Protein AF-0000000075744020 (afdb_homodimer)

Secondary structure (DSSP, 8-state):
----EEEETTEEEEHHHHHHHHHHHHHS-HHHHHHHTT--HHHHHHHHHHHHHHHTS-SEEEE--STT-PEEEE-HHHHHHHHHHTTTTSS--EEEEE---HHHHHHS-TTEEEEE--HHHHHHHHHTTS-SEEEE--HHHHS-HHHHHHHHT-TTTEEEEEEEEEEEEEEE-TTS-S--HHHHHHHHHTT-SPBPPBPTT-HHHHHHHHHHHHTT-----B-SS-BSSHHHHHHHHHTTS-SEEEEEHHHHHHTT-EEEEEEEEEEEEEEEGGGTTTTHHHHHHHHTTTT---TTEE--TTTT-EE----/----EEEETTEEEEHHHHHHHHHHHHHS-HHHHHHHTT--HHHHHHHHHHHHHHHTS-SEEEE--STT-PEEEE-HHHHHHHIIIIITTSS--EEEEE---HHHHHHS-TTEEEEE--HHHHHHHHHTTS-SEEEE--HHHHS-HHHHHHHHT-TTTEEEEEEEEEEEEEEE-GGG-S--HHHHHHHHHTT-SPBPPBPTT-HHHHHHHHHHHHTT-----B-SS-BSSHHHHHHHHHTTS-SEEEEEHHHHHHTT-EEEEEEEEEEEEEEEGGGTTTTHHHHHHHHTTTT---TTEE--TTTT-EE----

Foldseek 3Di:
DPFDWDDDPNFTATLLLLQQLLVCAVPQDSCVSCVVVVHDSVVSVVSQVVVCVRVVHHQWDWDQDPPPGIGIHGDPVVCVVNVLQVPLNNVQAQEEEEAADDLLVVLRDPRHNYDQDAAQVRVVCQVVVNGFKYKHWQCVPQVAPVSVCVVVVCVVFKWWFFFWKFWKFKWFADPVPPQDPVNVLVCQQVQNFEEAAADPRHSQNVVVVVVCVVSVHDDGHYDPDHHSYLLSRLVCRHVPVGGMYMHTPQNSVVSVTDTDTDDMTTIIMMGTPVCCVSCVSSLVSRQVCPPDDDPRIGGDNRGSPTDDPPD/DPFDWDDDPNFTATLLLLQQLLVCAVPQDSCVSCVVVVHDSVVSVVSQVVVCVRVVHHQWDWDCDPPPGIGIHGDPVVCVVNVLQVPQNNVPAQEEEEAADDLLVVLRDPRHNYDQDAAQVRVVCQVVVNHFKYKHWQCVPQVAPVSVCVVVVCVVFKWWFFFWKFWKFKWFACVVPPQDPVNVLVCQQVQNFEEAAADPRHSQNVVVVVVCVVSVHDDGHYDPDHHSYLLSRLVCRVVPVGGMYMHTPQNSVVSVTDTDTDDMTTIIMMGTPVCCVSCVSSLVSRQVCPPDDDPRIGGDNRGSPTDDPPD

Radius of gyration: 28.82 Å; Cα contacts (8 Å, |Δi|>4): 1260; chains: 2; bounding box: 74×73×73 Å

InterPro domains:
  IPR000847 LysR, HTH, N-terminal domain [PF00126] (18-79)
  IPR024370 PBP domain [PF12727] (111-286)
  IPR036388 Winged helix-like DNA-binding domain superfamily [G3DSA:1.10.10.10] (3-103)
  IPR036390 Winged helix DNA-binding domain superfamily [SSF46785] (11-102)

Organism: Caldivirga maquilingensis (strain ATCC 700844 / DSM 13496 / JCM 10307 / IC-167) (NCBI:txid397948)

pLDDT: mean 86.55, std 13.53, range [25.94, 98.12]

Nearest PDB structures (foldseek):
  2dvz-assembly1_A  TM=6.877E-01  e=2.638E-07  Bordetella pertussis
  5t0w-assembly4_D  TM=5.496E-01  e=5.458E-08  synthetic construct
  5ae4-assembly1_B  TM=5.649E-01  e=1.690E-05  Burkholderia cepacia
  2uyf-assembly1_B-2  TM=5.656E-01  e=2.174E-05  Burkholderia cepacia
  2uye-assembly1_B  TM=5.468E-01  e=1.534E-04  Burkholderia cepacia

Solvent-accessible surface area (backbone atoms only — not comparable to full-atom values): 32221 Å² total; per-residue (Å²): 127,84,78,51,68,41,78,54,92,92,29,80,30,49,46,64,44,43,56,38,46,45,34,16,63,72,66,29,24,59,62,58,25,15,57,74,69,72,42,56,56,68,54,47,51,46,47,48,49,52,44,18,60,68,65,74,44,65,38,64,40,75,43,82,42,70,98,82,49,65,37,32,41,60,29,75,56,24,44,50,48,22,59,63,23,47,73,57,31,75,38,60,57,50,30,30,26,13,33,63,49,69,69,60,54,66,53,49,51,96,58,45,46,75,44,60,49,11,23,54,32,11,50,34,32,38,64,68,68,70,26,41,34,21,33,36,46,46,14,79,78,55,71,30,57,64,53,42,40,54,66,51,53,38,63,89,54,39,37,45,25,40,41,33,32,35,32,34,21,41,26,28,48,71,70,71,56,92,63,45,73,65,53,49,52,52,32,37,74,70,56,75,35,34,28,39,43,47,34,61,42,19,38,65,29,33,50,52,47,52,52,32,51,76,68,72,48,89,75,65,42,55,47,89,62,62,22,62,36,54,66,46,41,49,50,36,26,76,74,63,72,20,41,31,28,71,30,39,44,44,52,23,57,75,69,60,36,36,75,45,84,71,49,72,34,47,38,28,35,37,30,30,56,93,36,49,77,70,41,43,66,54,44,50,44,47,38,63,49,56,85,56,86,49,80,44,50,46,66,44,93,58,33,46,38,70,60,70,75,78,124,128,84,80,50,68,41,78,55,93,90,29,81,31,48,47,64,42,42,55,38,47,45,33,16,62,72,66,28,24,61,62,57,23,15,56,76,69,71,41,58,54,69,55,48,49,47,49,48,49,51,44,20,60,70,64,72,43,65,38,63,40,75,42,81,42,69,96,82,49,64,39,34,39,59,30,74,57,23,44,48,48,22,57,62,22,46,74,54,31,74,39,60,58,50,30,30,25,13,33,62,49,69,68,58,54,68,52,51,50,97,60,44,44,74,43,59,49,11,24,54,31,11,51,34,32,38,64,68,68,71,25,39,32,22,33,35,46,46,14,78,79,57,71,30,57,64,53,44,40,56,68,49,54,36,62,88,52,38,38,46,26,39,39,33,32,35,32,33,22,41,27,27,50,53,83,68,52,94,63,45,73,65,51,49,51,52,31,37,73,70,54,75,35,33,29,39,44,47,35,60,42,19,38,64,28,35,50,52,46,52,52,32,51,74,67,72,47,89,76,65,42,56,48,91,63,61,23,61,36,53,65,47,40,49,50,36,28,76,72,63,73,20,43,31,29,71,30,38,46,43,52,22,57,76,69,62,37,32,73,44,84,71,48,72,34,47,37,30,35,37,31,30,54,94,35,49,78,73,40,43,67,54,43,51,44,49,38,64,50,56,87,56,85,49,78,43,50,46,65,44,92,58,32,46,38,70,60,70,75,78,126

Sequence (622 aa):
MSSRIVRFRGVDIRIEVIELLKLIKKYGSLSKAAKLLNIPYSTAFRLIKEAEVALSEALVEGIRGGSGGGYSRLTKLGEELLLTFSEGDLRGRLIVASSHDELLSYILDNHASVTWVGSMNGLSMLLMNKAQVAGVHLSSIYGSNLSLLKALGVLDELTLVRGYGRVIGIGYREGLGSMSLKDLIDGVRKGRLIMVKRNPGSGTRLLSELWLRRMSISNPQSLSRVAWTHDDVAKAIIRGEADYGFITQYHAEKWGLGFIKITQEDYDIVVRRDSIDEAQQLLEALRGLRGLNIKGYLIGSDIGQIIELNHMSSRIVRFRGVDIRIEVIELLKLIKKYGSLSKAAKLLNIPYSTAFRLIKEAEVALSEALVEGIRGGSGGGYSRLTKLGEELLLTFSEGDLRGRLIVASSHDELLSYILDNHASVTWVGSMNGLSMLLMNKAQVAGVHLSSIYGSNLSLLKALGVLDELTLVRGYGRVIGIGYREGLGSMSLKDLIDGVRKGRLIMVKRNPGSGTRLLSELWLRRMSISNPQSLSRVAWTHDDVAKAIIRGEADYGFITQYHAEKWGLGFIKITQEDYDIVVRRDSIDEAQQLLEALRGLRGLNIKGYLIGSDIGQIIELNH

Structure (mmCIF, N/CA/C/O backbone):
data_AF-0000000075744020-model_v1
#
loop_
_entity.id
_entity.type
_entity.pdbx_description
1 polymer 'Transcriptional regulator of molybdate metabolism, LysR family'
#
loop_
_atom_site.group_PDB
_atom_site.id
_atom_site.type_symbol
_atom_site.label_atom_id
_atom_site.label_alt_id
_atom_site.label_comp_id
_atom_site.label_asym_id
_atom_site.label_entity_id
_atom_site.label_seq_id
_atom_site.pdbx_PDB_ins_code
_atom_site.Cartn_x
_atom_site.Cartn_y
_atom_site.Cartn_z
_atom_site.occupancy
_atom_site.B_iso_or_equiv
_atom_site.auth_seq_id
_atom_site.auth_comp_id
_atom_site.auth_asym_id
_atom_site.auth_atom_id
_atom_site.pdbx_PDB_model_num
ATOM 1 N N . MET A 1 1 ? 3.383 12.086 -27.594 1 25.98 1 MET A N 1
ATOM 2 C CA . MET A 1 1 ? 4.281 12.555 -26.547 1 25.98 1 MET A CA 1
ATOM 3 C C . MET A 1 1 ? 3.52 13.359 -25.5 1 25.98 1 MET A C 1
ATOM 5 O O . MET A 1 1 ? 2.957 14.414 -25.797 1 25.98 1 MET A O 1
ATOM 9 N N . SER A 1 2 ? 2.838 12.859 -24.656 1 35.88 2 SER A N 1
ATOM 10 C CA . SER A 1 2 ? 1.938 13.586 -23.766 1 35.88 2 SER A CA 1
ATOM 11 C C . SER A 1 2 ? 2.672 14.703 -23.031 1 35.88 2 SER A C 1
ATOM 13 O O . SER A 1 2 ? 3.709 14.461 -22.406 1 35.88 2 SER A O 1
ATOM 15 N N . SER A 1 3 ? 2.523 15.898 -23.422 1 49.41 3 SER A N 1
ATOM 16 C CA . SER A 1 3 ? 3.24 17.094 -23 1 49.41 3 SER A CA 1
ATOM 17 C C . SER A 1 3 ? 3.055 17.344 -21.5 1 49.41 3 SER A C 1
ATOM 19 O O . SER A 1 3 ? 1.926 17.438 -21.016 1 49.41 3 SER A O 1
ATOM 21 N N . ARG A 1 4 ? 3.879 16.953 -20.766 1 55.28 4 ARG A N 1
ATOM 22 C CA . ARG A 1 4 ? 3.936 17.266 -19.344 1 55.28 4 ARG A CA 1
ATOM 23 C C . ARG A 1 4 ? 4.012 18.766 -19.094 1 55.28 4 ARG A C 1
ATOM 25 O O . ARG A 1 4 ? 4.641 19.484 -19.875 1 55.28 4 ARG A O 1
ATOM 32 N N . ILE A 1 5 ? 3.045 19.375 -18.203 1 64.56 5 ILE A N 1
ATOM 33 C CA . ILE A 1 5 ? 2.947 20.797 -17.891 1 64.56 5 ILE A CA 1
ATOM 34 C C . ILE A 1 5 ? 3.256 21.031 -16.406 1 64.56 5 ILE A C 1
ATOM 36 O O . ILE A 1 5 ? 2.969 20.172 -15.57 1 64.56 5 ILE A O 1
ATOM 40 N N . VAL A 1 6 ? 3.994 22.062 -16.156 1 63.41 6 VAL A N 1
ATOM 41 C CA . VAL A 1 6 ? 4.219 22.547 -14.797 1 63.41 6 VAL A CA 1
ATOM 42 C C . VAL A 1 6 ? 3.561 23.922 -14.625 1 63.41 6 VAL A C 1
ATOM 44 O O . VAL A 1 6 ? 3.395 24.656 -15.594 1 63.41 6 VAL A O 1
ATOM 47 N N . ARG A 1 7 ? 3.062 24.141 -13.414 1 65.38 7 ARG A N 1
ATOM 48 C CA . ARG A 1 7 ? 2.457 25.438 -13.156 1 65.38 7 ARG A CA 1
ATOM 49 C C . ARG A 1 7 ? 3.463 26.406 -12.523 1 65.38 7 ARG A C 1
ATOM 51 O O . ARG A 1 7 ? 4.094 26.078 -11.523 1 65.38 7 ARG A O 1
ATOM 58 N N . PHE A 1 8 ? 3.588 27.438 -13.164 1 71.38 8 PHE A N 1
ATOM 59 C CA . PHE A 1 8 ? 4.496 28.5 -12.734 1 71.38 8 PHE A CA 1
ATOM 60 C C . PHE A 1 8 ? 3.814 29.859 -12.805 1 71.38 8 PHE A C 1
ATOM 62 O O . PHE A 1 8 ? 3.326 30.25 -13.859 1 71.38 8 PHE A O 1
ATOM 69 N N . ARG A 1 9 ? 3.627 30.312 -11.586 1 67.12 9 ARG A N 1
ATOM 70 C CA . ARG A 1 9 ? 2.99 31.625 -11.477 1 67.12 9 ARG A CA 1
ATOM 71 C C . ARG A 1 9 ? 1.616 31.625 -12.133 1 67.12 9 ARG A C 1
ATOM 73 O O . ARG A 1 9 ? 1.289 32.531 -12.898 1 67.12 9 ARG A O 1
ATOM 80 N N . GLY A 1 10 ? 0.907 30.578 -11.852 1 64.06 10 GLY A N 1
ATOM 81 C CA . GLY A 1 10 ? -0.485 30.5 -12.273 1 64.06 10 GLY A CA 1
ATOM 82 C C . GLY A 1 10 ? -0.652 30.109 -13.727 1 64.06 10 GLY A C 1
ATOM 83 O O . GLY A 1 10 ? -1.771 30.078 -14.242 1 64.06 10 GLY A O 1
ATOM 84 N N . VAL A 1 11 ? 0.498 29.922 -14.383 1 77.12 11 VAL A N 1
ATOM 85 C CA . VAL A 1 11 ? 0.396 29.594 -15.797 1 77.12 11 VAL A CA 1
ATOM 86 C C . VAL A 1 11 ? 0.968 28.188 -16.047 1 77.12 11 VAL A C 1
ATOM 88 O O . VAL A 1 11 ? 1.875 27.75 -15.336 1 77.12 11 VAL A O 1
ATOM 91 N N . ASP A 1 12 ? 0.35 27.484 -17.016 1 71.94 12 ASP A N 1
ATOM 92 C CA . ASP A 1 12 ? 0.823 26.156 -17.422 1 71.94 12 ASP A CA 1
ATOM 93 C C . ASP A 1 12 ? 2.043 26.266 -18.328 1 71.94 12 ASP A C 1
ATOM 95 O O . ASP A 1 12 ? 2.006 26.969 -19.344 1 71.94 12 ASP A O 1
ATOM 99 N N . ILE A 1 13 ? 3.145 25.609 -17.844 1 79.69 13 ILE A N 1
ATOM 100 C CA . ILE A 1 13 ? 4.379 25.594 -18.625 1 79.69 13 ILE A CA 1
ATOM 101 C C . ILE A 1 13 ? 4.723 24.156 -19.016 1 79.69 13 ILE A C 1
ATOM 103 O O . ILE A 1 13 ? 4.746 23.266 -18.172 1 79.69 13 ILE A O 1
ATOM 107 N N . ARG A 1 14 ? 4.922 23.969 -20.203 1 78.94 14 ARG A N 1
ATOM 108 C CA . ARG A 1 14 ? 5.324 22.641 -20.688 1 78.94 14 ARG A CA 1
ATOM 109 C C . ARG A 1 14 ? 6.711 22.281 -20.156 1 78.94 14 ARG A C 1
ATOM 111 O O . ARG A 1 14 ? 7.602 23.125 -20.094 1 78.94 14 ARG A O 1
ATOM 118 N N . ILE A 1 15 ? 6.852 20.969 -19.828 1 75.5 15 ILE A N 1
ATOM 119 C CA . ILE A 1 15 ? 8.102 20.5 -19.234 1 75.5 15 ILE A CA 1
ATOM 120 C C . ILE A 1 15 ? 9.242 20.688 -20.234 1 75.5 15 ILE A C 1
ATOM 122 O O . ILE A 1 15 ? 10.391 20.906 -19.844 1 75.5 15 ILE A O 1
ATOM 126 N N . GLU A 1 16 ? 8.891 20.688 -21.406 1 80.88 16 GLU A N 1
ATOM 127 C CA . GLU A 1 16 ? 9.906 20.875 -22.438 1 80.88 16 GLU A CA 1
ATOM 128 C C . GLU A 1 16 ? 10.555 22.25 -22.328 1 80.88 16 GLU A C 1
ATOM 130 O O . GLU A 1 16 ? 11.734 22.422 -22.656 1 80.88 16 GLU A O 1
ATOM 135 N N . VAL A 1 17 ? 9.812 23.203 -21.797 1 87.25 17 VAL A N 1
ATOM 136 C CA . VAL A 1 17 ? 10.328 24.562 -21.625 1 87.25 17 VAL A CA 1
ATOM 137 C C . VAL A 1 17 ? 11.43 24.562 -20.562 1 87.25 17 VAL A C 1
ATOM 139 O O . VAL A 1 17 ? 12.477 25.203 -20.75 1 87.25 17 VAL A O 1
ATOM 142 N N . ILE A 1 18 ? 11.164 23.75 -19.578 1 82.19 18 ILE A N 1
ATOM 143 C CA . ILE A 1 18 ? 12.148 23.703 -18.5 1 82.19 18 ILE A CA 1
ATOM 144 C C . ILE A 1 18 ? 13.438 23.047 -19.016 1 82.19 18 ILE A C 1
ATOM 146 O O . ILE A 1 18 ? 14.539 23.516 -18.719 1 82.19 18 ILE A O 1
ATOM 150 N N . GLU A 1 19 ? 13.18 21.938 -19.75 1 81.88 19 GLU A N 1
ATOM 151 C CA . GLU A 1 19 ? 14.336 21.25 -20.328 1 81.88 19 GLU A CA 1
ATOM 152 C C . GLU A 1 19 ? 15.117 22.188 -21.25 1 81.88 19 GLU A C 1
ATOM 154 O O . GLU A 1 19 ? 16.359 22.188 -21.234 1 81.88 19 GLU A O 1
ATOM 159 N N . LEU A 1 20 ? 14.445 22.969 -21.922 1 88.94 20 LEU A N 1
ATOM 160 C CA . LEU A 1 20 ? 15.086 23.922 -22.828 1 88.94 20 LEU A CA 1
ATOM 161 C C . LEU A 1 20 ? 15.859 24.969 -22.031 1 88.94 20 LEU A C 1
ATOM 163 O O . LEU A 1 20 ? 17 25.281 -22.375 1 88.94 20 LEU A O 1
ATOM 167 N N . LEU A 1 21 ? 15.25 25.453 -20.953 1 88.25 21 LEU A N 1
ATOM 168 C CA . LEU A 1 21 ? 15.906 26.484 -20.141 1 88.25 21 LEU A CA 1
ATOM 169 C C . LEU A 1 21 ? 17.188 25.953 -19.516 1 88.25 21 LEU A C 1
ATOM 171 O O . LEU A 1 21 ? 18.188 26.656 -19.438 1 88.25 21 LEU A O 1
ATOM 175 N N . LYS A 1 22 ? 17.062 24.688 -19.141 1 84.25 22 LYS A N 1
ATOM 176 C CA . LYS A 1 22 ? 18.234 24.047 -18.547 1 84.25 22 LYS A CA 1
ATOM 177 C C . LYS A 1 22 ? 19.391 24 -19.547 1 84.25 22 LYS A C 1
ATOM 179 O O . LYS A 1 22 ? 20.531 24.328 -19.203 1 84.25 22 LYS A O 1
ATOM 184 N N . LEU A 1 23 ? 19.109 23.578 -20.656 1 87.06 23 LEU A N 1
ATOM 185 C CA . LEU A 1 23 ? 20.141 23.438 -21.688 1 87.06 23 LEU A CA 1
ATOM 186 C C . LEU A 1 23 ? 20.625 24.797 -22.156 1 87.06 23 LEU A C 1
ATOM 188 O O . LEU A 1 23 ? 21.812 24.984 -22.438 1 87.06 23 LEU A O 1
ATOM 192 N N . ILE A 1 24 ? 19.812 25.781 -22.125 1 90.38 24 ILE A N 1
ATOM 193 C CA . ILE A 1 24 ? 20.203 27.141 -22.484 1 90.38 24 ILE A CA 1
ATOM 194 C C . ILE A 1 24 ? 21.156 27.688 -21.422 1 90.38 24 ILE A C 1
ATOM 196 O O . ILE A 1 24 ? 22.156 28.344 -21.75 1 90.38 24 ILE A O 1
ATOM 200 N N . LYS A 1 25 ? 20.766 27.328 -20.203 1 85.69 25 LYS A N 1
ATOM 201 C CA . LYS A 1 25 ? 21.641 27.781 -19.125 1 85.69 25 LYS A CA 1
ATOM 202 C C . LYS A 1 25 ? 23.016 27.156 -19.234 1 85.69 25 LYS A C 1
ATOM 204 O O . LYS A 1 25 ? 24.031 27.828 -19.016 1 85.69 25 LYS A O 1
ATOM 209 N N . LYS A 1 26 ? 22.984 25.938 -19.625 1 85.19 26 LYS A N 1
ATOM 210 C CA . LYS A 1 26 ? 24.234 25.188 -19.688 1 85.19 26 LYS A CA 1
ATOM 211 C C . LYS A 1 26 ? 25.047 25.547 -20.922 1 85.19 26 LYS A C 1
ATOM 213 O O . LYS A 1 26 ? 26.266 25.688 -20.859 1 85.19 26 LYS A O 1
ATOM 218 N N . TYR A 1 27 ? 24.438 25.734 -21.984 1 85.69 27 TYR A N 1
ATOM 219 C CA . TYR A 1 27 ? 25.172 25.828 -23.234 1 85.69 27 TYR A CA 1
ATOM 220 C C . TYR A 1 27 ? 25.062 27.219 -23.828 1 85.69 27 TYR A C 1
ATOM 222 O O . TYR A 1 27 ? 25.766 27.547 -24.797 1 85.69 27 TYR A O 1
ATOM 230 N N . GLY A 1 28 ? 24.203 27.906 -23.281 1 87.44 28 GLY A N 1
ATOM 231 C CA . GLY A 1 28 ? 24.094 29.297 -23.703 1 87.44 28 GLY A CA 1
ATOM 232 C C . GLY A 1 28 ? 23.484 29.438 -25.094 1 87.44 28 GLY A C 1
ATOM 233 O O . GLY A 1 28 ? 23.719 30.438 -25.766 1 87.44 28 GLY A O 1
ATOM 234 N N . SER A 1 29 ? 22.875 28.453 -25.578 1 89.38 29 SER A N 1
ATOM 235 C CA . SER A 1 29 ? 22.391 28.438 -26.953 1 89.38 29 SER A CA 1
ATOM 236 C C . SER A 1 29 ? 21.062 27.703 -27.062 1 89.38 29 SER A C 1
ATOM 238 O O . SER A 1 29 ? 20.953 26.547 -26.672 1 89.38 29 SER A O 1
ATOM 240 N N . LEU A 1 30 ? 20.047 28.531 -27.547 1 90.25 30 LEU A N 1
ATOM 241 C CA . LEU A 1 30 ? 18.75 27.891 -27.797 1 90.25 30 LEU A CA 1
ATOM 242 C C . LEU A 1 30 ? 18.875 26.859 -28.922 1 90.25 30 LEU A C 1
ATOM 244 O O . LEU A 1 30 ? 18.234 25.797 -28.875 1 90.25 30 LEU A O 1
ATOM 248 N N . SER A 1 31 ? 19.688 27.141 -29.953 1 88.75 31 SER A N 1
ATOM 249 C CA . SER A 1 31 ? 19.875 26.219 -31.062 1 88.75 31 SER A CA 1
ATOM 250 C C . SER A 1 31 ? 20.531 24.922 -30.578 1 88.75 31 SER A C 1
ATOM 252 O O . SER A 1 31 ? 20.125 23.828 -30.984 1 88.75 31 SER A O 1
ATOM 254 N N . LYS A 1 32 ? 21.484 25.016 -29.766 1 88.62 32 LYS A N 1
ATOM 255 C CA . LYS A 1 32 ? 22.125 23.828 -29.188 1 88.62 32 LYS A CA 1
ATOM 256 C C . LYS A 1 32 ? 21.156 23.062 -28.281 1 88.62 32 LYS A C 1
ATOM 258 O O . LYS A 1 32 ? 21.141 21.828 -28.297 1 88.62 32 LYS A O 1
ATOM 263 N N . ALA A 1 33 ? 20.391 23.766 -27.5 1 90 33 ALA A N 1
ATOM 264 C CA . ALA A 1 33 ? 19.375 23.141 -26.641 1 90 33 ALA A CA 1
ATOM 265 C C . ALA A 1 33 ? 18.375 22.328 -27.484 1 90 33 ALA A C 1
ATOM 267 O O . ALA A 1 33 ? 18.062 21.188 -27.141 1 90 33 ALA A O 1
ATOM 268 N N . ALA A 1 34 ? 17.922 22.891 -28.531 1 91.62 34 ALA A N 1
ATOM 269 C CA . ALA A 1 34 ? 16.984 22.219 -29.438 1 91.62 34 ALA A CA 1
ATOM 270 C C . ALA A 1 34 ? 17.594 20.938 -30.016 1 91.62 34 ALA A C 1
ATOM 272 O O . ALA A 1 34 ? 16.953 19.891 -30.031 1 91.62 34 ALA A O 1
ATOM 273 N N . LYS A 1 35 ? 18.75 21.031 -30.391 1 88.5 35 LYS A N 1
ATOM 274 C CA . LYS A 1 35 ? 19.484 19.891 -30.969 1 88.5 35 LYS A CA 1
ATOM 275 C C . LYS A 1 35 ? 19.609 18.766 -29.938 1 88.5 35 LYS A C 1
ATOM 277 O O . LYS A 1 35 ? 19.391 17.594 -30.266 1 88.5 35 LYS A O 1
ATOM 282 N N . LEU A 1 36 ? 19.875 19.125 -28.75 1 84.75 36 LEU A N 1
ATOM 283 C CA . LEU A 1 36 ? 20.109 18.141 -27.703 1 84.75 36 LEU A CA 1
ATOM 284 C C . LEU A 1 36 ? 18.797 17.469 -27.297 1 84.75 36 LEU A C 1
ATOM 286 O O . LEU A 1 36 ? 18.797 16.297 -26.891 1 84.75 36 LEU A O 1
ATOM 290 N N . LEU A 1 37 ? 17.734 18.156 -27.438 1 84.25 37 LEU A N 1
ATOM 291 C CA . LEU A 1 37 ? 16.422 17.594 -27.125 1 84.25 37 LEU A CA 1
ATOM 292 C C . LEU A 1 37 ? 15.805 16.953 -28.359 1 84.25 37 LEU A C 1
ATOM 294 O O . LEU A 1 37 ? 14.672 16.469 -28.312 1 84.25 37 LEU A O 1
ATOM 298 N N . ASN A 1 38 ? 16.5 16.984 -29.484 1 85.81 38 ASN A N 1
ATOM 299 C CA . ASN A 1 38 ? 16.078 16.406 -30.766 1 85.81 38 ASN A CA 1
ATOM 300 C C . ASN A 1 38 ? 14.742 16.984 -31.203 1 85.81 38 ASN A C 1
ATOM 302 O O . ASN A 1 38 ? 13.844 16.234 -31.594 1 85.81 38 ASN A O 1
ATOM 306 N N . ILE A 1 39 ? 14.641 18.344 -31.062 1 88.38 39 ILE A N 1
ATOM 307 C CA . ILE A 1 39 ? 13.477 19.047 -31.578 1 88.38 39 ILE A CA 1
ATOM 308 C C . ILE A 1 39 ? 13.922 20.188 -32.5 1 88.38 39 ILE A C 1
ATOM 310 O O . ILE A 1 39 ? 15.031 20.719 -32.344 1 88.38 39 ILE A O 1
ATOM 314 N N . PRO A 1 40 ? 13.086 20.406 -33.531 1 88.19 40 PRO A N 1
ATOM 315 C CA . PRO A 1 40 ? 13.406 21.531 -34.406 1 88.19 40 PRO A CA 1
ATOM 316 C C . PRO A 1 40 ? 13.508 22.859 -33.656 1 88.19 40 PRO A C 1
ATOM 318 O O . PRO A 1 40 ? 12.789 23.062 -32.688 1 88.19 40 PRO A O 1
ATOM 321 N N . TYR A 1 41 ? 14.477 23.734 -34.188 1 88.94 41 TYR A N 1
ATOM 322 C CA . TYR A 1 41 ? 14.648 25.062 -33.594 1 88.94 41 TYR A CA 1
ATOM 323 C C . TYR A 1 41 ? 13.32 25.797 -33.5 1 88.94 41 TYR A C 1
ATOM 325 O O . TYR A 1 41 ? 13.023 26.453 -32.5 1 88.94 41 TYR A O 1
ATOM 333 N N . SER A 1 42 ? 12.484 25.719 -34.531 1 91.69 42 SER A N 1
ATOM 334 C CA . SER A 1 42 ? 11.203 26.406 -34.594 1 91.69 42 SER A CA 1
ATOM 335 C C . SER A 1 42 ? 10.297 25.953 -33.438 1 91.69 42 SER A C 1
ATOM 337 O O . SER A 1 42 ? 9.602 26.781 -32.844 1 91.69 42 SER A O 1
ATOM 339 N N . THR A 1 43 ? 10.336 24.703 -33.156 1 89.5 43 THR A N 1
ATOM 340 C CA . THR A 1 43 ? 9.555 24.156 -32.062 1 89.5 43 THR A CA 1
ATOM 341 C C . THR A 1 43 ? 10.07 24.672 -30.719 1 89.5 43 THR A C 1
ATOM 343 O O . THR A 1 43 ? 9.289 25.078 -29.859 1 89.5 43 THR A O 1
ATOM 346 N N . ALA A 1 44 ? 11.359 24.594 -30.562 1 92.62 44 ALA A N 1
ATOM 347 C CA . ALA A 1 44 ? 11.969 25.094 -29.328 1 92.62 44 ALA A CA 1
ATOM 348 C C . ALA A 1 44 ? 11.641 26.562 -29.109 1 92.62 44 ALA A C 1
ATOM 350 O O . ALA A 1 44 ? 11.25 26.953 -28 1 92.62 44 ALA A O 1
ATOM 351 N N . PHE A 1 45 ? 11.789 27.281 -30.156 1 91 45 PHE A N 1
ATOM 352 C CA . PHE A 1 45 ? 11.508 28.703 -30.109 1 91 45 PHE A CA 1
ATOM 353 C C . PHE A 1 45 ? 10.047 28.969 -29.766 1 91 45 PHE A C 1
ATOM 355 O O . PHE A 1 45 ? 9.75 29.797 -28.906 1 91 45 PHE A O 1
ATOM 362 N N . ARG A 1 46 ? 9.219 28.281 -30.406 1 89.25 46 ARG A N 1
ATOM 363 C CA . ARG A 1 46 ? 7.785 28.422 -30.156 1 89.25 46 ARG A CA 1
ATOM 364 C C . ARG A 1 46 ? 7.445 28.094 -28.719 1 89.25 46 ARG A C 1
ATOM 366 O O . ARG A 1 46 ? 6.66 28.812 -28.078 1 89.25 46 ARG A O 1
ATOM 373 N N . LEU A 1 47 ? 7.973 27 -28.188 1 90.81 47 LEU A N 1
ATOM 374 C CA . LEU A 1 47 ? 7.738 26.562 -26.812 1 90.81 47 LEU A CA 1
ATOM 375 C C . LEU A 1 47 ? 8.133 27.672 -25.828 1 90.81 47 LEU A C 1
ATOM 377 O O . LEU A 1 47 ? 7.383 27.969 -24.891 1 90.81 47 LEU A O 1
ATOM 381 N N . ILE A 1 48 ? 9.281 28.219 -26 1 92.56 48 ILE A N 1
ATOM 382 C CA . ILE A 1 48 ? 9.773 29.281 -25.125 1 92.56 48 ILE A CA 1
ATOM 383 C C . ILE A 1 48 ? 8.875 30.516 -25.266 1 92.56 48 ILE A C 1
ATOM 385 O O . ILE A 1 48 ? 8.469 31.094 -24.25 1 92.56 48 ILE A O 1
ATOM 389 N N . LYS A 1 49 ? 8.508 30.859 -26.5 1 92.5 49 LYS A N 1
ATOM 390 C CA . LYS A 1 49 ? 7.703 32.062 -26.734 1 92.5 49 LYS A CA 1
ATOM 391 C C . LYS A 1 49 ? 6.301 31.906 -26.156 1 92.5 49 LYS A C 1
ATOM 393 O O . LYS A 1 49 ? 5.75 32.844 -25.594 1 92.5 49 LYS A O 1
ATOM 398 N N . GLU A 1 50 ? 5.727 30.797 -26.344 1 89 50 GLU A N 1
ATOM 399 C CA . GLU A 1 50 ? 4.418 30.531 -25.75 1 89 50 GLU A CA 1
ATOM 400 C C . GLU A 1 50 ? 4.457 30.719 -24.234 1 89 50 GLU A C 1
ATOM 402 O O . GLU A 1 50 ? 3.543 31.297 -23.656 1 89 50 GLU A O 1
ATOM 407 N N . ALA A 1 51 ? 5.422 30.141 -23.625 1 90.94 51 ALA A N 1
ATOM 408 C CA . ALA A 1 51 ? 5.586 30.281 -22.172 1 90.94 51 ALA A CA 1
ATOM 409 C C . ALA A 1 51 ? 5.781 31.75 -21.781 1 90.94 51 ALA A C 1
ATOM 411 O O . ALA A 1 51 ? 5.219 32.219 -20.797 1 90.94 51 ALA A O 1
ATOM 412 N N . GLU A 1 52 ? 6.516 32.469 -22.562 1 92.38 52 GLU A N 1
ATOM 413 C CA . GLU A 1 52 ? 6.773 33.875 -22.297 1 92.38 52 GLU A CA 1
ATOM 414 C C . GLU A 1 52 ? 5.5 34.719 -22.438 1 92.38 52 GLU A C 1
ATOM 416 O O . GLU A 1 52 ? 5.258 35.625 -21.656 1 92.38 52 GLU A O 1
ATOM 421 N N . VAL A 1 53 ? 4.727 34.438 -23.406 1 89 53 VAL A N 1
ATOM 422 C CA . VAL A 1 53 ? 3.453 35.094 -23.594 1 89 53 VAL A CA 1
ATOM 423 C C . VAL A 1 53 ? 2.535 34.844 -22.406 1 89 53 VAL A C 1
ATOM 425 O O . VAL A 1 53 ? 1.918 35.75 -21.859 1 89 53 VAL A O 1
ATOM 428 N N . ALA A 1 54 ? 2.48 33.562 -22.016 1 85.81 54 ALA A N 1
ATOM 429 C CA . ALA A 1 54 ? 1.65 33.188 -20.891 1 85.81 54 ALA A CA 1
ATOM 430 C C . ALA A 1 54 ? 2.096 33.906 -19.609 1 85.81 54 ALA A C 1
ATOM 432 O O . ALA A 1 54 ? 1.264 34.281 -18.797 1 85.81 54 ALA A O 1
ATOM 433 N N . LEU A 1 55 ? 3.324 34.094 -19.453 1 87.31 55 LEU A N 1
ATOM 434 C CA . LEU A 1 55 ? 3.893 34.688 -18.25 1 87.31 55 LEU A CA 1
ATOM 435 C C . LEU A 1 55 ? 4.004 36.188 -18.406 1 87.31 55 LEU A C 1
ATOM 437 O O . LEU A 1 55 ? 4.332 36.875 -17.438 1 87.31 55 LEU A O 1
ATOM 441 N N . SER A 1 56 ? 3.801 36.688 -19.609 1 87.88 56 SER A N 1
ATOM 442 C CA . SER A 1 56 ? 3.889 38.094 -19.938 1 87.88 56 SER A CA 1
ATOM 443 C C . SER A 1 56 ? 5.273 38.656 -19.641 1 87.88 56 SER A C 1
ATOM 445 O O . SER A 1 56 ? 5.414 39.844 -19.297 1 87.88 56 SER A O 1
ATOM 447 N N . GLU A 1 57 ? 6.258 37.844 -19.516 1 89.62 57 GLU A N 1
ATOM 448 C CA . GLU A 1 57 ? 7.652 38.188 -19.281 1 89.62 57 GLU A CA 1
ATOM 449 C C . GLU A 1 57 ? 8.602 37.25 -20.016 1 89.62 57 GLU A C 1
ATOM 451 O O . GLU A 1 57 ? 8.312 36.062 -20.172 1 89.62 57 GLU A O 1
ATOM 456 N N . ALA A 1 58 ? 9.766 37.781 -20.406 1 92.44 58 ALA A N 1
ATOM 457 C CA . ALA A 1 58 ? 10.734 36.969 -21.141 1 92.44 58 ALA A CA 1
ATOM 458 C C . ALA A 1 58 ? 11.445 36 -20.219 1 92.44 58 ALA A C 1
ATOM 460 O O . ALA A 1 58 ? 11.781 36.344 -19.078 1 92.44 58 ALA A O 1
ATOM 461 N N . LEU A 1 59 ? 11.633 34.719 -20.719 1 93.69 59 LEU A N 1
ATOM 462 C CA . LEU A 1 59 ? 12.383 33.719 -20 1 93.69 59 LEU A CA 1
ATOM 463 C C . LEU A 1 59 ? 13.828 33.656 -20.5 1 93.69 59 LEU A C 1
ATOM 465 O O . LEU A 1 59 ? 14.727 33.25 -19.75 1 93.69 59 LEU A O 1
ATOM 469 N N . VAL A 1 60 ? 13.961 33.969 -21.734 1 92.75 60 VAL A N 1
ATOM 470 C CA . VAL A 1 60 ? 15.258 33.906 -22.391 1 92.75 60 VAL A CA 1
ATOM 471 C C . VAL A 1 60 ? 15.547 35.219 -23.109 1 92.75 60 VAL A C 1
ATOM 473 O O . VAL A 1 60 ? 14.648 35.812 -23.688 1 92.75 60 VAL A O 1
ATOM 476 N N . GLU A 1 61 ? 16.781 35.656 -22.906 1 89.12 61 GLU A N 1
ATOM 477 C CA . GLU A 1 61 ? 17.172 36.875 -23.609 1 89.12 61 GLU A CA 1
ATOM 478 C C . GLU A 1 61 ? 18.375 36.625 -24.5 1 89.12 61 GLU A C 1
ATOM 480 O O . GLU A 1 61 ? 19.25 35.844 -24.172 1 89.12 61 GLU A O 1
ATOM 485 N N . GLY A 1 62 ? 18.312 37.125 -25.609 1 81.94 62 GLY A N 1
ATOM 486 C CA . GLY A 1 62 ? 19.406 37.062 -26.547 1 81.94 62 GLY A CA 1
ATOM 487 C C . GLY A 1 62 ? 20.391 38.188 -26.406 1 81.94 62 GLY A C 1
ATOM 488 O O . GLY A 1 62 ? 20 39.344 -26.172 1 81.94 62 GLY A O 1
ATOM 489 N N . ILE A 1 63 ? 21.656 37.875 -26.125 1 70.81 63 ILE A N 1
ATOM 490 C CA . ILE A 1 63 ? 22.672 38.906 -26.172 1 70.81 63 ILE A CA 1
ATOM 491 C C . ILE A 1 63 ? 23.328 38.938 -27.547 1 70.81 63 ILE A C 1
ATOM 493 O O . ILE A 1 63 ? 23.75 37.875 -28.047 1 70.81 63 ILE A O 1
ATOM 497 N N . ARG A 1 64 ? 23.141 40 -28.203 1 68.62 64 ARG A N 1
ATOM 498 C CA . ARG A 1 64 ? 23.766 40.156 -29.5 1 68.62 64 ARG A CA 1
ATOM 499 C C . ARG A 1 64 ? 25.297 40.156 -29.391 1 68.62 64 ARG A C 1
ATOM 501 O O . ARG A 1 64 ? 25.844 40.906 -28.562 1 68.62 64 ARG A O 1
ATOM 508 N N . GLY A 1 65 ? 25.922 39.094 -29.312 1 57.59 65 GLY A N 1
ATOM 509 C CA . GLY A 1 65 ? 27.359 39.188 -29.312 1 57.59 65 GLY A CA 1
ATOM 510 C C . GLY A 1 65 ? 27.953 39.469 -30.672 1 57.59 65 GLY A C 1
ATOM 511 O O . GLY A 1 65 ? 27.281 39.25 -31.703 1 57.59 65 GLY A O 1
ATOM 512 N N . GLY A 1 66 ? 28.859 40.406 -30.875 1 56.62 66 GLY A N 1
ATOM 513 C CA . GLY A 1 66 ? 29.641 40.75 -32.062 1 56.62 66 GLY A CA 1
ATOM 514 C C . GLY A 1 66 ? 29.984 39.531 -32.906 1 56.62 66 GLY A C 1
ATOM 515 O O . GLY A 1 66 ? 29.266 38.531 -32.875 1 56.62 66 GLY A O 1
ATOM 516 N N . SER A 1 67 ? 31.156 39.5 -33.469 1 57.66 67 SER A N 1
ATOM 517 C CA . SER A 1 67 ? 31.703 38.531 -34.406 1 57.66 67 SER A CA 1
ATOM 518 C C . SER A 1 67 ? 31.469 37.094 -33.938 1 57.66 67 SER A C 1
ATOM 520 O O . SER A 1 67 ? 31.609 36.156 -34.719 1 57.66 67 SER A O 1
ATOM 522 N N . GLY A 1 68 ? 31.297 36.781 -32.625 1 56.34 68 GLY A N 1
ATOM 523 C CA . GLY A 1 68 ? 31.344 35.438 -32.125 1 56.34 68 GLY A CA 1
ATOM 524 C C . GLY A 1 68 ? 29.969 34.812 -31.938 1 56.34 68 GLY A C 1
ATOM 525 O O . GLY A 1 68 ? 29.859 33.719 -31.406 1 56.34 68 GLY A O 1
ATOM 526 N N . GLY A 1 69 ? 28.953 35.281 -32.594 1 60.19 69 GLY A N 1
ATOM 527 C CA . GLY A 1 69 ? 27.594 34.781 -32.656 1 60.19 69 GLY A CA 1
ATOM 528 C C . GLY A 1 69 ? 26.75 35.125 -31.438 1 60.19 69 GLY A C 1
ATOM 529 O O . GLY A 1 69 ? 27.297 35.562 -30.422 1 60.19 69 GLY A O 1
ATOM 530 N N . GLY A 1 70 ? 25.484 35.406 -31.5 1 67.31 70 GLY A N 1
ATOM 531 C CA . GLY A 1 70 ? 24.547 35.75 -30.438 1 67.31 70 GLY A CA 1
ATOM 532 C C . GLY A 1 70 ? 24.375 34.656 -29.406 1 67.31 70 GLY A C 1
ATOM 533 O O . GLY A 1 70 ? 24.656 33.5 -29.672 1 67.31 70 GLY A O 1
ATOM 534 N N . TYR A 1 71 ? 24.547 34.938 -28.047 1 78.81 71 TYR A N 1
ATOM 535 C CA . TYR A 1 71 ? 24.312 33.969 -26.969 1 78.81 71 TYR A CA 1
ATOM 536 C C . TYR A 1 71 ? 22.953 34.188 -26.328 1 78.81 71 TYR A C 1
ATOM 538 O O . TYR A 1 71 ? 22.375 35.281 -26.422 1 78.81 71 TYR A O 1
ATOM 546 N N . SER A 1 72 ? 22.266 33 -26.031 1 86.12 72 SER A N 1
ATOM 547 C CA . SER A 1 72 ? 21.031 33.062 -25.25 1 86.12 72 SER A CA 1
ATOM 548 C C . SER A 1 72 ? 21.312 32.875 -23.766 1 86.12 72 SER A C 1
ATOM 550 O O . SER A 1 72 ? 22.156 32.062 -23.391 1 86.12 72 SER A O 1
ATOM 552 N N . ARG A 1 73 ? 20.797 33.75 -22.938 1 87.62 73 ARG A N 1
ATOM 553 C CA . ARG A 1 73 ? 20.891 33.562 -21.5 1 87.62 73 ARG A CA 1
ATOM 554 C C . ARG A 1 73 ? 19.516 33.656 -20.844 1 87.62 73 ARG A C 1
ATOM 556 O O . ARG A 1 73 ? 18.594 34.25 -21.406 1 87.62 73 ARG A O 1
ATOM 563 N N . LEU A 1 74 ? 19.375 32.969 -19.75 1 89.81 74 LEU A N 1
ATOM 564 C CA . LEU A 1 74 ? 18.141 33.031 -18.984 1 89.81 74 LEU A CA 1
ATOM 565 C C . LEU A 1 74 ? 17.969 34.438 -18.375 1 89.81 74 LEU A C 1
ATOM 567 O O . LEU A 1 74 ? 18.938 35.031 -17.922 1 89.81 74 LEU A O 1
ATOM 571 N N . THR A 1 75 ? 16.734 35.031 -18.438 1 91.44 75 THR A N 1
ATOM 572 C CA . THR A 1 75 ? 16.375 36.188 -17.641 1 91.44 75 THR A CA 1
ATOM 573 C C . THR A 1 75 ? 16.25 35.844 -16.172 1 91.44 75 THR A C 1
ATOM 575 O O . THR A 1 75 ? 16.391 34.656 -15.797 1 91.44 75 THR A O 1
ATOM 578 N N . LYS A 1 76 ? 16.047 36.844 -15.367 1 82.56 76 LYS A N 1
ATOM 579 C CA . LYS A 1 76 ? 15.781 36.594 -13.961 1 82.56 76 LYS A CA 1
ATOM 580 C C . LYS A 1 76 ? 14.602 35.625 -13.797 1 82.56 76 LYS A C 1
ATOM 582 O O . LYS A 1 76 ? 14.656 34.688 -12.984 1 82.56 76 LYS A O 1
ATOM 587 N N . LEU A 1 77 ? 13.602 35.844 -14.656 1 86.56 77 LEU A N 1
ATOM 588 C CA . LEU A 1 77 ? 12.445 34.969 -14.586 1 86.56 77 LEU A CA 1
ATOM 589 C C . LEU A 1 77 ? 12.789 33.562 -15.094 1 86.56 77 LEU A C 1
ATOM 591 O O . LEU A 1 77 ? 12.336 32.562 -14.531 1 86.56 77 LEU A O 1
ATOM 595 N N . GLY A 1 78 ? 13.578 33.531 -16.141 1 88.62 78 GLY A N 1
ATOM 596 C CA . GLY A 1 78 ? 14.039 32.25 -16.609 1 88.62 78 GLY A CA 1
ATOM 597 C C . GLY A 1 78 ? 14.836 31.469 -15.578 1 88.62 78 GLY A C 1
ATOM 598 O O . GLY A 1 78 ? 14.648 30.266 -15.414 1 88.62 78 GLY A O 1
ATOM 599 N N . GLU A 1 79 ? 15.656 32.156 -14.875 1 81 79 GLU A N 1
ATOM 600 C CA . GLU A 1 79 ? 16.438 31.516 -13.805 1 81 79 GLU A CA 1
ATOM 601 C C . GLU A 1 79 ? 15.523 31.062 -12.664 1 81 79 GLU A C 1
ATOM 603 O O . GLU A 1 79 ? 15.719 29.984 -12.102 1 81 79 GLU A O 1
ATOM 608 N N . GLU A 1 80 ? 14.609 31.953 -12.391 1 76.31 80 GLU A N 1
ATOM 609 C CA . GLU A 1 80 ? 13.641 31.594 -11.352 1 76.31 80 GLU A CA 1
ATOM 610 C C . GLU A 1 80 ? 12.836 30.359 -11.75 1 76.31 80 GLU A C 1
ATOM 612 O O . GLU A 1 80 ? 12.641 29.453 -10.938 1 76.31 80 GLU A O 1
ATOM 617 N N . LEU A 1 81 ? 12.43 30.375 -12.961 1 75.81 81 LEU A N 1
ATOM 618 C CA . LEU A 1 81 ? 11.68 29.219 -13.453 1 75.81 81 LEU A CA 1
ATOM 619 C C . LEU A 1 81 ? 12.547 27.969 -13.438 1 75.81 81 LEU A C 1
ATOM 621 O O . LEU A 1 81 ? 12.102 26.906 -12.984 1 75.81 81 LEU A O 1
ATOM 625 N N . LEU A 1 82 ? 13.719 28.125 -14.031 1 73.06 82 LEU A N 1
ATOM 626 C CA . LEU A 1 82 ? 14.648 27 -14.039 1 73.06 82 LEU A CA 1
ATOM 627 C C . LEU A 1 82 ? 14.977 26.562 -12.617 1 73.06 82 LEU A C 1
ATOM 629 O O . LEU A 1 82 ? 15.008 25.359 -12.328 1 73.06 82 LEU A O 1
ATOM 633 N N . LEU A 1 83 ? 15.32 27.594 -11.82 1 64.38 83 LEU A N 1
ATOM 634 C CA . LEU A 1 83 ? 15.625 27.281 -10.422 1 64.38 83 LEU A CA 1
ATOM 635 C C . LEU A 1 83 ? 14.438 26.609 -9.742 1 64.38 83 LEU A C 1
ATOM 637 O O . LEU A 1 83 ? 14.609 25.734 -8.898 1 64.38 83 LEU A O 1
ATOM 641 N N . THR A 1 84 ? 13.266 27.203 -10.156 1 58.34 84 THR A N 1
ATOM 642 C CA . THR A 1 84 ? 12.047 26.625 -9.602 1 58.34 84 THR A CA 1
ATOM 643 C C . THR A 1 84 ? 11.883 25.172 -10.031 1 58.34 84 THR A C 1
ATOM 645 O O . THR A 1 84 ? 11.406 24.344 -9.25 1 58.34 84 THR A O 1
ATOM 648 N N . PHE A 1 85 ? 12.242 25.047 -11.359 1 51.78 85 PHE A N 1
ATOM 649 C CA . PHE A 1 85 ? 12 23.719 -11.898 1 51.78 85 PHE A CA 1
ATOM 650 C C . PHE A 1 85 ? 13.312 23.016 -12.219 1 51.78 85 PHE A C 1
ATOM 652 O O . PHE A 1 85 ? 13.32 21.844 -12.594 1 51.78 85 PHE A O 1
ATOM 659 N N . SER A 1 86 ? 14.414 23.75 -12.555 1 47.38 86 SER A N 1
ATOM 660 C CA . SER A 1 86 ? 15.703 23.188 -12.945 1 47.38 86 SER A CA 1
ATOM 661 C C . SER A 1 86 ? 16.141 22.078 -11.992 1 47.38 86 SER A C 1
ATOM 663 O O . SER A 1 86 ? 16.688 21.062 -12.422 1 47.38 86 SER A O 1
ATOM 665 N N . GLU A 1 87 ? 16.781 22.703 -10.844 1 40.09 87 GLU A N 1
ATOM 666 C CA . GLU A 1 87 ? 17.219 21.547 -10.055 1 40.09 87 GLU A CA 1
ATOM 667 C C . GLU A 1 87 ? 16.109 20.5 -9.969 1 40.09 87 GLU A C 1
ATOM 669 O O . GLU A 1 87 ? 16.359 19.312 -10.219 1 40.09 87 GLU A O 1
ATOM 674 N N . GLY A 1 88 ? 15.445 20.734 -8.898 1 37.5 88 GLY A N 1
ATOM 675 C CA . GLY A 1 88 ? 14.391 19.875 -8.367 1 37.5 88 GLY A CA 1
ATOM 676 C C . GLY A 1 88 ? 13.234 19.688 -9.328 1 37.5 88 GLY A C 1
ATOM 677 O O . GLY A 1 88 ? 12.352 18.859 -9.094 1 37.5 88 GLY A O 1
ATOM 678 N N . ASP A 1 89 ? 13 20.672 -10.242 1 38.62 89 ASP A N 1
ATOM 679 C CA . ASP A 1 89 ? 11.68 20.922 -10.82 1 38.62 89 ASP A CA 1
ATOM 680 C C . ASP A 1 89 ? 11.43 20 -12.008 1 38.62 89 ASP A C 1
ATOM 682 O O . ASP A 1 89 ? 10.312 19.938 -12.539 1 38.62 89 ASP A O 1
ATOM 686 N N . LEU A 1 90 ? 12.297 20.172 -12.992 1 37.97 90 LEU A N 1
ATOM 687 C CA . LEU A 1 90 ? 12.07 19.172 -14.023 1 37.97 90 LEU A CA 1
ATOM 688 C C . LEU A 1 90 ? 11.789 17.812 -13.398 1 37.97 90 LEU A C 1
ATOM 690 O O . LEU A 1 90 ? 11.555 16.828 -14.117 1 37.97 90 LEU A O 1
ATOM 694 N N . ARG A 1 91 ? 12.336 17.828 -12.258 1 41.16 91 ARG A N 1
ATOM 695 C CA . ARG A 1 91 ? 12.086 16.797 -11.258 1 41.16 91 ARG A CA 1
ATOM 696 C C . ARG A 1 91 ? 10.641 16.828 -10.773 1 41.16 91 ARG A C 1
ATOM 698 O O . ARG A 1 91 ? 10.148 17.891 -10.367 1 41.16 91 ARG A O 1
ATOM 705 N N . GLY A 1 92 ? 9.844 16.344 -11.531 1 52.66 92 GLY A N 1
ATOM 706 C CA . GLY A 1 92 ? 8.422 16.125 -11.289 1 52.66 92 GLY A CA 1
ATOM 707 C C . GLY A 1 92 ? 8.008 16.438 -9.867 1 52.66 92 GLY A C 1
ATOM 708 O O . GLY A 1 92 ? 8.852 16.5 -8.969 1 52.66 92 GLY A O 1
ATOM 709 N N . ARG A 1 93 ? 6.988 17.391 -9.578 1 63.78 93 ARG A N 1
ATOM 710 C CA . ARG A 1 93 ? 6.387 17.609 -8.266 1 63.78 93 ARG A CA 1
ATOM 711 C C . ARG A 1 93 ? 6.66 16.438 -7.332 1 63.78 93 ARG A C 1
ATOM 713 O O . ARG A 1 93 ? 6.629 15.281 -7.758 1 63.78 93 ARG A O 1
ATOM 720 N N . LEU A 1 94 ? 7.469 17 -6.137 1 86.38 94 LEU A N 1
ATOM 721 C CA . LEU A 1 94 ? 7.555 15.992 -5.09 1 86.38 94 LEU A CA 1
ATOM 722 C C . LEU A 1 94 ? 6.203 15.312 -4.883 1 86.38 94 LEU A C 1
ATOM 724 O O . LEU A 1 94 ? 5.195 15.984 -4.648 1 86.38 94 LEU A O 1
ATOM 728 N N . ILE A 1 95 ? 6.211 14.109 -5.254 1 89.25 95 ILE A N 1
ATOM 729 C CA . ILE A 1 95 ? 4.98 13.359 -5.039 1 89.25 95 ILE A CA 1
ATOM 730 C C . ILE A 1 95 ? 4.918 12.875 -3.592 1 89.25 95 ILE A C 1
ATOM 732 O O . ILE A 1 95 ? 5.773 12.102 -3.156 1 89.25 95 ILE A O 1
ATOM 736 N N . VAL A 1 96 ? 3.947 13.406 -2.877 1 93.69 96 VAL A N 1
ATOM 737 C CA . VAL A 1 96 ? 3.75 13.078 -1.468 1 93.69 96 VAL A CA 1
ATOM 738 C C . VAL A 1 96 ? 2.467 12.273 -1.298 1 93.69 96 VAL A C 1
ATOM 740 O O . VAL A 1 96 ? 1.386 12.719 -1.686 1 93.69 96 VAL A O 1
ATOM 743 N N . ALA A 1 97 ? 2.541 11.039 -0.863 1 94.25 97 ALA A N 1
ATOM 744 C CA . ALA A 1 97 ? 1.417 10.195 -0.468 1 94.25 97 ALA A CA 1
ATOM 745 C C . ALA A 1 97 ? 1.416 9.945 1.038 1 94.25 97 ALA A C 1
ATOM 747 O O . ALA A 1 97 ? 2.24 9.188 1.551 1 94.25 97 ALA A O 1
ATOM 748 N N . SER A 1 98 ? 0.436 10.602 1.756 1 95.12 98 SER A N 1
ATOM 749 C CA . SER A 1 98 ? 0.613 10.711 3.199 1 95.12 98 SER A CA 1
ATOM 750 C C . SER A 1 98 ? -0.715 10.562 3.934 1 95.12 98 SER A C 1
ATOM 752 O O . SER A 1 98 ? -1.782 10.672 3.326 1 95.12 98 SER A O 1
ATOM 754 N N . SER A 1 99 ? -0.498 10.117 5.195 1 95.88 99 SER A N 1
ATOM 755 C CA . SER A 1 99 ? -1.61 10.391 6.102 1 95.88 99 SER A CA 1
ATOM 756 C C . SER A 1 99 ? -1.849 11.883 6.258 1 95.88 99 SER A C 1
ATOM 758 O O . SER A 1 99 ? -0.898 12.672 6.305 1 95.88 99 SER A O 1
ATOM 760 N N . HIS A 1 100 ? -3.049 12.289 6.418 1 95 100 HIS A N 1
ATOM 761 C CA . HIS A 1 100 ? -3.404 13.703 6.473 1 95 100 HIS A CA 1
ATOM 762 C C . HIS A 1 100 ? -2.9 14.344 7.762 1 95 100 HIS A C 1
ATOM 764 O O . HIS A 1 100 ? -3.061 13.781 8.844 1 95 100 HIS A O 1
ATOM 770 N N . ASP A 1 101 ? -2.371 15.445 7.621 1 96.06 101 ASP A N 1
ATOM 771 C CA . ASP A 1 101 ? -1.93 16.266 8.742 1 96.06 101 ASP A CA 1
ATOM 772 C C . ASP A 1 101 ? -1.86 17.734 8.352 1 96.06 101 ASP A C 1
ATOM 774 O O . ASP A 1 101 ? -1.37 18.078 7.27 1 96.06 101 ASP A O 1
ATOM 778 N N . GLU A 1 102 ? -2.33 18.547 9.25 1 93.25 102 GLU A N 1
ATOM 779 C CA . GLU A 1 102 ? -2.424 19.969 8.953 1 93.25 102 GLU A CA 1
ATOM 780 C C . GLU A 1 102 ? -1.041 20.609 8.875 1 93.25 102 GLU A C 1
ATOM 782 O O . GLU A 1 102 ? -0.79 21.453 8.008 1 93.25 102 GLU A O 1
ATOM 787 N N . LEU A 1 103 ? -0.197 20.297 9.773 1 93.5 103 LEU A N 1
ATOM 788 C CA . LEU A 1 103 ? 1.126 20.906 9.781 1 93.5 103 LEU A CA 1
ATOM 789 C C . LEU A 1 103 ? 1.919 20.516 8.539 1 93.5 103 LEU A C 1
ATOM 791 O O . LEU A 1 103 ? 2.633 21.344 7.969 1 93.5 103 LEU A O 1
ATOM 795 N N . LEU A 1 104 ? 1.875 19.219 8.164 1 94.81 104 LEU A N 1
ATOM 796 C CA . LEU A 1 104 ? 2.508 18.812 6.91 1 94.81 104 LEU A CA 1
ATOM 797 C C . LEU A 1 104 ? 1.926 19.578 5.73 1 94.81 104 LEU A C 1
ATOM 799 O O . LEU A 1 104 ? 2.666 20.031 4.852 1 94.81 104 LEU A O 1
ATOM 803 N N . SER A 1 105 ? 0.618 19.703 5.727 1 90.38 105 SER A N 1
ATOM 804 C CA . SER A 1 105 ? -0.034 20.453 4.656 1 90.38 105 SER A CA 1
ATOM 805 C C . SER A 1 105 ? 0.499 21.875 4.578 1 90.38 105 SER A C 1
ATOM 807 O O . SER A 1 105 ? 0.717 22.406 3.484 1 90.38 105 SER A O 1
ATOM 809 N N . TYR A 1 106 ? 0.687 22.406 5.699 1 87.25 106 TYR A N 1
ATOM 810 C CA . TYR A 1 106 ? 1.154 23.781 5.793 1 87.25 106 TYR A CA 1
ATOM 811 C C . TYR A 1 106 ? 2.547 23.922 5.191 1 87.25 106 TYR A C 1
ATOM 813 O O . TYR A 1 106 ? 2.836 24.906 4.512 1 87.25 106 TYR A O 1
ATOM 821 N N . ILE A 1 107 ? 3.354 22.953 5.469 1 88.31 107 ILE A N 1
ATOM 822 C CA . ILE A 1 107 ? 4.738 23.141 5.051 1 88.31 107 ILE A CA 1
ATOM 823 C C . ILE A 1 107 ? 4.91 22.656 3.611 1 88.31 107 ILE A C 1
ATOM 825 O O . ILE A 1 107 ? 5.914 22.953 2.965 1 88.31 107 ILE A O 1
ATOM 829 N N . LEU A 1 108 ? 3.959 21.75 3.252 1 84.81 108 LEU A N 1
ATOM 830 C CA . LEU A 1 108 ? 4.02 21.328 1.857 1 84.81 108 LEU A CA 1
ATOM 831 C C . LEU A 1 108 ? 3.578 22.438 0.926 1 84.81 108 LEU A C 1
ATOM 833 O O . LEU A 1 108 ? 2.592 23.125 1.201 1 84.81 108 LEU A O 1
ATOM 837 N N . ASP A 1 109 ? 4.52 23.031 0.264 1 65.75 109 ASP A N 1
ATOM 838 C CA . ASP A 1 109 ? 4.309 24.172 -0.612 1 65.75 109 ASP A CA 1
ATOM 839 C C . ASP A 1 109 ? 3.639 23.75 -1.918 1 65.75 109 ASP A C 1
ATOM 841 O O . ASP A 1 109 ? 3.307 22.578 -2.1 1 65.75 109 ASP A O 1
ATOM 845 N N . ASN A 1 110 ? 3.377 24.703 -2.707 1 60.44 110 ASN A N 1
ATOM 846 C CA . ASN A 1 110 ? 2.758 24.562 -4.02 1 60.44 110 ASN A CA 1
ATOM 847 C C . ASN A 1 110 ? 3.613 23.703 -4.949 1 60.44 110 ASN A C 1
ATOM 849 O O . ASN A 1 110 ? 3.205 23.406 -6.074 1 60.44 110 ASN A O 1
ATOM 853 N N . HIS A 1 111 ? 4.648 23.188 -4.32 1 64.12 111 HIS A N 1
ATOM 854 C CA . HIS A 1 111 ? 5.52 22.469 -5.242 1 64.12 111 HIS A CA 1
ATOM 855 C C . HIS A 1 111 ? 5.426 20.969 -5.027 1 64.12 111 HIS A C 1
ATOM 857 O O . HIS A 1 111 ? 6.164 20.203 -5.645 1 64.12 111 HIS A O 1
ATOM 863 N N . ALA A 1 112 ? 4.559 20.547 -4.121 1 82.06 112 ALA A N 1
ATOM 864 C CA . ALA A 1 112 ? 4.375 19.109 -3.912 1 82.06 112 ALA A CA 1
ATOM 865 C C . ALA A 1 112 ? 2.992 18.672 -4.371 1 82.06 112 ALA A C 1
ATOM 867 O O . ALA A 1 112 ? 2.021 19.422 -4.277 1 82.06 112 ALA A O 1
ATOM 868 N N . SER A 1 113 ? 2.967 17.625 -5.082 1 84.31 113 SER A N 1
ATOM 869 C CA . SER A 1 113 ? 1.701 16.938 -5.332 1 84.31 113 SER A CA 1
ATOM 870 C C . SER A 1 113 ? 1.352 15.984 -4.199 1 84.31 113 SER A C 1
ATOM 872 O O . SER A 1 113 ? 2.025 14.969 -4.008 1 84.31 113 SER A O 1
ATOM 874 N N . VAL A 1 114 ? 0.317 16.422 -3.416 1 88.06 114 VAL A N 1
ATOM 875 C CA . VAL A 1 114 ? 0.018 15.656 -2.205 1 88.06 114 VAL A CA 1
ATOM 876 C C . VAL A 1 114 ? -1.285 14.883 -2.387 1 88.06 114 VAL A C 1
ATOM 878 O O . VAL A 1 114 ? -2.262 15.414 -2.92 1 88.06 114 VAL A O 1
ATOM 881 N N . THR A 1 115 ? -1.252 13.664 -2.082 1 89.44 115 THR A N 1
ATOM 882 C CA . THR A 1 115 ? -2.451 12.852 -1.942 1 89.44 115 THR A CA 1
ATOM 883 C C . THR A 1 115 ? -2.551 12.266 -0.535 1 89.44 115 THR A C 1
ATOM 885 O O . THR A 1 115 ? -1.569 11.734 -0.007 1 89.44 115 THR A O 1
ATOM 888 N N . TRP A 1 116 ? -3.711 12.445 0.107 1 92.69 116 TRP A N 1
ATOM 889 C CA . TRP A 1 116 ? -3.953 11.906 1.438 1 92.69 116 TRP A CA 1
ATOM 890 C C . TRP A 1 116 ? -4.52 10.492 1.354 1 92.69 116 TRP A C 1
ATOM 892 O O . TRP A 1 116 ? -5.711 10.305 1.093 1 92.69 116 TRP A O 1
ATOM 902 N N . VAL A 1 117 ? -3.621 9.523 1.666 1 91.62 117 VAL A N 1
ATOM 903 C CA . VAL A 1 117 ? -4.016 8.148 1.4 1 91.62 117 VAL A CA 1
ATOM 904 C C . VAL A 1 117 ? -3.898 7.32 2.678 1 91.62 117 VAL A C 1
ATOM 906 O O . VAL A 1 117 ? -4.309 6.156 2.713 1 91.62 117 VAL A O 1
ATOM 909 N N . GLY A 1 118 ? -3.348 7.793 3.727 1 94.25 118 GLY A N 1
ATOM 910 C CA . GLY A 1 118 ? -3.094 7.035 4.941 1 94.25 118 GLY A CA 1
ATOM 911 C C . GLY A 1 118 ? -1.679 6.496 5.027 1 94.25 118 GLY A C 1
ATOM 912 O O . GLY A 1 118 ? -0.989 6.387 4.008 1 94.25 118 GLY A O 1
ATOM 913 N N . SER A 1 119 ? -1.261 6.102 6.223 1 95.44 119 SER A N 1
ATOM 914 C CA . SER A 1 119 ? 0.117 5.719 6.512 1 95.44 119 SER A CA 1
ATOM 915 C C . SER A 1 119 ? 0.521 4.473 5.73 1 95.44 119 SER A C 1
ATOM 917 O O . SER A 1 119 ? 1.565 4.453 5.074 1 95.44 119 SER A O 1
ATOM 919 N N . MET A 1 120 ? -0.27 3.461 5.797 1 93.75 120 MET A N 1
ATOM 920 C CA . MET A 1 120 ? 0.078 2.188 5.172 1 93.75 120 MET A CA 1
ATOM 921 C C . MET A 1 120 ? 0.113 2.32 3.652 1 93.75 120 MET A C 1
ATOM 923 O O . MET A 1 120 ? 1.055 1.858 3.006 1 93.75 120 MET A O 1
ATOM 927 N N . ASN A 1 121 ? -0.912 2.971 3.123 1 93.56 121 ASN A N 1
ATOM 928 C CA . ASN A 1 121 ? -0.945 3.174 1.679 1 93.56 121 ASN A CA 1
ATOM 929 C C . ASN A 1 121 ? 0.185 4.09 1.216 1 93.56 121 ASN A C 1
ATOM 931 O O . ASN A 1 121 ? 0.769 3.873 0.152 1 93.56 121 ASN A O 1
ATOM 935 N N . GLY A 1 122 ? 0.43 5.09 1.991 1 95.5 122 GLY A N 1
ATOM 936 C CA . GLY A 1 122 ? 1.561 5.945 1.676 1 95.5 122 GLY A CA 1
ATOM 937 C C . GLY A 1 122 ? 2.879 5.199 1.618 1 95.5 122 GLY A C 1
ATOM 938 O O . GLY A 1 122 ? 3.654 5.367 0.674 1 95.5 122 GLY A O 1
ATOM 939 N N . LEU A 1 123 ? 3.143 4.344 2.602 1 95.88 123 LEU A N 1
ATOM 940 C CA . LEU A 1 123 ? 4.352 3.531 2.617 1 95.88 123 LEU A CA 1
ATOM 941 C C . LEU A 1 123 ? 4.426 2.641 1.381 1 95.88 123 LEU A C 1
ATOM 943 O O . LEU A 1 123 ? 5.477 2.541 0.744 1 95.88 123 LEU A O 1
ATOM 947 N N . SER A 1 124 ? 3.342 2.049 1.06 1 94.12 124 SER A N 1
ATOM 948 C CA . SER A 1 124 ? 3.295 1.189 -0.119 1 94.12 124 SER A CA 1
ATOM 949 C C . SER A 1 124 ? 3.627 1.972 -1.386 1 94.12 124 SER A C 1
ATOM 951 O O . SER A 1 124 ? 4.34 1.475 -2.26 1 94.12 124 SER A O 1
ATOM 953 N N . MET A 1 125 ? 3.111 3.164 -1.513 1 92.12 125 MET A N 1
ATOM 954 C CA . MET A 1 125 ? 3.389 3.986 -2.688 1 92.12 125 MET A CA 1
ATOM 955 C C . MET A 1 125 ? 4.871 4.336 -2.77 1 92.12 125 MET A C 1
ATOM 957 O O . MET A 1 125 ? 5.434 4.422 -3.863 1 92.12 125 MET A O 1
ATOM 961 N N . LEU A 1 126 ? 5.5 4.539 -1.632 1 94.5 126 LEU A N 1
ATOM 962 C CA . LEU A 1 126 ? 6.945 4.734 -1.636 1 94.5 126 LEU A CA 1
ATOM 963 C C . LEU A 1 126 ? 7.664 3.494 -2.16 1 94.5 126 LEU A C 1
ATOM 965 O O . LEU A 1 126 ? 8.531 3.596 -3.027 1 94.5 126 LEU A O 1
ATOM 969 N N . LEU A 1 127 ? 7.246 2.373 -1.649 1 92.94 127 LEU A N 1
ATOM 970 C CA . LEU A 1 127 ? 7.922 1.118 -1.967 1 92.94 127 LEU A CA 1
ATOM 971 C C . LEU A 1 127 ? 7.73 0.755 -3.436 1 92.94 127 LEU A C 1
ATOM 973 O O . LEU A 1 127 ? 8.602 0.129 -4.043 1 92.94 127 LEU A O 1
ATOM 977 N N . MET A 1 128 ? 6.66 1.212 -3.986 1 87.81 128 MET A N 1
ATOM 978 C CA . MET A 1 128 ? 6.367 0.93 -5.387 1 87.81 128 MET A CA 1
ATOM 979 C C . MET A 1 128 ? 6.879 2.047 -6.289 1 87.81 128 MET A C 1
ATOM 981 O O . MET A 1 128 ? 6.555 2.094 -7.477 1 87.81 128 MET A O 1
ATOM 985 N N . ASN A 1 129 ? 7.57 2.965 -5.766 1 88.31 129 ASN A N 1
ATOM 986 C CA . ASN A 1 129 ? 8.172 4.09 -6.477 1 88.31 129 ASN A CA 1
ATOM 987 C C . ASN A 1 129 ? 7.113 4.984 -7.109 1 88.31 129 ASN A C 1
ATOM 989 O O . ASN A 1 129 ? 7.301 5.48 -8.219 1 88.31 129 ASN A O 1
ATOM 993 N N . LYS A 1 130 ? 6.012 5.094 -6.441 1 87.75 130 LYS A N 1
ATOM 994 C CA . LYS A 1 130 ? 4.922 5.934 -6.941 1 87.75 130 LYS A CA 1
ATOM 995 C C . LYS A 1 130 ? 4.867 7.262 -6.191 1 87.75 130 LYS A C 1
ATOM 997 O O . LYS A 1 130 ? 4.113 8.164 -6.57 1 87.75 130 LYS A O 1
ATOM 1002 N N . ALA A 1 131 ? 5.602 7.406 -5.176 1 92.44 131 ALA A N 1
ATOM 1003 C CA . ALA A 1 131 ? 5.773 8.633 -4.398 1 92.44 131 ALA A CA 1
ATOM 1004 C C . ALA A 1 131 ? 7.18 8.719 -3.814 1 92.44 131 ALA A C 1
ATOM 1006 O O . ALA A 1 131 ? 7.906 7.723 -3.775 1 92.44 131 ALA A O 1
ATOM 1007 N N . GLN A 1 132 ? 7.539 9.867 -3.398 1 93.5 132 GLN A N 1
ATOM 1008 C CA . GLN A 1 132 ? 8.875 10.047 -2.84 1 93.5 132 GLN A CA 1
ATOM 1009 C C . GLN A 1 132 ? 8.82 10.234 -1.327 1 93.5 132 GLN A C 1
ATOM 1011 O O . GLN A 1 132 ? 9.773 9.914 -0.621 1 93.5 132 GLN A O 1
ATOM 1016 N N . VAL A 1 133 ? 7.66 10.766 -0.838 1 95.94 133 VAL A N 1
ATOM 1017 C CA . VAL A 1 133 ? 7.551 11.117 0.575 1 95.94 133 VAL A CA 1
ATOM 1018 C C . VAL A 1 133 ? 6.195 10.664 1.115 1 95.94 133 VAL A C 1
ATOM 1020 O O . VAL A 1 133 ? 5.188 10.719 0.407 1 95.94 133 VAL A O 1
ATOM 1023 N N . ALA A 1 134 ? 6.211 10.195 2.396 1 97.44 134 ALA A N 1
ATOM 1024 C CA . ALA A 1 134 ? 4.977 9.875 3.105 1 97.44 134 ALA A CA 1
ATOM 1025 C C . ALA A 1 134 ? 5.047 10.328 4.562 1 97.44 134 ALA A C 1
ATOM 1027 O O . ALA A 1 134 ? 6.098 10.234 5.195 1 97.44 134 ALA A O 1
ATOM 1028 N N . GLY A 1 135 ? 3.941 10.898 5.047 1 97.12 135 GLY A N 1
ATOM 1029 C CA . GLY A 1 135 ? 3.752 11.047 6.48 1 97.12 135 GLY A CA 1
ATOM 1030 C C . GLY A 1 135 ? 3.098 9.844 7.125 1 97.12 135 GLY A C 1
ATOM 1031 O O . GLY A 1 135 ? 2.084 9.344 6.633 1 97.12 135 GLY A O 1
ATOM 1032 N N . VAL A 1 136 ? 3.736 9.367 8.25 1 96.88 136 VAL A N 1
ATOM 1033 C CA . VAL A 1 136 ? 3.223 8.148 8.875 1 96.88 136 VAL A CA 1
ATOM 1034 C C . VAL A 1 136 ? 3.072 8.359 10.375 1 96.88 136 VAL A C 1
ATOM 1036 O O . VAL A 1 136 ? 3.828 9.117 10.984 1 96.88 136 VAL A O 1
ATOM 1039 N N . HIS A 1 137 ? 2.07 7.766 10.945 1 95 137 HIS A N 1
ATOM 1040 C CA . HIS A 1 137 ? 1.811 7.809 12.375 1 95 137 HIS A CA 1
ATOM 1041 C C . HIS A 1 137 ? 1.286 6.469 12.883 1 95 137 HIS A C 1
ATOM 1043 O O . HIS A 1 137 ? 0.165 6.391 13.391 1 95 137 HIS A O 1
ATOM 1049 N N . LEU A 1 138 ? 2.033 5.477 12.844 1 88.69 138 LEU A N 1
ATOM 1050 C CA . LEU A 1 138 ? 1.653 4.125 13.242 1 88.69 138 LEU A CA 1
ATOM 1051 C C . LEU A 1 138 ? 2.287 3.754 14.578 1 88.69 138 LEU A C 1
ATOM 1053 O O . LEU A 1 138 ? 2.291 2.582 14.969 1 88.69 138 LEU A O 1
ATOM 1057 N N . SER A 1 139 ? 2.812 4.66 15.266 1 78.44 139 SER A N 1
ATOM 1058 C CA . SER A 1 139 ? 3.551 4.438 16.5 1 78.44 139 SER A CA 1
ATOM 1059 C C . SER A 1 139 ? 2.633 3.928 17.609 1 78.44 139 SER A C 1
ATOM 1061 O O . SER A 1 139 ? 3.057 3.143 18.469 1 78.44 139 SER A O 1
ATOM 1063 N N . SER A 1 140 ? 1.502 4.355 17.594 1 72.81 140 SER A N 1
ATOM 1064 C CA . SER A 1 140 ? 0.574 3.971 18.656 1 72.81 140 SER A CA 1
ATOM 1065 C C . SER A 1 140 ? 0.216 2.492 18.562 1 72.81 140 SER A C 1
ATOM 1067 O O . SER A 1 140 ? -0.253 1.9 19.547 1 72.81 140 SER A O 1
ATOM 1069 N N . ILE A 1 141 ? 0.46 1.92 17.484 1 74.19 141 ILE A N 1
ATOM 1070 C CA . ILE A 1 141 ? 0.079 0.533 17.25 1 74.19 141 ILE A CA 1
ATOM 1071 C C . ILE A 1 141 ? 1.318 -0.358 17.297 1 74.19 141 ILE A C 1
ATOM 1073 O O . ILE A 1 141 ? 1.296 -1.434 17.891 1 74.19 141 ILE A O 1
ATOM 1077 N N . TYR A 1 142 ? 2.393 0.15 16.812 1 77.44 142 TYR A N 1
ATOM 1078 C CA . TYR A 1 142 ? 3.564 -0.697 16.625 1 77.44 142 TYR A CA 1
ATOM 1079 C C . TYR A 1 142 ? 4.691 -0.281 17.562 1 77.44 142 TYR A C 1
ATOM 1081 O O . TYR A 1 142 ? 5.793 -0.833 17.5 1 77.44 142 TYR A O 1
ATOM 1089 N N . GLY A 1 143 ? 4.473 0.665 18.391 1 83.25 143 GLY A N 1
ATOM 1090 C CA . GLY A 1 143 ? 5.48 1.178 19.312 1 83.25 143 GLY A CA 1
ATOM 1091 C C . GLY A 1 143 ? 6.203 2.4 18.781 1 83.25 143 GLY A C 1
ATOM 1092 O O . GLY A 1 143 ? 6.246 3.438 19.438 1 83.25 143 GLY A O 1
ATOM 1093 N N . SER A 1 144 ? 6.785 2.252 17.672 1 90.88 144 SER A N 1
ATOM 1094 C CA . SER A 1 144 ? 7.375 3.391 16.969 1 90.88 144 SER A CA 1
ATOM 1095 C C . SER A 1 144 ? 7.293 3.217 15.461 1 90.88 144 SER A C 1
ATOM 1097 O O . SER A 1 144 ? 7.148 2.098 14.969 1 90.88 144 SER A O 1
ATOM 1099 N N . ASN A 1 145 ? 7.332 4.387 14.797 1 93.94 145 ASN A N 1
ATOM 1100 C CA . ASN A 1 145 ? 7.355 4.312 13.336 1 93.94 145 ASN A CA 1
ATOM 1101 C C . ASN A 1 145 ? 8.609 3.604 12.828 1 93.94 145 ASN A C 1
ATOM 1103 O O . ASN A 1 145 ? 8.555 2.869 11.844 1 93.94 145 ASN A O 1
ATOM 1107 N N . LEU A 1 146 ? 9.68 3.781 13.531 1 92.19 146 LEU A N 1
ATOM 1108 C CA . LEU A 1 146 ? 10.922 3.121 13.148 1 92.19 146 LEU A CA 1
ATOM 1109 C C . LEU A 1 146 ? 10.805 1.608 13.297 1 92.19 146 LEU A C 1
ATOM 1111 O O . LEU A 1 146 ? 11.266 0.858 12.438 1 92.19 146 LEU A O 1
ATOM 1115 N N . SER A 1 147 ? 10.242 1.181 14.438 1 89.56 147 SER A N 1
ATOM 1116 C CA . SER A 1 147 ? 10.07 -0.249 14.672 1 89.56 147 SER A CA 1
ATOM 1117 C C . SER A 1 147 ? 9.227 -0.892 13.578 1 89.56 147 SER A C 1
ATOM 1119 O O . SER A 1 147 ? 9.484 -2.025 13.172 1 89.56 147 SER A O 1
ATOM 1121 N N . LEU A 1 148 ? 8.266 -0.177 13.141 1 90.12 148 LEU A N 1
ATOM 1122 C CA . LEU A 1 148 ? 7.434 -0.692 12.055 1 90.12 148 LEU A CA 1
ATOM 1123 C C . LEU A 1 148 ? 8.258 -0.861 10.781 1 90.12 148 LEU A C 1
ATOM 1125 O O . LEU A 1 148 ? 8.188 -1.904 10.133 1 90.12 148 LEU A O 1
ATOM 1129 N N . LEU A 1 149 ? 9.016 0.147 10.406 1 92.38 149 LEU A N 1
ATOM 1130 C CA . LEU A 1 149 ? 9.82 0.065 9.188 1 92.38 149 LEU A CA 1
ATOM 1131 C C . LEU A 1 149 ? 10.828 -1.076 9.281 1 92.38 149 LEU A C 1
ATOM 1133 O O . LEU A 1 149 ? 11.078 -1.772 8.297 1 92.38 149 LEU A O 1
ATOM 1137 N N . LYS A 1 150 ? 11.367 -1.229 10.477 1 87.94 150 LYS A N 1
ATOM 1138 C CA . LYS A 1 150 ? 12.289 -2.334 10.711 1 87.94 150 LYS A CA 1
ATOM 1139 C C . LYS A 1 150 ? 11.602 -3.68 10.523 1 87.94 150 LYS A C 1
ATOM 1141 O O . LYS A 1 150 ? 12.133 -4.57 9.859 1 87.94 150 LYS A O 1
ATOM 1146 N N . ALA A 1 151 ? 10.445 -3.732 11.133 1 85.19 151 ALA A N 1
ATOM 1147 C CA . ALA A 1 151 ? 9.68 -4.977 11.055 1 85.19 151 ALA A CA 1
ATOM 1148 C C . ALA A 1 151 ? 9.312 -5.301 9.609 1 85.19 151 ALA A C 1
ATOM 1150 O O . ALA A 1 151 ? 9.258 -6.473 9.227 1 85.19 151 ALA A O 1
ATOM 1151 N N . LEU A 1 152 ? 9.109 -4.277 8.844 1 87.81 152 LEU A N 1
ATOM 1152 C CA . LEU A 1 152 ? 8.734 -4.465 7.445 1 87.81 152 LEU A CA 1
ATOM 1153 C C . LEU A 1 152 ? 9.961 -4.77 6.59 1 87.81 152 LEU A C 1
ATOM 1155 O O . LEU A 1 152 ? 9.828 -5.215 5.449 1 87.81 152 LEU A O 1
ATOM 1159 N N . GLY A 1 153 ? 11.164 -4.566 7.098 1 87.44 153 GLY A N 1
ATOM 1160 C CA . GLY A 1 153 ? 12.391 -4.809 6.355 1 87.44 153 GLY A CA 1
ATOM 1161 C C . GLY A 1 153 ? 12.594 -3.84 5.211 1 87.44 153 GLY A C 1
ATOM 1162 O O . GLY A 1 153 ? 13 -4.238 4.113 1 87.44 153 GLY A O 1
ATOM 1163 N N . VAL A 1 154 ? 12.289 -2.568 5.465 1 92.94 154 VAL A N 1
ATOM 1164 C CA . VAL A 1 154 ? 12.289 -1.659 4.324 1 92.94 154 VAL A CA 1
ATOM 1165 C C . VAL A 1 154 ? 13.281 -0.526 4.57 1 92.94 154 VAL A C 1
ATOM 1167 O O . VAL A 1 154 ? 13.227 0.515 3.91 1 92.94 154 VAL A O 1
ATOM 1170 N N . LEU A 1 155 ? 14.188 -0.706 5.492 1 90.56 155 LEU A N 1
ATOM 1171 C CA . LEU A 1 155 ? 15.109 0.359 5.859 1 90.56 155 LEU A CA 1
ATOM 1172 C C . LEU A 1 155 ? 16.188 0.536 4.789 1 90.56 155 LEU A C 1
ATOM 1174 O O . LEU A 1 155 ? 16.891 1.545 4.777 1 90.56 155 LEU A O 1
ATOM 1178 N N . ASP A 1 156 ? 16.359 -0.412 3.859 1 88.69 156 ASP A N 1
ATOM 1179 C CA . ASP A 1 156 ? 17.266 -0.242 2.723 1 88.69 156 ASP A CA 1
ATOM 1180 C C . ASP A 1 156 ? 16.672 0.732 1.701 1 88.69 156 ASP A C 1
ATOM 1182 O O . ASP A 1 156 ? 17.422 1.383 0.963 1 88.69 156 ASP A O 1
ATOM 1186 N N . GLU A 1 157 ? 15.375 0.803 1.679 1 92.5 157 GLU A N 1
ATOM 1187 C CA . GLU A 1 157 ? 14.695 1.572 0.64 1 92.5 157 GLU A CA 1
ATOM 1188 C C . GLU A 1 157 ? 14.219 2.92 1.174 1 92.5 157 GLU A C 1
ATOM 1190 O O . GLU A 1 157 ? 14.102 3.885 0.416 1 92.5 157 GLU A O 1
ATOM 1195 N N . LEU A 1 158 ? 14.008 2.963 2.48 1 95.62 158 LEU A N 1
ATOM 1196 C CA . LEU A 1 158 ? 13.336 4.121 3.061 1 95.62 158 LEU A CA 1
ATOM 1197 C C . LEU A 1 158 ? 14.156 4.715 4.199 1 95.62 158 LEU A C 1
ATOM 1199 O O . LEU A 1 158 ? 14.898 3.994 4.879 1 95.62 158 LEU A O 1
ATOM 1203 N N . THR A 1 159 ? 13.938 6.027 4.344 1 95.44 159 THR A N 1
ATOM 1204 C CA . THR A 1 159 ? 14.547 6.77 5.441 1 95.44 159 THR A CA 1
ATOM 1205 C C . THR A 1 159 ? 13.477 7.445 6.293 1 95.44 159 THR A C 1
ATOM 1207 O O . THR A 1 159 ? 12.539 8.039 5.766 1 95.44 159 THR A O 1
ATOM 1210 N N . LEU A 1 160 ? 13.656 7.258 7.625 1 97 160 LEU A N 1
ATOM 1211 C CA . LEU A 1 160 ? 12.727 7.906 8.547 1 97 160 LEU A CA 1
ATOM 1212 C C . LEU A 1 160 ? 13.289 9.242 9.031 1 97 160 LEU A C 1
ATOM 1214 O O . LEU A 1 160 ? 14.438 9.312 9.469 1 97 160 LEU A O 1
ATOM 1218 N N . VAL A 1 161 ? 12.492 10.281 8.852 1 97.38 161 VAL A N 1
ATOM 1219 C CA . VAL A 1 161 ? 12.812 11.609 9.359 1 97.38 161 VAL A CA 1
ATOM 1220 C C . VAL A 1 161 ? 11.852 11.984 10.492 1 97.38 161 VAL A C 1
ATOM 1222 O O . VAL A 1 161 ? 10.641 11.867 10.336 1 97.38 161 VAL A O 1
ATOM 1225 N N . ARG A 1 162 ? 12.445 12.406 11.57 1 97.25 162 ARG A N 1
ATOM 1226 C CA . ARG A 1 162 ? 11.625 12.758 12.734 1 97.25 162 ARG A CA 1
ATOM 1227 C C . ARG A 1 162 ? 10.688 13.914 12.414 1 97.25 162 ARG A C 1
ATOM 1229 O O . ARG A 1 162 ? 11.125 14.953 11.898 1 97.25 162 ARG A O 1
ATOM 1236 N N . GLY A 1 163 ? 9.477 13.719 12.656 1 97.31 163 GLY A N 1
ATOM 1237 C CA . GLY A 1 163 ? 8.492 14.789 12.539 1 97.31 163 GLY A CA 1
ATOM 1238 C C . GLY A 1 163 ? 8.125 15.406 13.875 1 97.31 163 GLY A C 1
ATOM 1239 O O . GLY A 1 163 ? 8.984 15.961 14.562 1 97.31 163 GLY A O 1
ATOM 1240 N N . TYR A 1 164 ? 6.863 15.195 14.266 1 97.56 164 TYR A N 1
ATOM 1241 C CA . TYR A 1 164 ? 6.324 15.781 15.484 1 97.56 164 TYR A CA 1
ATOM 1242 C C . TYR A 1 164 ? 5.266 14.875 16.109 1 97.56 164 TYR A C 1
ATOM 1244 O O . TYR A 1 164 ? 4.801 13.93 15.469 1 97.56 164 TYR A O 1
ATOM 1252 N N . GLY A 1 165 ? 5.059 15.164 17.375 1 96.75 165 GLY A N 1
ATOM 1253 C CA . GLY A 1 165 ? 3.936 14.516 18.031 1 96.75 165 GLY A CA 1
ATOM 1254 C C . GLY A 1 165 ? 2.617 15.234 17.812 1 96.75 165 GLY A C 1
ATOM 1255 O O . GLY A 1 165 ? 2.594 16.438 17.562 1 96.75 165 GLY A O 1
ATOM 1256 N N . ARG A 1 166 ? 1.568 14.484 17.859 1 97.19 166 ARG A N 1
ATOM 1257 C CA . ARG A 1 166 ? 0.243 15.094 17.797 1 97.19 166 ARG A CA 1
ATOM 1258 C C . ARG A 1 166 ? -0.75 14.32 18.656 1 97.19 166 ARG A C 1
ATOM 1260 O O . ARG A 1 166 ? -0.569 13.125 18.906 1 97.19 166 ARG A O 1
ATOM 1267 N N . VAL A 1 167 ? -1.702 15.023 19.172 1 97.56 167 VAL A N 1
ATOM 1268 C CA . VAL A 1 167 ? -2.711 14.438 20.047 1 97.56 167 VAL A CA 1
ATOM 1269 C C . VAL A 1 167 ? -3.906 13.977 19.219 1 97.56 167 VAL A C 1
ATOM 1271 O O . VAL A 1 167 ? -4.418 14.719 18.375 1 97.56 167 VAL A O 1
ATOM 1274 N N . ILE A 1 168 ? -4.281 12.695 19.391 1 97.38 168 ILE A N 1
ATOM 1275 C CA . ILE A 1 168 ? -5.41 12.094 18.703 1 97.38 168 ILE A CA 1
ATOM 1276 C C . ILE A 1 168 ? -6.469 11.656 19.703 1 97.38 168 ILE A C 1
ATOM 1278 O O . ILE A 1 168 ? -6.141 11.266 20.828 1 97.38 168 ILE A O 1
ATOM 1282 N N . GLY A 1 169 ? -7.703 11.852 19.328 1 96.69 169 GLY A N 1
ATOM 1283 C CA . GLY A 1 169 ? -8.812 11.445 20.188 1 96.69 169 GLY A CA 1
ATOM 1284 C C . GLY A 1 169 ? -10.125 11.328 19.438 1 96.69 169 GLY A C 1
ATOM 1285 O O . GLY A 1 169 ? -10.141 11.047 18.234 1 96.69 169 GLY A O 1
ATOM 1286 N N . ILE A 1 170 ? -11.18 11.391 20.234 1 96.81 170 ILE A N 1
ATOM 1287 C CA . ILE A 1 170 ? -12.531 11.289 19.672 1 96.81 170 ILE A CA 1
ATOM 1288 C C . ILE A 1 170 ? -13.195 12.664 19.688 1 96.81 170 ILE A C 1
ATOM 1290 O O . ILE A 1 170 ? -13.344 13.289 20.734 1 96.81 170 ILE A O 1
ATOM 1294 N N . GLY A 1 171 ? -13.461 13.172 18.453 1 96.69 171 GLY A N 1
ATOM 1295 C CA . GLY A 1 171 ? -14.289 14.359 18.312 1 96.69 171 GLY A CA 1
ATOM 1296 C C . GLY A 1 171 ? -15.773 14.047 18.281 1 96.69 171 GLY A C 1
ATOM 1297 O O . GLY A 1 171 ? -16.188 13.039 17.719 1 96.69 171 GLY A O 1
ATOM 1298 N N . TYR A 1 172 ? -16.547 14.883 18.844 1 94.19 172 TYR A N 1
ATOM 1299 C CA . TYR A 1 172 ? -18 14.695 18.875 1 94.19 172 TYR A CA 1
ATOM 1300 C C . TYR A 1 172 ? -18.719 16.031 18.844 1 94.19 172 TYR A C 1
ATOM 1302 O O . TYR A 1 172 ? -18.125 17.078 19.125 1 94.19 172 TYR A O 1
ATOM 1310 N N . ARG A 1 173 ? -20 16.016 18.359 1 87.12 173 ARG A N 1
ATOM 1311 C CA . ARG A 1 173 ? -20.812 17.219 18.203 1 87.12 173 ARG A CA 1
ATOM 1312 C C . ARG A 1 173 ? -21 17.938 19.547 1 87.12 173 ARG A C 1
ATOM 1314 O O . ARG A 1 173 ? -21.25 17.281 20.562 1 87.12 173 ARG A O 1
ATOM 1321 N N . GLU A 1 174 ? -20.75 19.297 19.422 1 72.06 174 GLU A N 1
ATOM 1322 C CA . GLU A 1 174 ? -21.016 20.156 20.562 1 72.06 174 GLU A CA 1
ATOM 1323 C C . GLU A 1 174 ? -22.5 20.203 20.891 1 72.06 174 GLU A C 1
ATOM 1325 O O . GLU A 1 174 ? -23.344 20.141 19.984 1 72.06 174 GLU A O 1
ATOM 1330 N N . GLY A 1 175 ? -23.062 19.656 21.891 1 62.72 175 GLY A N 1
ATOM 1331 C CA . GLY A 1 175 ? -24.406 19.578 22.422 1 62.72 175 GLY A CA 1
ATOM 1332 C C . GLY A 1 175 ? -24.688 18.25 23.125 1 62.72 175 GLY A C 1
ATOM 1333 O O . GLY A 1 175 ? -25.703 18.109 23.812 1 62.72 175 GLY A O 1
ATOM 1334 N N . LEU A 1 176 ? -23.984 17.328 22.594 1 55.25 176 LEU A N 1
ATOM 1335 C CA . LEU A 1 176 ? -24.188 16.109 23.359 1 55.25 176 LEU A CA 1
ATOM 1336 C C . LEU A 1 176 ? -23.734 16.281 24.812 1 55.25 176 LEU A C 1
ATOM 1338 O O . LEU A 1 176 ? -23.781 15.344 25.609 1 55.25 176 LEU A O 1
ATOM 1342 N N . GLY A 1 177 ? -23.797 17.625 25.234 1 54.47 177 GLY A N 1
ATOM 1343 C CA . GLY A 1 177 ? -23.344 17.906 26.594 1 54.47 177 GLY A CA 1
ATOM 1344 C C . GLY A 1 177 ? -21.938 17.406 26.859 1 54.47 177 GLY A C 1
ATOM 1345 O O . GLY A 1 177 ? -21.25 16.938 25.953 1 54.47 177 GLY A O 1
ATOM 1346 N N . SER A 1 178 ? -21.297 17.656 28.047 1 63.66 178 SER A N 1
ATOM 1347 C CA . SER A 1 178 ? -20.016 17.094 28.516 1 63.66 178 SER A CA 1
ATOM 1348 C C . SER A 1 178 ? -20.031 15.57 28.469 1 63.66 178 SER A C 1
ATOM 1350 O O . SER A 1 178 ? -20.453 14.922 29.422 1 63.66 178 SER A O 1
ATOM 1352 N N . MET A 1 179 ? -20.047 15.094 27.281 1 71.19 179 MET A N 1
ATOM 1353 C CA . MET A 1 179 ? -20.047 13.641 27.156 1 71.19 179 MET A CA 1
ATOM 1354 C C . MET A 1 179 ? -18.766 13.039 27.719 1 71.19 179 MET A C 1
ATOM 1356 O O . MET A 1 179 ? -17.656 13.492 27.391 1 71.19 179 MET A O 1
ATOM 1360 N N . SER A 1 180 ? -19 12.273 28.828 1 83.12 180 SER A N 1
ATOM 1361 C CA . SER A 1 180 ? -17.859 11.516 29.344 1 83.12 180 SER A CA 1
ATOM 1362 C C . SER A 1 180 ? -17.531 10.336 28.438 1 83.12 180 SER A C 1
ATOM 1364 O O . SER A 1 180 ? -18.312 9.984 27.562 1 83.12 180 SER A O 1
ATOM 1366 N N . LEU A 1 181 ? -16.328 9.938 28.5 1 86.31 181 LEU A N 1
ATOM 1367 C CA . LEU A 1 181 ? -15.922 8.75 27.75 1 86.31 181 LEU A CA 1
ATOM 1368 C C . LEU A 1 181 ? -16.891 7.602 28 1 86.31 181 LEU A C 1
ATOM 1370 O O . LEU A 1 181 ? -17.219 6.852 27.078 1 86.31 181 LEU A O 1
ATOM 1374 N N . LYS A 1 182 ? -17.422 7.57 29.234 1 88.44 182 LYS A N 1
ATOM 1375 C CA . LYS A 1 182 ? -18.375 6.523 29.578 1 88.44 182 LYS A CA 1
ATOM 1376 C C . LYS A 1 182 ? -19.672 6.676 28.797 1 88.44 182 LYS A C 1
ATOM 1378 O O . LYS A 1 182 ? -20.234 5.691 28.312 1 88.44 182 LYS A O 1
ATOM 1383 N N . ASP A 1 183 ? -20.109 7.891 28.688 1 88.44 183 ASP A N 1
ATOM 1384 C CA . ASP A 1 183 ? -21.328 8.164 27.938 1 88.44 183 ASP A CA 1
ATOM 1385 C C . ASP A 1 183 ? -21.172 7.781 26.469 1 88.44 183 ASP A C 1
ATOM 1387 O O . ASP A 1 183 ? -22.078 7.215 25.859 1 88.44 183 ASP A O 1
ATOM 1391 N N . LEU A 1 184 ? -20.094 8.125 25.953 1 89.31 184 LEU A N 1
ATOM 1392 C CA . LEU A 1 184 ? -19.812 7.828 24.562 1 89.31 184 LEU A CA 1
ATOM 1393 C C . LEU A 1 184 ? -19.797 6.32 24.312 1 89.31 184 LEU A C 1
ATOM 1395 O O . LEU A 1 184 ? -20.453 5.832 23.391 1 89.31 184 LEU A O 1
ATOM 1399 N N . ILE A 1 185 ? -19.125 5.602 25.172 1 91.62 185 ILE A N 1
ATOM 1400 C CA . ILE A 1 185 ? -19 4.152 25.047 1 91.62 185 ILE A CA 1
ATOM 1401 C C . ILE A 1 185 ? -20.391 3.514 25.109 1 91.62 185 ILE A C 1
ATOM 1403 O O . ILE A 1 185 ? -20.719 2.637 24.312 1 91.62 185 ILE A O 1
ATOM 1407 N N . ASP A 1 186 ? -21.156 3.984 26.047 1 91.5 186 ASP A N 1
ATOM 1408 C CA . ASP A 1 186 ? -22.516 3.471 26.219 1 91.5 186 ASP A CA 1
ATOM 1409 C C . ASP A 1 186 ? -23.359 3.732 24.969 1 91.5 186 ASP A C 1
ATOM 1411 O O . ASP A 1 186 ? -24.109 2.861 24.516 1 91.5 186 ASP A O 1
ATOM 1415 N N . GLY A 1 187 ? -23.25 4.883 24.469 1 91.31 187 GLY A N 1
ATOM 1416 C CA . GLY A 1 187 ? -23.969 5.227 23.266 1 91.31 187 GLY A CA 1
ATOM 1417 C C . GLY A 1 187 ? -23.562 4.379 22.062 1 91.31 187 GLY A C 1
ATOM 1418 O O . GLY A 1 187 ? -24.422 3.975 21.266 1 91.31 187 GLY A O 1
ATOM 1419 N N . VAL A 1 188 ? -22.281 4.16 21.906 1 92.25 188 VAL A N 1
ATOM 1420 C CA . VAL A 1 188 ? -21.781 3.348 20.812 1 92.25 188 VAL A CA 1
ATOM 1421 C C . VAL A 1 188 ? -22.281 1.911 20.953 1 92.25 188 VAL A C 1
ATOM 1423 O O . VAL A 1 188 ? -22.766 1.318 19.984 1 92.25 188 VAL A O 1
ATOM 1426 N N . ARG A 1 189 ? -22.203 1.389 22.125 1 92.12 189 ARG A N 1
ATOM 1427 C CA . ARG A 1 189 ? -22.609 0.015 22.406 1 92.12 189 ARG A CA 1
ATOM 1428 C C . ARG A 1 189 ? -24.094 -0.19 22.125 1 92.12 189 ARG A C 1
ATOM 1430 O O . ARG A 1 189 ? -24.5 -1.241 21.625 1 92.12 189 ARG A O 1
ATOM 1437 N N . LYS A 1 190 ? -24.875 0.798 22.438 1 92.69 190 LYS A N 1
ATOM 1438 C CA . LYS A 1 190 ? -26.312 0.701 22.266 1 92.69 190 LYS A CA 1
ATOM 1439 C C . LYS A 1 190 ? -26.734 1.039 20.844 1 92.69 190 LYS A C 1
ATOM 1441 O O . LYS A 1 190 ? -27.922 1.007 20.516 1 92.69 190 LYS A 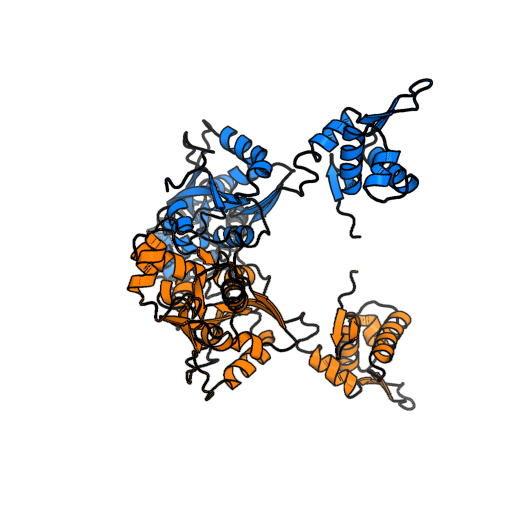O 1
ATOM 1446 N N . GLY A 1 191 ? -25.844 1.448 20.078 1 92.06 191 GLY A N 1
ATOM 1447 C CA . GLY A 1 191 ? -26.125 1.751 18.688 1 92.06 191 GLY A CA 1
ATOM 1448 C C . GLY A 1 191 ? -26.812 3.09 18.5 1 92.06 191 GLY A C 1
ATOM 1449 O O . GLY A 1 191 ? -27.516 3.299 17.516 1 92.06 191 GLY A O 1
ATOM 1450 N N . ARG A 1 192 ? -26.609 3.998 19.438 1 92.5 192 ARG A N 1
ATOM 1451 C CA . ARG A 1 192 ? -27.297 5.285 19.422 1 92.5 192 ARG A CA 1
ATOM 1452 C C . ARG A 1 192 ? -26.453 6.344 18.719 1 92.5 192 ARG A C 1
ATOM 1454 O O . ARG A 1 192 ? -26.938 7.438 18.422 1 92.5 192 ARG A O 1
ATOM 1461 N N . LEU A 1 193 ? -25.219 6.008 18.531 1 93.88 193 LEU A N 1
ATOM 1462 C CA . LEU A 1 193 ? -24.297 6.977 17.938 1 93.88 193 LEU A CA 1
ATOM 1463 C C . LEU A 1 193 ? -23.766 6.469 16.609 1 93.88 193 LEU A C 1
ATOM 1465 O O . LEU A 1 193 ? -23.469 5.281 16.469 1 93.88 193 LEU A O 1
ATOM 1469 N N . ILE A 1 194 ? -23.656 7.426 15.656 1 96.06 194 ILE A N 1
ATOM 1470 C CA . ILE A 1 194 ? -23.141 7.109 14.328 1 96.06 194 ILE A CA 1
ATOM 1471 C C . ILE A 1 194 ? -21.672 7.551 14.219 1 96.06 194 ILE A C 1
ATOM 1473 O O . ILE A 1 194 ? -21.359 8.711 14.469 1 96.06 194 ILE A O 1
ATOM 1477 N N . MET A 1 195 ? -20.844 6.641 13.828 1 96.94 195 MET A N 1
ATOM 1478 C CA . MET A 1 195 ? -19.422 6.906 13.68 1 96.94 195 MET A CA 1
ATOM 1479 C C . MET A 1 195 ? -19.078 7.301 12.25 1 96.94 195 MET A C 1
ATOM 1481 O O . MET A 1 195 ? -19.656 6.758 11.297 1 96.94 195 MET A O 1
ATOM 1485 N N . VAL A 1 196 ? -18.25 8.258 12.023 1 97.5 196 VAL A N 1
ATOM 1486 C CA . VAL A 1 196 ? -17.547 8.43 10.758 1 97.5 196 VAL A CA 1
ATOM 1487 C C . VAL A 1 196 ? -16.156 7.816 10.844 1 97.5 196 VAL A C 1
ATOM 1489 O O . VAL A 1 196 ? -15.352 8.211 11.695 1 97.5 196 VAL A O 1
ATOM 1492 N N . LYS A 1 197 ? -15.844 6.809 10.008 1 96 197 LYS A N 1
ATOM 1493 C CA . LYS A 1 197 ? -14.555 6.121 9.992 1 96 197 LYS A CA 1
ATOM 1494 C C . LYS A 1 197 ? -13.578 6.809 9.047 1 96 197 LYS A C 1
ATOM 1496 O O . LYS A 1 197 ? -13.977 7.359 8.023 1 96 197 LYS A O 1
ATOM 1501 N N . ARG A 1 198 ? -12.32 6.758 9.469 1 96.62 198 ARG A N 1
ATOM 1502 C CA . ARG A 1 198 ? -11.266 7.172 8.555 1 96.62 198 ARG A CA 1
ATOM 1503 C C . ARG A 1 198 ? -11.047 6.125 7.465 1 96.62 198 ARG A C 1
ATOM 1505 O O . ARG A 1 198 ? -11.531 4.996 7.578 1 96.62 198 ARG A O 1
ATOM 1512 N N . ASN A 1 199 ? -10.391 6.516 6.402 1 93.06 199 ASN A N 1
ATOM 1513 C CA . ASN A 1 199 ? -10.164 5.625 5.27 1 93.06 199 ASN A CA 1
ATOM 1514 C C . ASN A 1 199 ? -9.32 4.418 5.664 1 93.06 199 ASN A C 1
ATOM 1516 O O . ASN A 1 199 ? -8.422 4.527 6.5 1 93.06 199 ASN A O 1
ATOM 1520 N N . PRO A 1 200 ? -9.617 3.223 5.035 1 93.12 200 PRO A N 1
ATOM 1521 C CA . PRO A 1 200 ? -8.773 2.049 5.277 1 93.12 200 PRO A CA 1
ATOM 1522 C C . PRO A 1 200 ? -7.312 2.283 4.895 1 93.12 200 PRO A C 1
ATOM 1524 O O . PRO A 1 200 ? -7.027 2.916 3.875 1 93.12 200 PRO A O 1
ATOM 1527 N N . GLY A 1 201 ? -6.414 1.812 5.762 1 90 201 GLY A N 1
ATOM 1528 C CA . GLY A 1 201 ? -4.992 2.01 5.531 1 90 201 GLY A CA 1
ATOM 1529 C C . GLY A 1 201 ? -4.426 3.193 6.289 1 90 201 GLY A C 1
ATOM 1530 O O . GLY A 1 201 ? -3.205 3.354 6.379 1 90 201 GLY A O 1
ATOM 1531 N N . SER A 1 202 ? -5.348 3.998 6.883 1 93.12 202 SER A N 1
ATOM 1532 C CA . SER A 1 202 ? -4.852 5.102 7.699 1 93.12 202 SER A CA 1
ATOM 1533 C C . SER A 1 202 ? -4.512 4.637 9.109 1 93.12 202 SER A C 1
ATOM 1535 O O . SER A 1 202 ? -5.082 3.658 9.602 1 93.12 202 SER A O 1
ATOM 1537 N N . GLY A 1 203 ? -3.58 5.289 9.719 1 93.38 203 GLY A N 1
ATOM 1538 C CA . GLY A 1 203 ? -3.275 5.004 11.109 1 93.38 203 GLY A CA 1
ATOM 1539 C C . GLY A 1 203 ? -4.449 5.25 12.039 1 93.38 203 GLY A C 1
ATOM 1540 O O . GLY A 1 203 ? -4.656 4.5 13 1 93.38 203 GLY A O 1
ATOM 1541 N N . THR A 1 204 ? -5.191 6.27 11.734 1 95.31 204 THR A N 1
ATOM 1542 C CA . THR A 1 204 ? -6.344 6.613 12.562 1 95.31 204 THR A CA 1
ATOM 1543 C C . THR A 1 204 ? -7.418 5.531 12.477 1 95.31 204 THR A C 1
ATOM 1545 O O . THR A 1 204 ? -8.094 5.234 13.461 1 95.31 204 THR A O 1
ATOM 1548 N N . ARG A 1 205 ? -7.617 4.98 11.305 1 94.25 205 ARG A N 1
ATOM 1549 C CA . ARG A 1 205 ? -8.516 3.836 11.164 1 94.25 205 ARG A CA 1
ATOM 1550 C C . ARG A 1 205 ? -8.07 2.682 12.062 1 94.25 205 ARG A C 1
ATOM 1552 O O . ARG A 1 205 ? -8.883 2.09 12.766 1 94.25 205 ARG A O 1
ATOM 1559 N N . LEU A 1 206 ? -6.832 2.387 12 1 92.69 206 LEU A N 1
ATOM 1560 C CA . LEU A 1 206 ? -6.297 1.312 12.828 1 92.69 206 LEU A CA 1
ATOM 1561 C C . LEU A 1 206 ? -6.496 1.613 14.312 1 92.69 206 LEU A C 1
ATOM 1563 O O . LEU A 1 206 ? -6.902 0.737 15.078 1 92.69 206 LEU A O 1
ATOM 1567 N N . LEU A 1 207 ? -6.199 2.824 14.695 1 93.94 207 LEU A N 1
ATOM 1568 C CA . LEU A 1 207 ? -6.387 3.227 16.094 1 93.94 207 LEU A CA 1
ATOM 1569 C C . LEU A 1 207 ? -7.84 3.045 16.516 1 93.94 207 LEU A C 1
ATOM 1571 O O . LEU A 1 207 ? -8.117 2.561 17.609 1 93.94 207 LEU A O 1
ATOM 1575 N N . SER A 1 208 ? -8.797 3.482 15.664 1 94.56 208 SER A N 1
ATOM 1576 C CA . SER A 1 208 ? -10.211 3.348 16 1 94.56 208 SER A CA 1
ATOM 1577 C C . SER A 1 208 ? -10.609 1.883 16.141 1 94.56 208 SER A C 1
ATOM 1579 O O . SER A 1 208 ? -11.375 1.526 17.031 1 94.56 208 SER A O 1
ATOM 1581 N N . GLU A 1 209 ? -10.094 1.024 15.258 1 91.81 209 GLU A N 1
ATOM 1582 C CA . GLU A 1 209 ? -10.391 -0.402 15.336 1 91.81 209 GLU A CA 1
ATOM 1583 C C . GLU A 1 209 ? -9.867 -1.005 16.641 1 91.81 209 GLU A C 1
ATOM 1585 O O . GLU A 1 209 ? -10.547 -1.813 17.266 1 91.81 209 GLU A O 1
ATOM 1590 N N . LEU A 1 210 ? -8.664 -0.63 16.953 1 91.75 210 LEU A N 1
ATOM 1591 C CA . LEU A 1 210 ? -8.062 -1.125 18.188 1 91.75 210 LEU A CA 1
ATOM 1592 C C . LEU A 1 210 ? -8.852 -0.647 19.406 1 91.75 210 LEU A C 1
ATOM 1594 O O . LEU A 1 210 ? -9.07 -1.412 20.344 1 91.75 210 LEU A O 1
ATOM 1598 N N . TRP A 1 211 ? -9.242 0.596 19.375 1 92.75 211 TRP A N 1
ATOM 1599 C CA . TRP A 1 211 ? -10.031 1.168 20.453 1 92.75 211 TRP A CA 1
ATOM 1600 C C . TRP A 1 211 ? -11.352 0.427 20.609 1 92.75 211 TRP A C 1
ATOM 1602 O O . TRP A 1 211 ? -11.742 0.075 21.734 1 92.75 211 TRP A O 1
ATOM 1612 N N . LEU A 1 212 ? -12.055 0.166 19.531 1 93.31 212 LEU A N 1
ATOM 1613 C CA . LEU A 1 212 ? -13.328 -0.55 19.547 1 93.31 212 LEU A CA 1
ATOM 1614 C C . LEU A 1 212 ? -13.148 -1.957 20.109 1 93.31 212 LEU A C 1
ATOM 1616 O O . LEU A 1 212 ? -13.961 -2.416 20.922 1 93.31 212 LEU A O 1
ATOM 1620 N N . ARG A 1 213 ? -12.102 -2.58 19.656 1 90.56 213 ARG A N 1
ATOM 1621 C CA . ARG A 1 213 ? -11.82 -3.928 20.141 1 90.56 213 ARG A CA 1
ATOM 1622 C C . ARG A 1 213 ? -11.578 -3.932 21.641 1 90.56 213 ARG A C 1
ATOM 1624 O O . ARG A 1 213 ? -12.07 -4.809 22.359 1 90.56 213 ARG A O 1
ATOM 1631 N N . ARG A 1 214 ? -10.812 -3.004 22.125 1 91.19 214 ARG A N 1
ATOM 1632 C CA . ARG A 1 214 ? -10.516 -2.885 23.547 1 91.19 214 ARG A CA 1
ATOM 1633 C C . ARG A 1 214 ? -11.789 -2.668 24.359 1 91.19 214 ARG A C 1
ATOM 1635 O O . ARG A 1 214 ? -11.906 -3.141 25.484 1 91.19 214 ARG A O 1
ATOM 1642 N N . MET A 1 215 ? -12.758 -2.041 23.734 1 92.12 215 MET A N 1
ATOM 1643 C CA . MET A 1 215 ? -14.023 -1.755 24.406 1 92.12 215 MET A CA 1
ATOM 1644 C C . MET A 1 215 ? -15.039 -2.863 24.141 1 92.12 215 MET A C 1
ATOM 1646 O O . MET A 1 215 ? -16.203 -2.744 24.516 1 92.12 215 MET A O 1
ATOM 1650 N N . SER A 1 216 ? -14.641 -3.895 23.406 1 91.88 216 SER A N 1
ATOM 1651 C CA . SER A 1 216 ? -15.477 -5.047 23.078 1 91.88 216 SER A CA 1
ATOM 1652 C C . SER A 1 216 ? -16.703 -4.633 22.266 1 91.88 216 SER A C 1
ATOM 1654 O O . SER A 1 216 ? -17.812 -5.09 22.547 1 91.88 216 SER A O 1
ATOM 1656 N N . ILE A 1 217 ? -16.438 -3.721 21.375 1 91.25 217 ILE A N 1
ATOM 1657 C CA . ILE A 1 217 ? -17.484 -3.291 20.438 1 91.25 217 ILE A CA 1
ATOM 1658 C C . ILE A 1 217 ? -17.203 -3.867 19.062 1 91.25 217 ILE A C 1
ATOM 1660 O O . ILE A 1 217 ? -16.125 -3.627 18.484 1 91.25 217 ILE A O 1
ATOM 1664 N N . SER A 1 218 ? -17.984 -4.582 18.344 1 83.31 218 SER A N 1
ATOM 1665 C CA . SER A 1 218 ? -17.672 -5.266 17.094 1 83.31 218 SER A CA 1
ATOM 1666 C C . SER A 1 218 ? -18.312 -4.562 15.898 1 83.31 218 SER A C 1
ATOM 1668 O O . SER A 1 218 ? -17.734 -4.523 14.805 1 83.31 218 SER A O 1
ATOM 1670 N N . ASN A 1 219 ? -19.469 -3.99 15.961 1 83.25 219 ASN A N 1
ATOM 1671 C CA . ASN A 1 219 ? -20.188 -3.439 14.812 1 83.25 219 ASN A CA 1
ATOM 1672 C C . ASN A 1 219 ? -20.859 -2.109 15.156 1 83.25 219 ASN A C 1
ATOM 1674 O O . ASN A 1 219 ? -22.078 -2.01 15.164 1 83.25 219 ASN A O 1
ATOM 1678 N N . PRO A 1 220 ? -19.953 -1.173 15.312 1 91.69 220 PRO A N 1
ATOM 1679 C CA . PRO A 1 220 ? -20.578 0.12 15.586 1 91.69 220 PRO A CA 1
ATOM 1680 C C . PRO A 1 220 ? -21.359 0.662 14.383 1 91.69 220 PRO A C 1
ATOM 1682 O O . PRO A 1 220 ? -20.969 0.407 13.234 1 91.69 220 PRO A O 1
ATOM 1685 N N . GLN A 1 221 ? -22.469 1.356 14.656 1 94.31 221 GLN A N 1
ATOM 1686 C CA . GLN A 1 221 ? -23.125 2.07 13.57 1 94.31 221 GLN A CA 1
ATOM 1687 C C . GLN A 1 221 ? -22.203 3.105 12.945 1 94.31 221 GLN A C 1
ATOM 1689 O O . GLN A 1 221 ? -21.547 3.867 13.664 1 94.31 221 GLN A O 1
ATOM 1694 N N . SER A 1 222 ? -22.047 3.025 11.641 1 95.06 222 SER A N 1
ATOM 1695 C CA . SER A 1 222 ? -21.109 3.93 10.992 1 95.06 222 SER A CA 1
ATOM 1696 C C . SER A 1 222 ? -21.656 4.449 9.672 1 95.06 222 SER A C 1
ATOM 1698 O O . SER A 1 222 ? -22.562 3.836 9.086 1 95.06 222 SER A O 1
ATOM 1700 N N . LEU A 1 223 ? -21.203 5.605 9.273 1 94.12 223 LEU A N 1
ATOM 1701 C CA . LEU A 1 223 ? -21.469 6.102 7.926 1 94.12 223 LEU A CA 1
ATOM 1702 C C . LEU A 1 223 ? -20.922 5.145 6.875 1 94.12 223 LEU A C 1
ATOM 1704 O O . LEU A 1 223 ? -19.906 4.473 7.105 1 94.12 223 LEU A O 1
ATOM 1708 N N . SER A 1 224 ? -21.578 5.137 5.77 1 88.81 224 SER A N 1
ATOM 1709 C CA . SER A 1 224 ? -21.109 4.305 4.672 1 88.81 224 SER A CA 1
ATOM 1710 C C . SER A 1 224 ? -19.844 4.887 4.043 1 88.81 224 SER A C 1
ATOM 1712 O O . SER A 1 224 ? -18.906 4.148 3.707 1 88.81 224 SER A O 1
ATOM 1714 N N . ARG A 1 225 ? -19.812 6.223 3.996 1 88.69 225 ARG A N 1
ATOM 1715 C CA . ARG A 1 225 ? -18.641 6.863 3.418 1 88.69 225 ARG A CA 1
ATOM 1716 C C . ARG A 1 225 ? -17.531 7.02 4.461 1 88.69 225 ARG A C 1
ATOM 1718 O O . ARG A 1 225 ? -17.812 7.145 5.652 1 88.69 225 ARG A O 1
ATOM 1725 N N . VAL A 1 226 ? -16.312 7.055 4.008 1 93.44 226 VAL A N 1
ATOM 1726 C CA . VAL A 1 226 ? -15.172 7.188 4.906 1 93.44 226 VAL A CA 1
ATOM 1727 C C . VAL A 1 226 ? -14.562 8.586 4.77 1 93.44 226 VAL A C 1
ATOM 1729 O O . VAL A 1 226 ? -14.781 9.266 3.762 1 93.44 226 VAL A O 1
ATOM 1732 N N . ALA A 1 227 ? -13.898 9.039 5.812 1 94.88 227 ALA A N 1
ATOM 1733 C CA . ALA A 1 227 ? -13.203 10.32 5.824 1 94.88 227 ALA A CA 1
ATOM 1734 C C . ALA A 1 227 ? -11.727 10.148 5.469 1 94.88 227 ALA A C 1
ATOM 1736 O O . ALA A 1 227 ? -11.031 9.32 6.062 1 94.88 227 ALA A O 1
ATOM 1737 N N . TRP A 1 228 ? -11.219 10.953 4.535 1 91.62 228 TRP A N 1
ATOM 1738 C CA . TRP A 1 228 ? -9.836 10.828 4.09 1 91.62 228 TRP A CA 1
ATOM 1739 C C . TRP A 1 228 ? -8.938 11.852 4.793 1 91.62 228 TRP A C 1
ATOM 1741 O O . TRP A 1 228 ? -7.715 11.719 4.789 1 91.62 228 TRP A O 1
ATOM 1751 N N . THR A 1 229 ? -9.594 12.906 5.352 1 94.25 229 THR A N 1
ATOM 1752 C CA . THR A 1 229 ? -8.867 13.922 6.109 1 94.25 229 THR A CA 1
ATOM 1753 C C . THR A 1 229 ? -9.531 14.156 7.465 1 94.25 229 THR A C 1
ATOM 1755 O O . THR A 1 229 ? -10.68 13.773 7.672 1 94.25 229 THR A O 1
ATOM 1758 N N . HIS A 1 230 ? -8.727 14.68 8.344 1 97.81 230 HIS A N 1
ATOM 1759 C CA . HIS A 1 230 ? -9.32 15.055 9.625 1 97.81 230 HIS A CA 1
ATOM 1760 C C . HIS A 1 230 ? -10.391 16.125 9.438 1 97.81 230 HIS A C 1
ATOM 1762 O O . HIS A 1 230 ? -11.383 16.156 10.18 1 97.81 230 HIS A O 1
ATOM 1768 N N . ASP A 1 231 ? -10.273 16.969 8.453 1 94.81 231 ASP A N 1
ATOM 1769 C CA . ASP A 1 231 ? -11.328 17.922 8.109 1 94.81 231 ASP A CA 1
ATOM 1770 C C . ASP A 1 231 ? -12.609 17.203 7.715 1 94.81 231 ASP A C 1
ATOM 1772 O O . ASP A 1 231 ? -13.711 17.625 8.094 1 94.81 231 ASP A O 1
ATOM 1776 N N . ASP A 1 232 ? -12.445 16.141 6.91 1 95.31 232 ASP A N 1
ATOM 1777 C CA . ASP A 1 232 ? -13.602 15.344 6.5 1 95.31 232 ASP A CA 1
ATOM 1778 C C . ASP A 1 232 ? -14.367 14.82 7.715 1 95.31 232 ASP A C 1
ATOM 1780 O O . ASP A 1 232 ? -15.602 14.805 7.715 1 95.31 232 ASP A O 1
ATOM 1784 N N . VAL A 1 233 ? -13.648 14.391 8.727 1 97.94 233 VAL A N 1
ATOM 1785 C CA . VAL A 1 233 ? -14.273 13.891 9.953 1 97.94 233 VAL A CA 1
ATOM 1786 C C . VAL A 1 233 ? -15.078 15.008 10.617 1 97.94 233 VAL A C 1
ATOM 1788 O O . VAL A 1 233 ? -16.25 14.828 10.93 1 97.94 233 VAL A O 1
ATOM 1791 N N . ALA A 1 234 ? -14.461 16.141 10.781 1 97.25 234 ALA A N 1
ATOM 1792 C CA . ALA A 1 234 ? -15.117 17.266 11.438 1 97.25 234 ALA A CA 1
ATOM 1793 C C . ALA A 1 234 ? -16.359 17.703 10.672 1 97.25 234 ALA A C 1
ATOM 1795 O O . ALA A 1 234 ? -17.422 17.922 11.273 1 97.25 234 ALA A O 1
ATOM 1796 N N . LYS A 1 235 ? -16.266 17.812 9.391 1 96.12 235 LYS A N 1
ATOM 1797 C CA . LYS A 1 235 ? -17.375 18.266 8.555 1 96.12 235 LYS A CA 1
ATOM 1798 C C . LYS A 1 235 ? -18.547 17.297 8.648 1 96.12 235 LYS A C 1
ATOM 1800 O O . LYS A 1 235 ? -19.703 17.734 8.711 1 96.12 235 LYS A O 1
ATOM 1805 N N . ALA A 1 236 ? -18.25 15.977 8.656 1 96 236 ALA A N 1
ATOM 1806 C CA . ALA A 1 236 ? -19.312 14.984 8.773 1 96 236 ALA A CA 1
ATOM 1807 C C . ALA A 1 236 ? -20.078 15.148 10.078 1 96 236 ALA A C 1
ATOM 1809 O O . ALA A 1 236 ? -21.297 15.023 10.109 1 96 236 ALA A O 1
ATOM 1810 N N . ILE A 1 237 ? -19.406 15.492 11.141 1 96.06 237 ILE A N 1
ATOM 1811 C CA . ILE A 1 237 ? -20.016 15.641 12.461 1 96.06 237 ILE A CA 1
ATOM 1812 C C . ILE A 1 237 ? -20.812 16.953 12.516 1 96.06 237 ILE A C 1
ATOM 1814 O O . ILE A 1 237 ? -21.969 16.969 12.953 1 96.06 237 ILE A O 1
ATOM 1818 N N . ILE A 1 238 ? -20.266 18 12.016 1 94.44 238 ILE A N 1
ATOM 1819 C CA . ILE A 1 238 ? -20.891 19.312 12.07 1 94.44 238 ILE A CA 1
ATOM 1820 C C . ILE A 1 238 ? -22.156 19.312 11.211 1 94.44 238 ILE A C 1
ATOM 1822 O O . ILE A 1 238 ? -23.156 19.953 11.555 1 94.44 238 ILE A O 1
ATOM 1826 N N . ARG A 1 239 ? -22.094 18.578 10.109 1 94.5 239 ARG A N 1
ATOM 1827 C CA . ARG A 1 239 ? -23.219 18.516 9.188 1 94.5 239 ARG A CA 1
ATOM 1828 C C . ARG A 1 239 ? -24.312 17.594 9.727 1 94.5 239 ARG A C 1
ATOM 1830 O O . ARG A 1 239 ? -25.391 17.484 9.117 1 94.5 239 ARG A O 1
ATOM 1837 N N . GLY A 1 240 ? -24.016 16.875 10.797 1 93.5 240 GLY A N 1
ATOM 1838 C CA . GLY A 1 240 ? -25 16.016 11.422 1 93.5 240 GLY A CA 1
ATOM 1839 C C . GLY A 1 240 ? -25.062 14.633 10.789 1 93.5 240 GLY A C 1
ATOM 1840 O O . GLY A 1 240 ? -25.984 13.859 11.07 1 93.5 240 GLY A O 1
ATOM 1841 N N . GLU A 1 241 ? -24.141 14.305 9.922 1 95.12 241 GLU A N 1
ATOM 1842 C CA . GLU A 1 241 ? -24.109 13 9.266 1 95.12 241 GLU A CA 1
ATOM 1843 C C . GLU A 1 241 ? -23.578 11.922 10.211 1 95.12 241 GLU A C 1
ATOM 1845 O O . GLU A 1 241 ? -23.922 10.742 10.062 1 95.12 241 GLU A O 1
ATOM 1850 N N . ALA A 1 242 ? -22.719 12.312 11.117 1 96.56 242 ALA A N 1
ATOM 1851 C CA . ALA A 1 242 ? -22.141 11.445 12.133 1 96.56 242 ALA A CA 1
ATOM 1852 C C . ALA A 1 242 ? -22.141 12.117 13.508 1 96.56 242 ALA A C 1
ATOM 1854 O O . ALA A 1 242 ? -22.297 13.336 13.602 1 96.56 242 ALA A O 1
ATOM 1855 N N . ASP A 1 243 ? -21.984 11.289 14.539 1 94.75 243 ASP A N 1
ATOM 1856 C CA . ASP A 1 243 ? -21.984 11.805 15.906 1 94.75 243 ASP A CA 1
ATOM 1857 C C . ASP A 1 243 ? -20.562 11.938 16.438 1 94.75 243 ASP A C 1
ATOM 1859 O O . ASP A 1 243 ? -20.297 12.781 17.297 1 94.75 243 ASP A O 1
ATOM 1863 N N . TYR A 1 244 ? -19.719 11.047 15.945 1 95.81 244 TYR A N 1
ATOM 1864 C CA . TYR A 1 244 ? -18.344 11.062 16.469 1 95.81 244 TYR A CA 1
ATOM 1865 C C . TYR A 1 244 ? -17.375 10.438 15.461 1 95.81 244 TYR A C 1
ATOM 1867 O O . TYR A 1 244 ? -17.797 9.773 14.516 1 95.81 244 TYR A O 1
ATOM 1875 N N . GLY A 1 245 ? -16.141 10.68 15.633 1 97.38 245 GLY A N 1
ATOM 1876 C CA . GLY A 1 245 ? -15.047 10.094 14.875 1 97.38 245 GLY A CA 1
ATOM 1877 C C . GLY A 1 245 ? -13.688 10.391 15.469 1 97.38 245 GLY A C 1
ATOM 1878 O O . GLY A 1 245 ? -13.539 11.305 16.281 1 97.38 245 GLY A O 1
ATOM 1879 N N . PHE A 1 246 ? -12.711 9.594 15.148 1 97.31 246 PHE A N 1
ATOM 1880 C CA . PHE A 1 246 ? -11.344 9.836 15.586 1 97.31 246 PHE A CA 1
ATOM 1881 C C . PHE A 1 246 ? -10.711 10.969 14.781 1 97.31 246 PHE A C 1
ATOM 1883 O O . PHE A 1 246 ? -10.844 11.016 13.562 1 97.31 246 PHE A O 1
ATOM 1890 N N . ILE A 1 247 ? -10.078 11.852 15.477 1 98.12 247 ILE A N 1
ATOM 1891 C CA . ILE A 1 247 ? -9.633 13.102 14.883 1 98.12 247 ILE A CA 1
ATOM 1892 C C . ILE A 1 247 ? -8.484 13.688 15.711 1 98.12 247 ILE A C 1
ATOM 1894 O O . ILE A 1 247 ? -8.312 13.336 16.875 1 98.12 247 ILE A O 1
ATOM 1898 N N . THR A 1 248 ? -7.715 14.531 15.125 1 98.06 248 THR A N 1
ATOM 1899 C CA . THR A 1 248 ? -6.691 15.227 15.898 1 98.06 248 THR A CA 1
ATOM 1900 C C . THR A 1 248 ? -7.312 16.297 16.781 1 98.06 248 THR A C 1
ATOM 1902 O O . THR A 1 248 ? -8.336 16.891 16.422 1 98.06 248 THR A O 1
ATOM 1905 N N . GLN A 1 249 ? -6.625 16.547 17.891 1 97.94 249 GLN A N 1
ATOM 1906 C CA . GLN A 1 249 ? -7.078 17.641 18.766 1 97.94 249 GLN A CA 1
ATOM 1907 C C . GLN A 1 249 ? -7.109 18.969 18.016 1 97.94 249 GLN A C 1
ATOM 1909 O O . GLN A 1 249 ? -8.031 19.766 18.188 1 97.94 249 GLN A O 1
ATOM 1914 N N . TYR A 1 250 ? -6.148 19.219 17.219 1 97.44 250 TYR A N 1
ATOM 1915 C CA . TYR A 1 250 ? -6.082 20.438 16.422 1 97.44 250 TYR A CA 1
ATOM 1916 C C . TYR A 1 250 ? -7.363 20.641 15.617 1 97.44 250 TYR A C 1
ATOM 1918 O O . TYR A 1 250 ? -7.977 21.703 15.672 1 97.44 250 TYR A O 1
ATOM 1926 N N . HIS A 1 251 ? -7.785 19.641 14.898 1 97.44 251 HIS A N 1
ATOM 1927 C CA . HIS A 1 251 ? -8.945 19.766 14.023 1 97.44 251 HIS A CA 1
ATOM 1928 C C . HIS A 1 251 ? -10.234 19.844 14.828 1 97.44 251 HIS A C 1
ATOM 1930 O O . HIS A 1 251 ? -11.18 20.531 14.43 1 97.44 251 HIS A O 1
ATOM 1936 N N . ALA A 1 252 ? -10.281 19.094 15.961 1 96.88 252 ALA A N 1
ATOM 1937 C CA . ALA A 1 252 ? -11.453 19.219 16.828 1 96.88 252 ALA A CA 1
ATOM 1938 C C . ALA A 1 252 ? -11.641 20.656 17.281 1 96.88 252 ALA A C 1
ATOM 1940 O O . ALA A 1 252 ? -12.75 21.188 17.234 1 96.88 252 ALA A O 1
ATOM 1941 N N . GLU A 1 253 ? -10.602 21.266 17.656 1 95.25 253 GLU A N 1
ATOM 1942 C CA . GLU A 1 253 ? -10.648 22.641 18.125 1 95.25 253 GLU A CA 1
ATOM 1943 C C . GLU A 1 253 ? -10.945 23.609 16.969 1 95.25 253 GLU A C 1
ATOM 1945 O O . GLU A 1 253 ? -11.773 24.5 17.094 1 95.25 253 GLU A O 1
ATOM 1950 N N . LYS A 1 254 ? -10.25 23.391 15.891 1 94.94 254 LYS A N 1
ATOM 1951 C CA . LYS A 1 254 ? -10.43 24.219 14.703 1 94.94 254 LYS A CA 1
ATOM 1952 C C . LYS A 1 254 ? -11.906 24.297 14.305 1 94.94 254 LYS A C 1
ATOM 1954 O O . LYS A 1 254 ? -12.391 25.344 13.906 1 94.94 254 LYS A O 1
ATOM 1959 N N . TRP A 1 255 ? -12.578 23.188 14.492 1 95 255 TRP A N 1
ATOM 1960 C CA . TRP A 1 255 ? -13.945 23.109 13.992 1 95 255 TRP A CA 1
ATOM 1961 C C . TRP A 1 255 ? -14.953 23.203 15.141 1 95 255 TRP A C 1
ATOM 1963 O O . TRP A 1 255 ? -16.156 23.062 14.93 1 95 255 TRP A O 1
ATOM 1973 N N . GLY A 1 256 ? -14.477 23.359 16.359 1 93.62 256 GLY A N 1
ATOM 1974 C CA . GLY A 1 256 ? -15.328 23.578 17.516 1 93.62 256 GLY A CA 1
ATOM 1975 C C . GLY A 1 256 ? -16.031 22.328 17.984 1 93.62 256 GLY A C 1
ATOM 1976 O O . GLY A 1 256 ? -17.203 22.375 18.406 1 93.62 256 GLY A O 1
ATOM 1977 N N . LEU A 1 257 ? -15.406 21.203 17.875 1 95 257 LEU A N 1
ATOM 1978 C CA . LEU A 1 257 ? -15.977 19.938 18.328 1 95 257 LEU A CA 1
ATOM 1979 C C . LEU A 1 257 ? -15.609 19.672 19.781 1 95 257 LEU A C 1
ATOM 1981 O O . LEU A 1 257 ? -14.617 20.203 20.297 1 95 257 LEU A O 1
ATOM 1985 N N . GLY A 1 258 ? -16.484 18.922 20.547 1 93.31 258 GLY A N 1
ATOM 1986 C CA . GLY A 1 258 ? -15.984 18.266 21.75 1 93.31 258 GLY A CA 1
ATOM 1987 C C . GLY A 1 258 ? -14.852 17.297 21.484 1 93.31 258 GLY A C 1
ATOM 1988 O O . GLY A 1 258 ? -14.727 16.781 20.359 1 93.31 258 GLY A O 1
ATOM 1989 N N . PHE A 1 259 ? -14.117 17.141 22.516 1 95.62 259 PHE A N 1
ATOM 1990 C CA . PHE A 1 259 ? -12.938 16.328 22.266 1 95.62 259 PHE A CA 1
ATOM 1991 C C . PHE A 1 259 ? -12.578 15.523 23.516 1 95.62 259 PHE A C 1
ATOM 1993 O O . PHE A 1 259 ? -12.523 16.078 24.625 1 95.62 259 PHE A O 1
ATOM 2000 N N . ILE A 1 260 ? -12.383 14.188 23.312 1 94.62 260 ILE A N 1
ATOM 2001 C CA . ILE A 1 260 ? -11.836 13.312 24.344 1 94.62 260 ILE A CA 1
ATOM 2002 C C . ILE A 1 260 ? -10.484 12.773 23.891 1 94.62 260 ILE A C 1
ATOM 2004 O O . ILE A 1 260 ? -10.391 12.07 22.891 1 94.62 260 ILE A O 1
ATOM 2008 N N . LYS A 1 261 ? -9.461 13.062 24.641 1 95.12 261 LYS A N 1
ATOM 2009 C CA . LYS A 1 261 ? -8.117 12.609 24.297 1 95.12 261 LYS A CA 1
ATOM 2010 C C . LYS A 1 261 ? -7.992 11.094 24.438 1 95.12 261 LYS A C 1
ATOM 2012 O O . LYS A 1 261 ? -8.398 10.523 25.453 1 95.12 261 LYS A O 1
ATOM 2017 N N . ILE A 1 262 ? -7.43 10.492 23.453 1 95.06 262 ILE A N 1
ATOM 2018 C CA . ILE A 1 262 ? -7.18 9.062 23.516 1 95.06 262 ILE A CA 1
ATOM 2019 C C . ILE A 1 262 ? -5.684 8.805 23.688 1 95.06 262 ILE A C 1
ATOM 2021 O O . ILE A 1 262 ? -5.27 8.094 24.609 1 95.06 262 ILE A O 1
ATOM 2025 N N . THR A 1 263 ? -4.855 9.414 22.812 1 95.06 263 THR A N 1
ATOM 2026 C CA . THR A 1 263 ? -3.418 9.18 22.891 1 95.06 263 THR A CA 1
ATOM 2027 C C . THR A 1 263 ? -2.645 10.297 22.203 1 95.06 263 THR A C 1
ATOM 2029 O O . THR A 1 263 ? -3.244 11.219 21.641 1 95.06 263 THR A O 1
ATOM 2032 N N . GLN A 1 264 ? -1.38 10.227 22.469 1 95 264 GLN A N 1
ATOM 2033 C CA . GLN A 1 264 ? -0.413 11 21.688 1 95 264 GLN A CA 1
ATOM 2034 C C . GLN A 1 264 ? 0.375 10.094 20.734 1 95 264 GLN A C 1
ATOM 2036 O O . GLN A 1 264 ? 0.756 8.984 21.109 1 95 264 GLN A O 1
ATOM 2041 N N . GLU A 1 265 ? 0.518 10.547 19.531 1 95.44 265 GLU A N 1
ATOM 2042 C CA . GLU A 1 265 ? 1.235 9.719 18.562 1 95.44 265 GLU A CA 1
ATOM 2043 C C . GLU A 1 265 ? 2.332 10.516 17.859 1 95.44 265 GLU A C 1
ATOM 2045 O O . GLU A 1 265 ? 2.275 11.742 17.797 1 95.44 265 GLU A O 1
ATOM 2050 N N . ASP A 1 266 ? 3.334 9.781 17.391 1 96 266 ASP A N 1
ATOM 2051 C CA . ASP A 1 266 ? 4.395 10.383 16.578 1 96 266 ASP A CA 1
ATOM 2052 C C . ASP A 1 266 ? 4.027 10.375 15.102 1 96 266 ASP A C 1
ATOM 2054 O O . ASP A 1 266 ? 3.68 9.336 14.547 1 96 266 ASP A O 1
ATOM 2058 N N . TYR A 1 267 ? 3.988 11.523 14.508 1 97.44 267 TYR A N 1
ATOM 2059 C CA . TYR A 1 267 ? 3.869 11.703 13.07 1 97.44 267 TYR A CA 1
ATOM 2060 C C . TYR A 1 267 ? 5.227 12 12.438 1 97.44 267 TYR A C 1
ATOM 2062 O O . TYR A 1 267 ? 5.77 13.094 12.609 1 97.44 267 TYR A O 1
ATOM 2070 N N . ASP A 1 268 ? 5.777 11.023 11.758 1 97.69 268 ASP A N 1
ATOM 2071 C CA . ASP A 1 268 ? 7.098 11.156 11.148 1 97.69 268 ASP A CA 1
ATOM 2072 C C . ASP A 1 268 ? 7.004 11.18 9.625 1 97.69 268 ASP A C 1
ATOM 2074 O O . ASP A 1 268 ? 5.949 10.883 9.062 1 97.69 268 ASP A O 1
ATOM 2078 N N . ILE A 1 269 ? 8.078 11.625 9.047 1 97.75 269 ILE A N 1
ATOM 2079 C CA . ILE A 1 269 ? 8.18 11.688 7.59 1 97.75 269 ILE A CA 1
ATOM 2080 C C . ILE A 1 269 ? 9.078 10.562 7.082 1 97.75 269 ILE A C 1
ATOM 2082 O O . ILE A 1 269 ? 10.164 10.336 7.625 1 97.75 269 ILE A O 1
ATOM 2086 N N . VAL A 1 270 ? 8.586 9.82 6.152 1 97.88 270 VAL A N 1
ATOM 2087 C CA . VAL A 1 270 ? 9.375 8.781 5.496 1 97.88 270 VAL A CA 1
ATOM 2088 C C . VAL A 1 270 ? 9.727 9.211 4.074 1 97.88 270 VAL A C 1
ATOM 2090 O O . VAL A 1 270 ? 8.859 9.672 3.328 1 97.88 270 VAL A O 1
ATOM 2093 N N . VAL A 1 271 ? 10.992 9.109 3.719 1 96.62 271 VAL A N 1
ATOM 2094 C CA . VAL A 1 271 ? 11.484 9.516 2.404 1 96.62 271 VAL A CA 1
ATOM 2095 C C . VAL A 1 271 ? 12.195 8.336 1.734 1 96.62 271 VAL A C 1
ATOM 2097 O O . VAL A 1 271 ? 12.953 7.609 2.381 1 96.62 271 VAL A O 1
ATOM 2100 N N . ARG A 1 272 ? 11.883 8.117 0.493 1 94.44 272 ARG A N 1
ATOM 2101 C CA . ARG A 1 272 ? 12.711 7.152 -0.226 1 94.44 272 ARG A CA 1
ATOM 2102 C C . ARG A 1 272 ? 14.18 7.559 -0.184 1 94.44 272 ARG A C 1
ATOM 2104 O O . ARG A 1 272 ? 14.508 8.734 -0.354 1 94.44 272 ARG A O 1
ATOM 2111 N N . ARG A 1 273 ? 15.023 6.598 -0.006 1 91.88 273 ARG A N 1
ATOM 2112 C CA . ARG A 1 273 ? 16.453 6.898 0.117 1 91.88 273 ARG A CA 1
ATOM 2113 C C . ARG A 1 273 ? 16.984 7.543 -1.158 1 91.88 273 ARG A C 1
ATOM 2115 O O . ARG A 1 273 ? 17.812 8.453 -1.1 1 91.88 273 ARG A O 1
ATOM 2122 N N . ASP A 1 274 ? 16.5 7.156 -2.297 1 88.5 274 ASP A N 1
ATOM 2123 C CA . ASP A 1 274 ? 17 7.672 -3.564 1 88.5 274 ASP A CA 1
ATOM 2124 C C . ASP A 1 274 ? 16.375 9.023 -3.9 1 88.5 274 ASP A C 1
ATOM 2126 O O . ASP A 1 274 ? 16.688 9.617 -4.934 1 88.5 274 ASP A O 1
ATOM 2130 N N . SER A 1 275 ? 15.508 9.531 -3.018 1 89.56 275 SER A N 1
ATOM 2131 C CA . SER A 1 275 ? 14.828 10.797 -3.277 1 89.56 275 SER A CA 1
ATOM 2132 C C . SER A 1 275 ? 15.164 11.836 -2.209 1 89.56 275 SER A C 1
ATOM 2134 O O . SER A 1 275 ? 14.523 12.891 -2.135 1 89.56 275 SER A O 1
ATOM 2136 N N . ILE A 1 276 ? 16.094 11.555 -1.385 1 89.94 276 ILE A N 1
ATOM 2137 C CA . ILE A 1 276 ? 16.422 12.422 -0.26 1 89.94 276 ILE A CA 1
ATOM 2138 C C . ILE A 1 276 ? 16.812 13.812 -0.773 1 89.94 276 ILE A C 1
ATOM 2140 O O . ILE A 1 276 ? 16.438 14.82 -0.176 1 89.94 276 ILE A O 1
ATOM 2144 N N . ASP A 1 277 ? 17.484 13.898 -1.917 1 84.5 277 ASP A N 1
ATOM 2145 C CA . ASP A 1 277 ? 17.891 15.18 -2.48 1 84.5 277 ASP A CA 1
ATOM 2146 C C . ASP A 1 277 ? 16.688 15.992 -2.932 1 8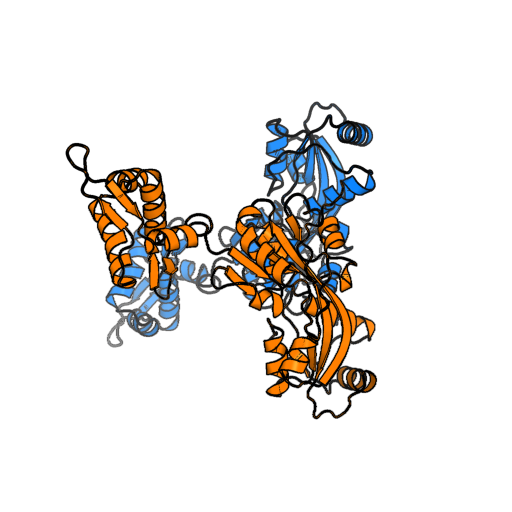4.5 277 ASP A C 1
ATOM 2148 O O . ASP A 1 277 ? 16.625 17.203 -2.703 1 84.5 277 ASP A O 1
ATOM 2152 N N . GLU A 1 278 ? 15.773 15.258 -3.51 1 83.19 278 GLU A N 1
ATOM 2153 C CA . GLU A 1 278 ? 14.562 15.914 -3.998 1 83.19 278 GLU A CA 1
ATOM 2154 C C . GLU A 1 278 ? 13.703 16.422 -2.842 1 83.19 278 GLU A C 1
ATOM 2156 O O . GLU A 1 278 ? 12.93 17.359 -3.002 1 83.19 278 GLU A O 1
ATOM 2161 N N . ALA A 1 279 ? 13.898 15.836 -1.64 1 89.81 279 ALA A N 1
ATOM 2162 C CA . ALA A 1 279 ? 13.023 16.141 -0.511 1 89.81 279 ALA A CA 1
ATOM 2163 C C . ALA A 1 279 ? 13.633 17.203 0.395 1 89.81 279 ALA A C 1
ATOM 2165 O O . ALA A 1 279 ? 13.07 17.531 1.437 1 89.81 279 ALA A O 1
ATOM 2166 N N . GLN A 1 280 ? 14.719 17.812 0.01 1 87.5 280 GLN A N 1
ATOM 2167 C CA . GLN A 1 280 ? 15.469 18.688 0.9 1 87.5 280 GLN A CA 1
ATOM 2168 C C . GLN A 1 280 ? 14.664 19.922 1.269 1 87.5 280 GLN A C 1
ATOM 2170 O O . GLN A 1 280 ? 14.719 20.391 2.408 1 87.5 280 GLN A O 1
ATOM 2175 N N . GLN A 1 281 ? 13.953 20.453 0.305 1 83.94 281 GLN A N 1
ATOM 2176 C CA . GLN A 1 281 ? 13.148 21.625 0.604 1 83.94 281 GLN A CA 1
ATOM 2177 C C . GLN A 1 281 ? 12.094 21.312 1.663 1 83.94 281 GLN A C 1
ATOM 2179 O O . GLN A 1 281 ? 11.867 22.109 2.576 1 83.94 281 GLN A O 1
ATOM 2184 N N . LEU A 1 282 ? 11.453 20.188 1.527 1 90.44 282 LEU A N 1
ATOM 2185 C CA . LEU A 1 282 ? 10.469 19.766 2.516 1 90.44 282 LEU A CA 1
ATOM 2186 C C . LEU A 1 282 ? 11.117 19.562 3.881 1 90.44 282 LEU A C 1
ATOM 2188 O O . LEU A 1 282 ? 10.57 19.984 4.902 1 90.44 282 LEU A O 1
ATOM 2192 N N . LEU A 1 283 ? 12.32 19 3.895 1 91.94 283 LEU A N 1
ATOM 2193 C CA . LEU A 1 283 ? 13.008 18.719 5.148 1 91.94 283 LEU A CA 1
ATOM 2194 C C . LEU A 1 283 ? 13.438 20.016 5.832 1 91.94 283 LEU A C 1
ATOM 2196 O O . LEU A 1 283 ? 13.375 20.125 7.059 1 91.94 283 LEU A O 1
ATOM 2200 N N . GLU A 1 284 ? 13.789 20.938 5.012 1 90.12 284 GLU A N 1
ATOM 2201 C CA . GLU A 1 284 ? 14.133 22.25 5.562 1 90.12 284 GLU A CA 1
ATOM 2202 C C . GLU A 1 284 ? 12.906 22.938 6.148 1 90.12 284 GLU A C 1
ATOM 2204 O O . GLU A 1 284 ? 12.977 23.547 7.219 1 90.12 284 GLU A O 1
ATOM 2209 N N . ALA A 1 285 ? 11.82 22.859 5.414 1 90.94 285 ALA A N 1
ATOM 2210 C CA . ALA A 1 285 ? 10.578 23.422 5.93 1 90.94 285 ALA A CA 1
ATOM 2211 C C . ALA A 1 285 ? 10.164 22.75 7.234 1 90.94 285 ALA A C 1
ATOM 2213 O O . ALA A 1 285 ? 9.672 23.406 8.156 1 90.94 285 ALA A O 1
ATOM 2214 N N . LEU A 1 286 ? 10.359 21.469 7.309 1 95.06 286 LEU A N 1
ATOM 2215 C CA . LEU A 1 286 ? 10.078 20.703 8.523 1 95.06 286 LEU A CA 1
ATOM 2216 C C . LEU A 1 286 ? 10.922 21.203 9.688 1 95.06 286 LEU A C 1
ATOM 2218 O O . LEU A 1 286 ? 10.398 21.438 10.781 1 95.06 286 LEU A O 1
ATOM 2222 N N . ARG A 1 287 ? 12.18 21.406 9.438 1 94.38 287 ARG A N 1
ATOM 2223 C CA . ARG A 1 287 ? 13.086 21.906 10.469 1 94.38 287 ARG A CA 1
ATOM 2224 C C . ARG A 1 287 ? 12.688 23.312 10.898 1 94.38 287 ARG A C 1
ATOM 2226 O O . ARG A 1 287 ? 12.891 23.688 12.055 1 94.38 287 ARG A O 1
ATOM 2233 N N . GLY A 1 288 ? 12.117 23.953 10.023 1 92.81 288 GLY A N 1
ATOM 2234 C CA . GLY A 1 288 ? 11.688 25.312 10.297 1 92.81 288 GLY A CA 1
ATOM 2235 C C . GLY A 1 288 ? 10.555 25.391 11.305 1 92.81 288 GLY A C 1
ATOM 2236 O O . GLY A 1 288 ? 10.273 26.453 11.852 1 92.81 288 GLY A O 1
ATOM 2237 N N . LEU A 1 289 ? 9.977 24.281 11.57 1 93.31 289 LEU A N 1
ATOM 2238 C CA . LEU A 1 289 ? 8.875 24.266 12.531 1 93.31 289 LEU A CA 1
ATOM 2239 C C . LEU A 1 289 ? 9.406 24.266 13.961 1 93.31 289 LEU A C 1
ATOM 2241 O O . LEU A 1 289 ? 8.648 24.453 14.906 1 93.31 289 LEU A O 1
ATOM 2245 N N . ARG A 1 290 ? 10.688 24.094 14.094 1 93.38 290 ARG A N 1
ATOM 2246 C CA . ARG A 1 290 ? 11.305 24.016 15.414 1 93.38 290 ARG A CA 1
ATOM 2247 C C . ARG A 1 290 ? 10.984 25.266 16.234 1 93.38 290 ARG A C 1
ATOM 2249 O O . ARG A 1 290 ? 11.109 26.391 15.742 1 93.38 290 ARG A O 1
ATOM 2256 N N . GLY A 1 291 ? 10.516 25.062 17.547 1 91.12 291 GLY A N 1
ATOM 2257 C CA . GLY A 1 291 ? 10.266 26.156 18.469 1 91.12 291 GLY A CA 1
ATOM 2258 C C . GLY A 1 291 ? 8.836 26.656 18.406 1 91.12 291 GLY A C 1
ATOM 2259 O O . GLY A 1 291 ? 8.414 27.438 19.266 1 91.12 291 GLY A O 1
ATOM 2260 N N . LEU A 1 292 ? 8.078 26.203 17.391 1 91.62 292 LEU A N 1
ATOM 2261 C CA . LEU A 1 292 ? 6.68 26.609 17.312 1 91.62 292 LEU A CA 1
ATOM 2262 C C . LEU A 1 292 ? 5.84 25.906 18.359 1 91.62 292 LEU A C 1
ATOM 2264 O O . LEU A 1 292 ? 6.141 24.766 18.734 1 91.62 292 LEU A O 1
ATOM 2268 N N . ASN A 1 293 ? 4.918 26.672 18.844 1 93.19 293 ASN A N 1
ATOM 2269 C CA . ASN A 1 293 ? 3.936 26.109 19.766 1 93.19 293 ASN A CA 1
ATOM 2270 C C . ASN A 1 293 ? 2.533 26.125 19.172 1 93.19 293 ASN A C 1
ATOM 2272 O O . ASN A 1 293 ? 1.903 27.188 19.078 1 93.19 293 ASN A O 1
ATOM 2276 N N . ILE A 1 294 ? 2.109 25.016 18.766 1 93.38 294 ILE A N 1
ATOM 2277 C CA . ILE A 1 294 ? 0.794 24.844 18.172 1 93.38 294 ILE A CA 1
ATOM 2278 C C . ILE A 1 294 ? -0.029 23.844 18.984 1 93.38 294 ILE A C 1
ATOM 2280 O O . ILE A 1 294 ? 0.401 22.719 19.219 1 93.38 294 ILE A O 1
ATOM 2284 N N . LYS A 1 295 ? -1.179 24.25 19.406 1 93.19 295 LYS A N 1
ATOM 2285 C CA . LYS A 1 295 ? -2.023 23.391 20.234 1 93.19 295 LYS A CA 1
ATOM 2286 C C . LYS A 1 295 ? -2.336 22.078 19.531 1 93.19 295 LYS A C 1
ATOM 2288 O O . LYS A 1 295 ? -2.686 22.062 18.359 1 93.19 295 LYS A O 1
ATOM 2293 N N . GLY A 1 296 ? -2.189 21.031 20.25 1 96.12 296 GLY A N 1
ATOM 2294 C CA . GLY A 1 296 ? -2.455 19.703 19.719 1 96.12 296 GLY A CA 1
ATOM 2295 C C . GLY A 1 296 ? -1.229 19.047 19.109 1 96.12 296 GLY A C 1
ATOM 2296 O O . GLY A 1 296 ? -1.268 17.875 18.734 1 96.12 296 GLY A O 1
ATOM 2297 N N . TYR A 1 297 ? -0.205 19.828 18.984 1 96.94 297 TYR A N 1
ATOM 2298 C CA . TYR A 1 297 ? 1.04 19.297 18.438 1 96.94 297 TYR A CA 1
ATOM 2299 C C . TYR A 1 297 ? 2.158 19.359 19.469 1 96.94 297 TYR A C 1
ATOM 2301 O O . TYR A 1 297 ? 2.119 20.188 20.391 1 96.94 297 TYR A O 1
ATOM 2309 N N . LEU A 1 298 ? 3.074 18.422 19.438 1 96.75 298 LEU A N 1
ATOM 2310 C CA . LEU A 1 298 ? 4.309 18.406 20.219 1 96.75 298 LEU A CA 1
ATOM 2311 C C . LEU A 1 298 ? 5.527 18.391 19.297 1 96.75 298 LEU A C 1
ATOM 2313 O O . LEU A 1 298 ? 5.93 17.328 18.812 1 96.75 298 LEU A O 1
ATOM 2317 N N . ILE A 1 299 ? 6.164 19.516 19.203 1 96.69 299 ILE A N 1
ATOM 2318 C CA . ILE A 1 299 ? 7.297 19.656 18.297 1 96.69 299 ILE A CA 1
ATOM 2319 C C . ILE A 1 299 ? 8.602 19.578 19.078 1 96.69 299 ILE A C 1
ATOM 2321 O O . ILE A 1 299 ? 8.891 20.422 19.922 1 96.69 299 ILE A O 1
ATOM 2325 N N . GLY A 1 300 ? 9.344 18.562 18.844 1 95.44 300 GLY A N 1
ATOM 2326 C CA . GLY A 1 300 ? 10.594 18.328 19.547 1 95.44 300 GLY A CA 1
ATOM 2327 C C . GLY A 1 300 ? 11.789 19 18.891 1 95.44 300 GLY A C 1
ATOM 2328 O O . GLY A 1 300 ? 11.695 19.453 17.75 1 95.44 300 GLY A O 1
ATOM 2329 N N . SER A 1 301 ? 12.859 19.016 19.641 1 94.44 301 SER A N 1
ATOM 2330 C CA . SER A 1 301 ? 14.078 19.625 19.125 1 94.44 301 SER A CA 1
ATOM 2331 C C . SER A 1 301 ? 14.703 18.766 18.031 1 94.44 301 SER A C 1
ATOM 2333 O O . SER A 1 301 ? 15.531 19.234 17.25 1 94.44 301 SER A O 1
ATOM 2335 N N . ASP A 1 302 ? 14.297 17.547 17.938 1 94.88 302 ASP A N 1
ATOM 2336 C CA . ASP A 1 302 ? 14.906 16.609 17 1 94.88 302 ASP A CA 1
ATOM 2337 C C . ASP A 1 302 ? 14.133 16.578 15.68 1 94.88 302 ASP A C 1
ATOM 2339 O O . ASP A 1 302 ? 14.422 15.766 14.805 1 94.88 302 ASP A O 1
ATOM 2343 N N . ILE A 1 303 ? 13.195 17.516 15.5 1 97.06 303 ILE A N 1
ATOM 2344 C CA . ILE A 1 303 ? 12.406 17.547 14.273 1 97.06 303 ILE A CA 1
ATOM 2345 C C . ILE A 1 303 ? 13.328 17.703 13.07 1 97.06 303 ILE A C 1
ATOM 2347 O O . ILE A 1 303 ? 14.258 18.5 13.086 1 97.06 303 ILE A O 1
ATOM 2351 N N . GLY A 1 304 ? 13.094 16.844 12.031 1 95.12 304 GLY A N 1
ATOM 2352 C CA . GLY A 1 304 ? 13.867 16.938 10.805 1 95.12 304 GLY A CA 1
ATOM 2353 C C . GLY A 1 304 ? 15.117 16.078 10.82 1 95.12 304 GLY A C 1
ATOM 2354 O O . GLY A 1 304 ? 15.82 15.984 9.82 1 95.12 304 GLY A O 1
ATOM 2355 N N . GLN A 1 305 ? 15.391 15.477 11.938 1 94.31 305 GLN A N 1
ATOM 2356 C CA . GLN A 1 305 ? 16.562 14.617 12.031 1 94.31 305 GLN A CA 1
ATOM 2357 C C . GLN A 1 305 ? 16.312 13.273 11.367 1 94.31 305 GLN A C 1
ATOM 2359 O O . GLN A 1 305 ? 15.234 12.688 11.516 1 94.31 305 GLN A O 1
ATOM 2364 N N . ILE A 1 306 ? 17.266 12.844 10.555 1 92.62 306 ILE A N 1
ATOM 2365 C CA . ILE A 1 306 ? 17.219 11.508 9.969 1 92.62 306 ILE A CA 1
ATOM 2366 C C . ILE A 1 306 ? 17.531 10.461 11.039 1 92.62 306 ILE A C 1
ATOM 2368 O O . ILE A 1 306 ? 18.547 10.555 11.727 1 92.62 306 ILE A O 1
ATOM 2372 N N . ILE A 1 307 ? 16.516 9.617 11.234 1 88.69 307 ILE A N 1
ATOM 2373 C CA . ILE A 1 307 ? 16.719 8.562 12.219 1 88.69 307 ILE A CA 1
ATOM 2374 C C . ILE A 1 307 ? 17.5 7.414 11.602 1 88.69 307 ILE A C 1
ATOM 2376 O O . ILE A 1 307 ? 17.047 6.793 10.633 1 88.69 307 ILE A O 1
ATOM 2380 N N . GLU A 1 308 ? 18.812 7.371 11.742 1 72.5 308 GLU A N 1
ATOM 2381 C CA . GLU A 1 308 ? 19.688 6.336 11.203 1 72.5 308 GLU A CA 1
ATOM 2382 C C . GLU A 1 308 ? 19.672 5.078 12.062 1 72.5 308 GLU A C 1
ATOM 2384 O O . GLU A 1 308 ? 19.484 5.16 13.281 1 72.5 308 GLU A O 1
ATOM 2389 N N . LEU A 1 309 ? 19.156 3.9 11.422 1 60 309 LEU A N 1
ATOM 2390 C CA . LEU A 1 309 ? 19.344 2.65 12.148 1 60 309 LEU A CA 1
ATOM 2391 C C . LEU A 1 309 ? 20.812 2.391 12.422 1 60 309 LEU A C 1
ATOM 2393 O O . LEU A 1 309 ? 21.656 2.627 11.562 1 60 309 LEU A O 1
ATOM 2397 N N . ASN A 1 310 ? 21.312 2.926 13.477 1 45.09 310 ASN A N 1
ATOM 2398 C CA . ASN A 1 310 ? 22.594 2.293 13.75 1 45.09 310 ASN A CA 1
ATOM 2399 C C . ASN A 1 310 ? 22.578 0.812 13.391 1 45.09 310 ASN A C 1
ATOM 2401 O O . ASN A 1 310 ? 21.672 0.077 13.797 1 45.09 310 ASN A O 1
ATOM 2405 N N . HIS A 1 311 ? 22.969 0.457 12.117 1 36.38 311 HIS A N 1
ATOM 2406 C CA . HIS A 1 311 ? 23.406 -0.928 11.953 1 36.38 311 HIS A CA 1
ATOM 2407 C C . HIS A 1 311 ? 24.141 -1.426 13.188 1 36.38 311 HIS A C 1
ATOM 2409 O O . HIS A 1 311 ? 24.859 -0.659 13.836 1 36.38 311 HIS A O 1
ATOM 2415 N N . MET B 1 1 ? -10.414 12.648 -25.547 1 25.94 1 MET B N 1
ATOM 2416 C CA . MET B 1 1 ? -11.047 11.414 -25.094 1 25.94 1 MET B CA 1
ATOM 2417 C C . MET B 1 1 ? -10.102 10.227 -25.25 1 25.94 1 MET B C 1
ATOM 2419 O O . MET B 1 1 ? -9.727 9.875 -26.375 1 25.94 1 MET B O 1
ATOM 2423 N N . SER B 1 2 ? -9.188 10.008 -24.531 1 35.41 2 SER B N 1
ATOM 2424 C CA . SER B 1 2 ? -8.188 8.969 -24.75 1 35.41 2 SER B CA 1
ATOM 2425 C C . SER B 1 2 ? -8.844 7.613 -24.984 1 35.41 2 SER B C 1
ATOM 2427 O O . SER B 1 2 ? -9.672 7.172 -24.188 1 35.41 2 SER B O 1
ATOM 2429 N N . SER B 1 3 ? -8.898 7.164 -26.172 1 49.12 3 SER B N 1
ATOM 2430 C CA . SER B 1 3 ? -9.609 5.984 -26.656 1 49.12 3 SER B CA 1
ATOM 2431 C C . SER B 1 3 ? -9.109 4.719 -25.953 1 49.12 3 SER B C 1
ATOM 2433 O O . SER B 1 3 ? -7.918 4.414 -26 1 49.12 3 SER B O 1
ATOM 2435 N N . ARG B 1 4 ? -9.68 4.328 -25.031 1 54.97 4 ARG B N 1
ATOM 2436 C CA . ARG B 1 4 ? -9.438 3.049 -24.375 1 54.97 4 ARG B CA 1
ATOM 2437 C C . ARG B 1 4 ? -9.625 1.887 -25.344 1 54.97 4 ARG B C 1
ATOM 2439 O O . ARG B 1 4 ? -10.508 1.922 -26.188 1 54.97 4 ARG B O 1
ATOM 2446 N N . ILE B 1 5 ? -8.539 0.924 -25.484 1 64.5 5 ILE B N 1
ATOM 2447 C CA . ILE B 1 5 ? -8.539 -0.217 -26.391 1 64.5 5 ILE B CA 1
ATOM 2448 C C . ILE B 1 5 ? -8.508 -1.516 -25.594 1 64.5 5 ILE B C 1
ATOM 2450 O O . ILE B 1 5 ? -7.93 -1.569 -24.5 1 64.5 5 ILE B O 1
ATOM 2454 N N . VAL B 1 6 ? -9.266 -2.463 -26.031 1 63.38 6 VAL B N 1
ATOM 2455 C CA . VAL B 1 6 ? -9.219 -3.826 -25.516 1 63.38 6 VAL B CA 1
ATOM 2456 C C . VAL B 1 6 ? -8.695 -4.77 -26.594 1 63.38 6 VAL B C 1
ATOM 2458 O O . VAL B 1 6 ? -8.852 -4.5 -27.797 1 63.38 6 VAL B O 1
ATOM 2461 N N . ARG B 1 7 ? -7.941 -5.766 -26.141 1 65.31 7 ARG B N 1
ATOM 2462 C CA . ARG B 1 7 ? -7.438 -6.734 -27.109 1 65.31 7 ARG B CA 1
ATOM 2463 C C . ARG B 1 7 ? -8.367 -7.941 -27.203 1 65.31 7 ARG B C 1
ATOM 2465 O O . ARG B 1 7 ? -8.695 -8.562 -26.188 1 65.31 7 ARG B O 1
ATOM 2472 N N . PHE B 1 8 ? -8.75 -8.125 -28.359 1 72.25 8 PHE B N 1
ATOM 2473 C CA . PHE B 1 8 ? -9.641 -9.242 -28.672 1 72.25 8 PHE B CA 1
ATOM 2474 C C . PHE B 1 8 ? -9.156 -9.992 -29.906 1 72.25 8 PHE B C 1
ATOM 2476 O O . PHE B 1 8 ? -8.984 -9.398 -30.969 1 72.25 8 PHE B O 1
ATOM 2483 N N . ARG B 1 9 ? -8.727 -11.203 -29.547 1 67 9 ARG B N 1
ATOM 2484 C CA . ARG B 1 9 ? -8.234 -12.07 -30.625 1 67 9 ARG B CA 1
ATOM 2485 C C . ARG B 1 9 ? -7.07 -11.414 -31.359 1 67 9 ARG B C 1
ATOM 2487 O O . ARG B 1 9 ? -7.035 -11.398 -32.594 1 67 9 ARG B O 1
ATOM 2494 N N . GLY B 1 10 ? -6.215 -10.875 -30.562 1 64.19 10 GLY B N 1
ATOM 2495 C CA . GLY B 1 10 ? -4.961 -10.352 -31.094 1 64.19 10 GLY B CA 1
ATOM 2496 C C . GLY B 1 10 ? -5.102 -8.984 -31.719 1 64.19 10 GLY B C 1
ATOM 2497 O O . GLY B 1 10 ? -4.137 -8.445 -32.281 1 64.19 10 GLY B O 1
ATOM 2498 N N . VAL B 1 11 ? -6.348 -8.492 -31.688 1 77.44 11 VAL B N 1
ATOM 2499 C CA . VAL B 1 11 ? -6.551 -7.203 -32.312 1 77.44 11 VAL B CA 1
ATOM 2500 C C . VAL B 1 11 ? -7.004 -6.176 -31.297 1 77.44 11 VAL B C 1
ATOM 2502 O O . VAL B 1 11 ? -7.668 -6.523 -30.312 1 77.44 11 VAL B O 1
ATOM 2505 N N . ASP B 1 12 ? -6.547 -4.922 -31.5 1 71.94 12 ASP B N 1
ATOM 2506 C CA . ASP B 1 12 ? -6.949 -3.812 -30.641 1 71.94 12 ASP B CA 1
ATOM 2507 C C . ASP B 1 12 ? -8.352 -3.322 -30.984 1 71.94 12 ASP B C 1
ATOM 2509 O O . ASP B 1 12 ? -8.633 -2.996 -32.156 1 71.94 12 ASP B O 1
ATOM 2513 N N . ILE B 1 13 ? -9.234 -3.385 -29.922 1 79.62 13 ILE B N 1
ATOM 2514 C CA . ILE B 1 13 ? -10.609 -2.926 -30.094 1 79.62 13 ILE B CA 1
ATOM 2515 C C . ILE B 1 13 ? -10.883 -1.738 -29.188 1 79.62 13 ILE B C 1
ATOM 2517 O O . ILE B 1 13 ? -10.602 -1.8 -27.984 1 79.62 13 ILE B O 1
ATOM 2521 N N . ARG B 1 14 ? -11.328 -0.74 -29.734 1 78.81 14 ARG B N 1
ATOM 2522 C CA . ARG B 1 14 ? -11.68 0.426 -28.922 1 78.81 14 ARG B CA 1
ATOM 2523 C C . ARG B 1 14 ? -12.852 0.119 -28 1 78.81 14 ARG B C 1
ATOM 2525 O O . ARG B 1 14 ? -13.797 -0.578 -28.391 1 78.81 14 ARG B O 1
ATOM 2532 N N . ILE B 1 15 ? -12.766 0.699 -26.766 1 75.56 15 ILE B N 1
ATOM 2533 C CA . ILE B 1 15 ? -13.781 0.413 -25.766 1 75.56 15 ILE B CA 1
ATOM 2534 C C . ILE B 1 15 ? -15.141 0.925 -26.234 1 75.56 15 ILE B C 1
ATOM 2536 O O . ILE B 1 15 ? -16.188 0.358 -25.891 1 75.56 15 ILE B O 1
ATOM 2540 N N . GLU B 1 16 ? -15.078 1.849 -27.047 1 80.94 16 GLU B N 1
ATOM 2541 C CA . GLU B 1 16 ? -16.328 2.391 -27.578 1 80.94 16 GLU B CA 1
ATOM 2542 C C . GLU B 1 16 ? -17.078 1.342 -28.391 1 80.94 16 GLU B C 1
ATOM 2544 O O . GLU B 1 16 ? -18.312 1.348 -28.438 1 80.94 16 GLU B O 1
ATOM 2549 N N . VAL B 1 17 ? -16.344 0.406 -28.969 1 87.31 17 VAL B N 1
ATOM 2550 C CA . VAL B 1 17 ? -16.953 -0.653 -29.75 1 87.31 17 VAL B CA 1
ATOM 2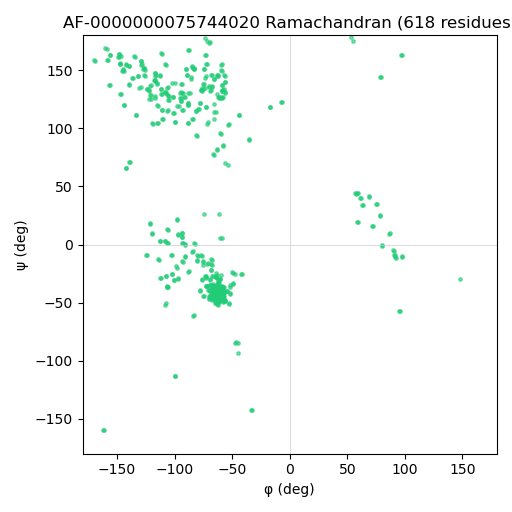551 C C . VAL B 1 17 ? -17.766 -1.576 -28.844 1 87.31 17 VAL B C 1
ATOM 2553 O O . VAL B 1 17 ? -18.891 -1.967 -29.188 1 87.31 17 VAL B O 1
ATOM 2556 N N . ILE B 1 18 ? -17.188 -1.777 -27.688 1 82.12 18 ILE B N 1
ATOM 2557 C CA . ILE B 1 18 ? -17.875 -2.658 -26.75 1 82.12 18 ILE B CA 1
ATOM 2558 C C . ILE B 1 18 ? -19.156 -1.996 -26.281 1 82.12 18 ILE B C 1
ATOM 2560 O O . ILE B 1 18 ? -20.203 -2.646 -26.188 1 82.12 18 ILE B O 1
ATOM 2564 N N . GLU B 1 19 ? -18.969 -0.688 -25.953 1 81.88 19 GLU B N 1
ATOM 2565 C CA . GLU B 1 19 ? -20.141 0.059 -25.516 1 81.88 19 GLU B CA 1
ATOM 2566 C C . GLU B 1 19 ? -21.219 0.064 -26.594 1 81.88 19 GLU B C 1
ATOM 2568 O O . GLU B 1 19 ? -22.406 -0.084 -26.297 1 81.88 19 GLU B O 1
ATOM 2573 N N . LEU B 1 20 ? -20.828 0.137 -27.75 1 89.06 20 LEU B N 1
ATOM 2574 C CA . LEU B 1 20 ? -21.75 0.122 -28.875 1 89.06 20 LEU B CA 1
ATOM 2575 C C . LEU B 1 20 ? -22.438 -1.238 -29 1 89.06 20 LEU B C 1
ATOM 2577 O O . LEU B 1 20 ? -23.656 -1.318 -29.172 1 89.06 20 LEU B O 1
ATOM 2581 N N . LEU B 1 21 ? -21.641 -2.287 -28.844 1 88.19 21 LEU B N 1
ATOM 2582 C CA . LEU B 1 21 ? -22.188 -3.635 -28.969 1 88.19 21 LEU B CA 1
ATOM 2583 C C . LEU B 1 21 ? -23.219 -3.904 -27.875 1 88.19 21 LEU B C 1
ATOM 2585 O O . LEU B 1 21 ? -24.25 -4.531 -28.125 1 88.19 21 LEU B O 1
ATOM 2589 N N . LYS B 1 22 ? -22.859 -3.365 -26.719 1 84.19 22 LYS B N 1
ATOM 2590 C CA . LYS B 1 22 ? -23.781 -3.531 -25.594 1 84.19 22 LYS B CA 1
ATOM 2591 C C . LYS B 1 22 ? -25.125 -2.871 -25.891 1 84.19 22 LYS B C 1
ATOM 2593 O O . LYS B 1 22 ? -26.172 -3.467 -25.656 1 84.19 22 LYS B O 1
ATOM 2598 N N . LEU B 1 23 ? -25.094 -1.72 -26.328 1 87.06 23 LEU B N 1
ATOM 2599 C CA . LEU B 1 23 ? -26.297 -0.963 -26.609 1 87.06 23 LEU B CA 1
ATOM 2600 C C . LEU B 1 23 ? -27.031 -1.547 -27.812 1 87.06 23 LEU B C 1
ATOM 2602 O O . LEU B 1 23 ? -28.266 -1.578 -27.844 1 87.06 23 LEU B O 1
ATOM 2606 N N . ILE B 1 24 ? -26.359 -2.119 -28.719 1 90.44 24 ILE B N 1
ATOM 2607 C CA . ILE B 1 24 ? -26.984 -2.771 -29.875 1 90.44 24 ILE B CA 1
ATOM 2608 C C . ILE B 1 24 ? -27.719 -4.035 -29.422 1 90.44 24 ILE B C 1
ATOM 2610 O O . ILE B 1 24 ? -28.828 -4.316 -29.875 1 90.44 24 ILE B O 1
ATOM 2614 N N . LYS B 1 25 ? -26.984 -4.672 -28.5 1 85.44 25 LYS B N 1
ATOM 2615 C CA . LYS B 1 25 ? -27.625 -5.879 -27.969 1 85.44 25 LYS B CA 1
ATOM 2616 C C . LYS B 1 25 ? -28.922 -5.543 -27.234 1 85.44 25 LYS B C 1
ATOM 2618 O O . LYS B 1 25 ? -29.906 -6.258 -27.359 1 85.44 25 LYS B O 1
ATOM 2623 N N . LYS B 1 26 ? -28.844 -4.465 -26.562 1 85.19 26 LYS B N 1
ATOM 2624 C CA . LYS B 1 26 ? -29.969 -4.07 -25.734 1 85.19 26 LYS B CA 1
ATOM 2625 C C . LYS B 1 26 ? -31.094 -3.461 -26.578 1 85.19 26 LYS B C 1
ATOM 2627 O O . LYS B 1 26 ? -32.281 -3.736 -26.344 1 85.19 26 LYS B O 1
ATOM 2632 N N . TYR B 1 27 ? -30.781 -2.723 -27.5 1 85.56 27 TYR B N 1
ATOM 2633 C CA . TYR B 1 27 ? -31.797 -1.915 -28.172 1 85.56 27 TYR B CA 1
ATOM 2634 C C . TYR B 1 27 ? -32 -2.363 -29.609 1 85.56 27 TYR B C 1
ATOM 2636 O O . TYR B 1 27 ? -32.938 -1.93 -30.281 1 85.56 27 TYR B O 1
ATOM 2644 N N . GLY B 1 28 ? -31.109 -3.123 -29.984 1 87.44 28 GLY B N 1
ATOM 2645 C CA . GLY B 1 28 ? -31.25 -3.682 -31.328 1 87.44 28 GLY B CA 1
ATOM 2646 C C . GLY B 1 28 ? -31.016 -2.666 -32.438 1 87.44 28 GLY B C 1
ATOM 2647 O O . GLY B 1 28 ? -31.5 -2.832 -33.531 1 87.44 28 GLY B O 1
ATOM 2648 N N . SER B 1 29 ? -30.438 -1.581 -32.125 1 89.5 29 SER B N 1
ATOM 2649 C CA . SER B 1 29 ? -30.297 -0.485 -33.094 1 89.5 29 SER B CA 1
ATOM 2650 C C . SER B 1 29 ? -28.953 0.225 -32.906 1 89.5 29 SER B C 1
ATOM 2652 O O . SER B 1 29 ? -28.625 0.698 -31.812 1 89.5 29 SER B O 1
ATOM 2654 N N . LEU B 1 30 ? -28.172 0.171 -34.062 1 90.19 30 LEU B N 1
ATOM 2655 C CA . LEU B 1 30 ? -26.922 0.917 -34.062 1 90.19 30 LEU B CA 1
ATOM 2656 C C . LEU B 1 30 ? -27.188 2.414 -33.938 1 90.19 30 LEU B C 1
ATOM 2658 O O . LEU B 1 30 ? -26.438 3.129 -33.25 1 90.19 30 LEU B O 1
ATOM 2662 N N . SER B 1 31 ? -28.266 2.912 -34.594 1 88.88 31 SER B N 1
ATOM 2663 C CA . SER B 1 31 ? -28.609 4.328 -34.5 1 88.88 31 SER B CA 1
ATOM 2664 C C . SER B 1 31 ? -28.984 4.727 -33.094 1 88.88 31 SER B C 1
ATOM 2666 O O . SER B 1 31 ? -28.562 5.777 -32.594 1 88.88 31 SER B O 1
ATOM 2668 N N . LYS B 1 32 ? -29.703 3.945 -32.438 1 88.5 32 LYS B N 1
ATOM 2669 C CA . LYS B 1 32 ? -30.047 4.203 -31.031 1 88.5 32 LYS B CA 1
ATOM 2670 C C . LYS B 1 32 ? -28.828 4.117 -30.125 1 88.5 32 LYS B C 1
ATOM 2672 O O . LYS B 1 32 ? -28.656 4.926 -29.219 1 88.5 32 LYS B O 1
ATOM 2677 N N . ALA B 1 33 ? -27.969 3.156 -30.359 1 90.06 33 ALA B N 1
ATOM 2678 C CA . ALA B 1 33 ? -26.719 3.033 -29.609 1 90.06 33 ALA B CA 1
ATOM 2679 C C . ALA B 1 33 ? -25.875 4.293 -29.75 1 90.06 33 ALA B C 1
ATOM 2681 O O . ALA B 1 33 ? -25.359 4.816 -28.75 1 90.06 33 ALA B O 1
ATOM 2682 N N . ALA B 1 34 ? -25.719 4.785 -30.922 1 91.56 34 ALA B N 1
ATOM 2683 C CA . ALA B 1 34 ? -24.953 6 -31.188 1 91.56 34 ALA B CA 1
ATOM 2684 C C . ALA B 1 34 ? -25.547 7.195 -30.438 1 91.56 34 ALA B C 1
ATOM 2686 O O . ALA B 1 34 ? -24.812 7.961 -29.812 1 91.56 34 ALA B O 1
ATOM 2687 N N . LYS B 1 35 ? -26.766 7.309 -30.453 1 88.56 35 LYS B N 1
ATOM 2688 C CA . LYS B 1 35 ? -27.469 8.391 -29.766 1 88.56 35 LYS B CA 1
ATOM 2689 C C . LYS B 1 35 ? -27.234 8.336 -28.266 1 88.56 35 LYS B C 1
ATOM 2691 O O . LYS B 1 35 ? -26.953 9.359 -27.641 1 88.56 35 LYS B O 1
ATOM 2696 N N . LEU B 1 36 ? -27.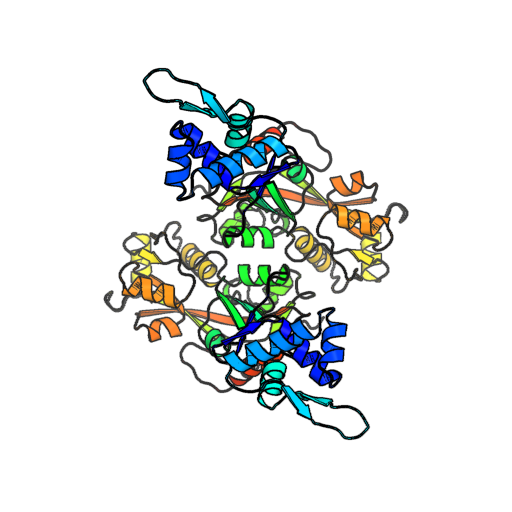25 7.164 -27.75 1 84.75 36 LEU B N 1
ATOM 2697 C CA . LEU B 1 36 ? -27.109 6.984 -26.312 1 84.75 36 LEU B CA 1
ATOM 2698 C C . LEU B 1 36 ? -25.672 7.254 -25.859 1 84.75 36 LEU B C 1
ATOM 2700 O O . LEU B 1 36 ? -25.453 7.707 -24.734 1 84.75 36 LEU B O 1
ATOM 2704 N N . LEU B 1 37 ? -24.766 7.035 -26.734 1 84.12 37 LEU B N 1
ATOM 2705 C CA . LEU B 1 37 ? -23.359 7.305 -26.438 1 84.12 37 LEU B CA 1
ATOM 2706 C C . LEU B 1 37 ? -22.984 8.727 -26.844 1 84.12 37 LEU B C 1
ATOM 2708 O O . LEU B 1 37 ? -21.828 9.125 -26.719 1 84.12 37 LEU B O 1
ATOM 2712 N N . ASN B 1 38 ? -23.922 9.477 -27.391 1 85.94 38 ASN B N 1
ATOM 2713 C CA . ASN B 1 38 ? -23.75 10.852 -27.828 1 85.94 38 ASN B CA 1
ATOM 2714 C C . ASN B 1 38 ? -22.625 10.977 -28.859 1 85.94 38 ASN B C 1
ATOM 2716 O O . ASN B 1 38 ? -21.781 11.859 -28.734 1 85.94 38 ASN B O 1
ATOM 2720 N N . ILE B 1 39 ? -22.641 10 -29.812 1 88.25 39 ILE B N 1
ATOM 2721 C CA . ILE B 1 39 ? -21.719 10.07 -30.938 1 88.25 39 ILE B CA 1
ATOM 2722 C C . ILE B 1 39 ? -22.5 9.977 -32.25 1 88.25 39 ILE B C 1
ATOM 2724 O O . ILE B 1 39 ? -23.578 9.398 -32.312 1 88.25 39 ILE B O 1
ATOM 2728 N N . PRO B 1 40 ? -21.969 10.727 -33.25 1 88 40 PRO B N 1
ATOM 2729 C CA . PRO B 1 40 ? -22.609 10.617 -34.562 1 88 40 PRO B CA 1
ATOM 2730 C C . PRO B 1 40 ? -22.672 9.18 -35.094 1 88 40 PRO B C 1
ATOM 2732 O O . PRO B 1 40 ? -21.766 8.383 -34.812 1 88 40 PRO B O 1
ATOM 2735 N N . TYR B 1 41 ? -23.844 8.898 -35.844 1 88.81 41 TYR B N 1
ATOM 2736 C CA . TYR B 1 41 ? -24.016 7.574 -36.438 1 88.81 41 TYR B CA 1
ATOM 2737 C C . TYR B 1 41 ? -22.797 7.18 -37.25 1 88.81 41 TYR B C 1
ATOM 2739 O O . TYR B 1 41 ? -22.359 6.031 -37.219 1 88.81 41 TYR B O 1
ATOM 2747 N N . SER B 1 42 ? -22.234 8.094 -38.031 1 91.75 42 SER B N 1
ATOM 2748 C CA . SER B 1 42 ? -21.078 7.828 -38.875 1 91.75 42 SER B CA 1
ATOM 2749 C C . SER B 1 42 ? -19.891 7.355 -38.062 1 91.75 42 SER B C 1
ATOM 2751 O O . SER B 1 42 ? -19.172 6.441 -38.469 1 91.75 42 SER B O 1
ATOM 2753 N N . THR B 1 43 ? -19.719 7.945 -36.906 1 89.44 43 THR B N 1
ATOM 2754 C CA . THR B 1 43 ? -18.641 7.555 -36.031 1 89.44 43 THR B CA 1
ATOM 2755 C C . THR B 1 43 ? -18.875 6.156 -35.469 1 89.44 43 THR B C 1
ATOM 2757 O O . THR B 1 43 ? -17.953 5.328 -35.438 1 89.44 43 THR B O 1
ATOM 2760 N N . ALA B 1 44 ? -20.062 5.934 -35 1 92.62 44 ALA B N 1
ATOM 2761 C CA . ALA B 1 44 ? -20.422 4.617 -34.469 1 92.62 44 ALA B CA 1
ATOM 2762 C C . ALA B 1 44 ? -20.219 3.531 -35.531 1 92.62 44 ALA B C 1
ATOM 2764 O O . ALA B 1 44 ? -19.609 2.492 -35.25 1 92.62 44 ALA B O 1
ATOM 2765 N N . PHE B 1 45 ? -20.688 3.863 -36.688 1 91.06 45 PHE B N 1
ATOM 2766 C CA . PHE B 1 45 ? -20.562 2.938 -37.812 1 91.06 45 PHE B CA 1
ATOM 2767 C C . PHE B 1 45 ? -19.094 2.668 -38.125 1 91.06 45 PHE B C 1
ATOM 2769 O O . PHE B 1 45 ? -18.688 1.517 -38.312 1 91.06 45 PHE B O 1
ATOM 2776 N N . ARG B 1 46 ? -18.375 3.684 -38.219 1 89.12 46 ARG B N 1
ATOM 2777 C CA . ARG B 1 46 ? -16.953 3.566 -38.5 1 89.12 46 ARG B CA 1
ATOM 2778 C C . ARG B 1 46 ? -16.25 2.727 -37.469 1 89.12 46 ARG B C 1
ATOM 2780 O O . ARG B 1 46 ? -15.422 1.875 -37.781 1 89.12 46 ARG B O 1
ATOM 2787 N N . LEU B 1 47 ? -16.5 2.975 -36.156 1 90.75 47 LEU B N 1
ATOM 2788 C CA . LEU B 1 47 ? -15.906 2.238 -35.062 1 90.75 47 LEU B CA 1
ATOM 2789 C C . LEU B 1 47 ? -16.172 0.743 -35.188 1 90.75 47 LEU B C 1
ATOM 2791 O O . LEU B 1 47 ? -15.266 -0.072 -35.031 1 90.75 47 LEU B O 1
ATOM 2795 N N . ILE B 1 48 ? -17.391 0.389 -35.438 1 92.44 48 ILE B N 1
ATOM 2796 C CA . ILE B 1 48 ? -17.766 -1.012 -35.594 1 92.44 48 ILE B CA 1
ATOM 2797 C C . ILE B 1 48 ? -17.078 -1.609 -36.812 1 92.44 48 ILE B C 1
ATOM 2799 O O . ILE B 1 48 ? -16.5 -2.701 -36.719 1 92.44 48 ILE B O 1
ATOM 2803 N N . LYS B 1 49 ? -17.047 -0.856 -37.906 1 92.62 49 LYS B N 1
ATOM 2804 C CA . LYS B 1 49 ? -16.469 -1.355 -39.156 1 92.62 49 LYS B CA 1
ATOM 2805 C C . LYS B 1 49 ? -14.961 -1.538 -39.031 1 92.62 49 LYS B C 1
ATOM 2807 O O . LYS B 1 49 ? -14.398 -2.516 -39.531 1 92.62 49 LYS B O 1
ATOM 2812 N N . GLU B 1 50 ? -14.32 -0.624 -38.438 1 89.06 50 GLU B N 1
ATOM 2813 C CA . GLU B 1 50 ? -12.891 -0.757 -38.188 1 89.06 50 GLU B CA 1
ATOM 2814 C C . GLU B 1 50 ? -12.586 -2.021 -37.375 1 89.06 50 GLU B C 1
ATOM 2816 O O . GLU B 1 50 ? -11.633 -2.742 -37.688 1 89.06 50 GLU B O 1
ATOM 2821 N N . ALA B 1 51 ? -13.32 -2.23 -36.344 1 90.81 51 ALA B N 1
ATOM 2822 C CA . ALA B 1 51 ? -13.148 -3.43 -35.531 1 90.81 51 ALA B CA 1
ATOM 2823 C C . ALA B 1 51 ? -13.406 -4.691 -36.344 1 90.81 51 ALA B C 1
ATOM 2825 O O . ALA B 1 51 ? -12.68 -5.68 -36.219 1 90.81 51 ALA B O 1
ATOM 2826 N N . GLU B 1 52 ? -14.375 -4.645 -37.188 1 92.38 52 GLU B N 1
ATOM 2827 C CA . GLU B 1 52 ? -14.719 -5.785 -38.031 1 92.38 52 GLU B CA 1
ATOM 2828 C C . GLU B 1 52 ? -13.617 -6.07 -39.031 1 92.38 52 GLU B C 1
ATOM 2830 O O . GLU B 1 52 ? -13.297 -7.23 -39.312 1 92.38 52 GLU B O 1
ATOM 2835 N N . VAL B 1 53 ? -13.062 -5.07 -39.594 1 89.12 53 VAL B N 1
ATOM 2836 C CA . VAL B 1 53 ? -11.953 -5.227 -40.531 1 89.12 53 VAL B CA 1
ATOM 2837 C C . VAL B 1 53 ? -10.758 -5.844 -39.812 1 89.12 53 VAL B C 1
ATOM 2839 O O . VAL B 1 53 ? -10.133 -6.777 -40.344 1 89.12 53 VAL B O 1
ATOM 2842 N N . ALA B 1 54 ? -10.477 -5.312 -38.656 1 85.75 54 ALA B N 1
ATOM 2843 C CA . ALA B 1 54 ? -9.359 -5.828 -37.844 1 85.75 54 ALA B CA 1
ATOM 2844 C C . ALA B 1 54 ? -9.57 -7.301 -37.5 1 85.75 54 ALA B C 1
ATOM 2846 O O . ALA B 1 54 ? -8.617 -8.086 -37.5 1 85.75 54 ALA B O 1
ATOM 2847 N N . LEU B 1 55 ? -10.742 -7.68 -37.25 1 87.44 55 LEU B N 1
ATOM 2848 C CA . LEU B 1 55 ? -11.07 -9.039 -36.844 1 87.44 55 LEU B CA 1
ATOM 2849 C C . LEU B 1 55 ? -11.383 -9.922 -38.031 1 87.44 55 LEU B C 1
ATOM 2851 O O . LEU B 1 55 ? -11.562 -11.133 -37.906 1 87.44 55 LEU B O 1
ATOM 2855 N N . SER B 1 56 ? -11.516 -9.297 -39.219 1 87.94 56 SER B N 1
ATOM 2856 C CA . SER B 1 56 ? -11.844 -9.969 -40.469 1 87.94 56 SER B CA 1
ATOM 2857 C C . SER B 1 56 ? -13.172 -10.711 -40.375 1 87.94 56 SER B C 1
ATOM 2859 O O . SER B 1 56 ? -13.359 -11.742 -41 1 87.94 56 SER B O 1
ATOM 2861 N N . GLU B 1 57 ? -13.992 -10.367 -39.438 1 89.81 57 GLU B N 1
ATOM 2862 C CA . GLU B 1 57 ? -15.32 -10.938 -39.25 1 89.81 57 GLU B CA 1
ATOM 2863 C C . GLU B 1 57 ? -16.312 -9.883 -38.75 1 89.81 57 GLU B C 1
ATOM 2865 O O . GLU B 1 57 ? -15.93 -8.969 -38.031 1 89.81 57 GLU B O 1
ATOM 2870 N N . ALA B 1 58 ? -17.594 -10.062 -39.125 1 92.44 58 ALA B N 1
ATOM 2871 C CA . ALA B 1 58 ? -18.609 -9.094 -38.719 1 92.44 58 ALA B CA 1
ATOM 2872 C C . ALA B 1 58 ? -18.969 -9.242 -37.25 1 92.44 58 ALA B C 1
ATOM 2874 O O . ALA B 1 58 ? -19.047 -10.359 -36.719 1 92.44 58 ALA B O 1
ATOM 2875 N N . LEU B 1 59 ? -19.125 -8.055 -36.562 1 93.56 59 LEU B N 1
ATOM 2876 C CA . LEU B 1 59 ? -19.562 -8.031 -35.156 1 93.56 59 LEU B CA 1
ATOM 2877 C C . LEU B 1 59 ? -21.062 -7.773 -35.062 1 93.56 59 LEU B C 1
ATOM 2879 O O . LEU B 1 59 ? -21.719 -8.18 -34.125 1 93.56 59 LEU B O 1
ATOM 2883 N N . VAL B 1 60 ? -21.531 -7.062 -36.062 1 92.69 60 VAL B N 1
ATOM 2884 C CA . VAL B 1 60 ? -22.938 -6.668 -36.094 1 92.69 60 VAL B CA 1
ATOM 2885 C C . VAL B 1 60 ? -23.531 -7.016 -37.469 1 92.69 60 VAL B C 1
ATOM 2887 O O . VAL B 1 60 ? -22.859 -6.879 -38.469 1 92.69 60 VAL B O 1
ATOM 2890 N N . GLU B 1 61 ? -24.719 -7.605 -37.375 1 89.19 61 GLU B N 1
ATOM 2891 C CA . GLU B 1 61 ? -25.391 -7.898 -38.625 1 89.19 61 GLU B CA 1
ATOM 2892 C C . GLU B 1 61 ? -26.75 -7.199 -38.719 1 89.19 61 GLU B C 1
ATOM 2894 O O . GLU B 1 61 ? -27.422 -7.039 -37.688 1 89.19 61 GLU B O 1
ATOM 2899 N N . GLY B 1 62 ? -27 -6.695 -39.781 1 82.06 62 GLY B N 1
ATOM 2900 C CA . GLY B 1 62 ? -28.281 -6.062 -40.031 1 82.06 62 GLY B CA 1
ATOM 2901 C C . GLY B 1 62 ? -29.328 -7.023 -40.562 1 82.06 62 GLY B C 1
ATOM 2902 O O . GLY B 1 62 ? -29.016 -7.898 -41.375 1 82.06 62 GLY B O 1
ATOM 2903 N N . ILE B 1 63 ? -30.422 -7.164 -39.844 1 71.19 63 ILE B N 1
ATOM 2904 C CA . ILE B 1 63 ? -31.531 -7.922 -40.406 1 71.19 63 ILE B CA 1
ATOM 2905 C C . ILE B 1 63 ? -32.5 -6.973 -41.094 1 71.19 63 ILE B C 1
ATOM 2907 O O . ILE B 1 63 ? -32.906 -5.961 -40.531 1 71.19 63 ILE B O 1
ATOM 2911 N N . ARG B 1 64 ? -32.594 -7.145 -42.375 1 69 64 ARG B N 1
ATOM 2912 C CA . ARG B 1 64 ? -33.531 -6.344 -43.156 1 69 64 ARG B CA 1
ATOM 2913 C C . ARG B 1 64 ? -34.969 -6.613 -42.719 1 69 64 ARG B C 1
ATOM 2915 O O . ARG B 1 64 ? -35.375 -7.77 -42.625 1 69 64 ARG B O 1
ATOM 2922 N N . GLY B 1 65 ? -35.438 -6.035 -41.719 1 57.81 65 GLY B N 1
ATOM 2923 C CA . GLY B 1 65 ? -36.844 -6.285 -41.438 1 57.81 65 GLY B CA 1
ATOM 2924 C C . GLY B 1 65 ? -37.75 -5.504 -42.375 1 57.81 65 GLY B C 1
ATOM 2925 O O . GLY B 1 65 ? -37.344 -4.531 -43 1 57.81 65 GLY B O 1
ATOM 2926 N N . GLY B 1 66 ? -38.812 -6.059 -42.969 1 56.72 66 GLY B N 1
ATOM 2927 C CA . GLY B 1 66 ? -39.875 -5.477 -43.75 1 56.72 66 GLY B CA 1
ATOM 2928 C C . GLY B 1 66 ? -40.25 -4.086 -43.312 1 56.72 66 GLY B C 1
ATOM 2929 O O . GLY B 1 66 ? -39.469 -3.365 -42.719 1 56.72 66 GLY B O 1
ATOM 2930 N N . SER B 1 67 ? -41.531 -3.773 -43.344 1 57.84 67 SER B N 1
ATOM 2931 C CA . SER B 1 67 ? -42.156 -2.49 -43.062 1 57.84 67 SER B CA 1
ATOM 2932 C C . SER B 1 67 ? -41.688 -1.895 -41.75 1 57.84 67 SER B C 1
ATOM 2934 O O . SER B 1 67 ? -41.906 -0.711 -41.469 1 57.84 67 SER B O 1
ATOM 2936 N N . GLY B 1 68 ? -41.188 -2.666 -40.75 1 56.5 68 GLY B N 1
ATOM 2937 C CA . GLY B 1 68 ? -40.969 -2.182 -39.406 1 56.5 68 GLY B CA 1
ATOM 2938 C C . GLY B 1 68 ? -39.531 -1.758 -39.125 1 56.5 68 GLY B C 1
ATOM 2939 O O . GLY B 1 68 ? -39.188 -1.434 -38 1 56.5 68 GLY B O 1
ATOM 2940 N N . GLY B 1 69 ? -38.75 -1.464 -40.125 1 60.25 69 GLY B N 1
ATOM 2941 C CA . GLY B 1 69 ? -37.375 -0.919 -40.094 1 60.25 69 GLY B CA 1
ATOM 2942 C C . GLY B 1 69 ? -36.344 -1.961 -39.812 1 60.25 69 GLY B C 1
ATOM 2943 O O . GLY B 1 69 ? -36.656 -3.072 -39.375 1 60.25 69 GLY B O 1
ATOM 2944 N N . GLY B 1 70 ? -35.125 -1.964 -40.375 1 67.38 70 GLY B N 1
ATOM 2945 C CA . GLY B 1 70 ? -34.031 -2.891 -40.219 1 67.38 70 GLY B CA 1
ATOM 2946 C C . GLY B 1 70 ? -33.5 -2.928 -38.781 1 67.38 70 GLY B C 1
ATOM 2947 O O . GLY B 1 70 ? -33.688 -1.991 -38.031 1 67.38 70 GLY B O 1
ATOM 2948 N N . TYR B 1 71 ? -33.344 -4.133 -38.125 1 78.81 71 TYR B N 1
ATOM 2949 C CA . TYR B 1 71 ? -32.781 -4.27 -36.812 1 78.81 71 TYR B CA 1
ATOM 2950 C C . TYR B 1 71 ? -31.328 -4.758 -36.875 1 78.81 71 TYR B C 1
ATOM 2952 O O . TYR B 1 71 ? -30.922 -5.348 -37.906 1 78.81 71 TYR B O 1
ATOM 2960 N N . SER B 1 72 ? -30.453 -4.137 -35.969 1 86.06 72 SER B N 1
ATOM 2961 C CA . SER B 1 72 ? -29.094 -4.629 -35.844 1 86.06 72 SER B CA 1
ATOM 2962 C C . SER B 1 72 ? -28.984 -5.66 -34.719 1 86.06 72 SER B C 1
ATOM 2964 O O . SER B 1 72 ? -29.625 -5.523 -33.688 1 86.06 72 SER B O 1
ATOM 2966 N N . ARG B 1 73 ? -28.391 -6.785 -35 1 87.5 73 ARG B N 1
ATOM 2967 C CA . ARG B 1 73 ? -28.109 -7.773 -33.969 1 87.5 73 ARG B CA 1
ATOM 2968 C C . ARG B 1 73 ? -26.625 -8.164 -33.938 1 87.5 73 ARG B C 1
ATOM 2970 O O . ARG B 1 73 ? -25.938 -8.008 -34.969 1 87.5 73 ARG B O 1
ATOM 2977 N N . LEU B 1 74 ? -26.172 -8.523 -32.781 1 89.81 74 LEU B N 1
ATOM 2978 C CA . LEU B 1 74 ? -24.797 -9 -32.656 1 89.81 74 LEU B CA 1
ATOM 2979 C C . LEU B 1 74 ? -24.625 -10.344 -33.375 1 89.81 74 LEU B C 1
ATOM 2981 O O . LEU B 1 74 ? -25.516 -11.188 -33.344 1 89.81 74 LEU B O 1
ATOM 2985 N N . THR B 1 75 ? -23.531 -10.539 -34.156 1 91.31 75 THR B N 1
ATOM 2986 C CA . THR B 1 75 ? -23.125 -11.852 -34.656 1 91.31 75 THR B CA 1
ATOM 2987 C C . THR B 1 75 ? -22.594 -12.711 -33.5 1 91.31 75 THR B C 1
ATOM 2989 O O . THR B 1 75 ? -22.516 -12.258 -32.344 1 91.31 75 THR B O 1
ATOM 2992 N N . LYS B 1 76 ? -22.328 -13.945 -33.812 1 82.25 76 LYS B N 1
ATOM 2993 C CA . LYS B 1 76 ? -21.703 -14.805 -32.812 1 82.25 76 LYS B CA 1
ATOM 2994 C C . LYS B 1 76 ? -20.422 -14.172 -32.281 1 82.25 76 LYS B C 1
ATOM 2996 O O . LYS B 1 76 ? -20.188 -14.188 -31.062 1 82.25 76 LYS B O 1
ATOM 3001 N N . LEU B 1 77 ? -19.703 -13.57 -33.219 1 86.44 77 LEU B N 1
ATOM 3002 C CA . LEU B 1 77 ? -18.469 -12.922 -32.781 1 86.44 77 LEU B CA 1
ATOM 3003 C C . LEU B 1 77 ? -18.766 -11.672 -31.953 1 86.44 77 LEU B C 1
ATOM 3005 O O . LEU B 1 77 ? -18.078 -11.391 -30.969 1 86.44 77 LEU B O 1
ATOM 3009 N N . GLY B 1 78 ? -19.766 -10.953 -32.375 1 88.31 78 GLY B N 1
ATOM 3010 C CA . GLY B 1 78 ? -20.188 -9.805 -31.578 1 88.31 78 GLY B CA 1
ATOM 3011 C C . GLY B 1 78 ? -20.625 -10.172 -30.172 1 88.31 78 GLY B C 1
ATOM 3012 O O . GLY B 1 78 ? -20.266 -9.492 -29.219 1 88.31 78 GLY B O 1
ATOM 3013 N N . GLU B 1 79 ? -21.328 -11.242 -30.078 1 80.94 79 GLU B N 1
ATOM 3014 C CA . GLU B 1 79 ? -21.75 -11.727 -28.766 1 80.94 79 GLU B CA 1
ATOM 3015 C C . GLU B 1 79 ? -20.547 -12.188 -27.938 1 80.94 79 GLU B C 1
ATOM 3017 O O . GLU B 1 79 ? -20.484 -11.93 -26.734 1 80.94 79 GLU B O 1
ATOM 3022 N N . GLU B 1 80 ? -19.688 -12.859 -28.656 1 76.25 80 GLU B N 1
ATOM 3023 C CA . GLU B 1 80 ? -18.469 -13.305 -27.984 1 76.25 80 GLU B CA 1
ATOM 3024 C C . GLU B 1 80 ? -17.656 -12.109 -27.469 1 76.25 80 GLU B C 1
ATOM 3026 O O . GLU B 1 80 ? -17.172 -12.117 -26.344 1 76.25 80 GLU B O 1
ATOM 3031 N N . LEU B 1 81 ? -17.547 -11.172 -28.328 1 75.5 81 LEU B N 1
ATOM 3032 C CA . LEU B 1 81 ? -16.828 -9.969 -27.938 1 75.5 81 LEU B CA 1
ATOM 3033 C C . LEU B 1 81 ? -17.516 -9.273 -26.781 1 75.5 81 LEU B C 1
ATOM 3035 O O . LEU B 1 81 ? -16.859 -8.875 -25.812 1 75.5 81 LEU B O 1
ATOM 3039 N N . LEU B 1 82 ? -18.797 -9.055 -26.984 1 72.75 82 LEU B N 1
ATOM 3040 C CA . LEU B 1 82 ? -19.578 -8.43 -25.922 1 72.75 82 LEU B CA 1
ATOM 3041 C C . LEU B 1 82 ? -19.5 -9.25 -24.641 1 72.75 82 LEU B C 1
ATOM 3043 O O . LEU B 1 82 ? -19.328 -8.695 -23.547 1 72.75 82 LEU B O 1
ATOM 3047 N N . LEU B 1 83 ? -19.75 -10.555 -24.844 1 64.12 83 LEU B N 1
ATOM 3048 C CA . LEU B 1 83 ? -19.688 -11.43 -23.688 1 64.12 83 LEU B CA 1
ATOM 3049 C C . LEU B 1 83 ? -18.297 -11.375 -23.047 1 64.12 83 LEU B C 1
ATOM 3051 O O . LEU B 1 83 ? -18.172 -11.461 -21.828 1 64.12 83 LEU B O 1
ATOM 3055 N N . THR B 1 84 ? -17.344 -11.312 -24.016 1 58.22 84 THR B N 1
ATOM 3056 C CA . THR B 1 84 ? -15.969 -11.227 -23.547 1 58.22 84 THR B CA 1
ATOM 3057 C C . THR B 1 84 ? -15.75 -9.945 -22.75 1 58.22 84 THR B C 1
ATOM 30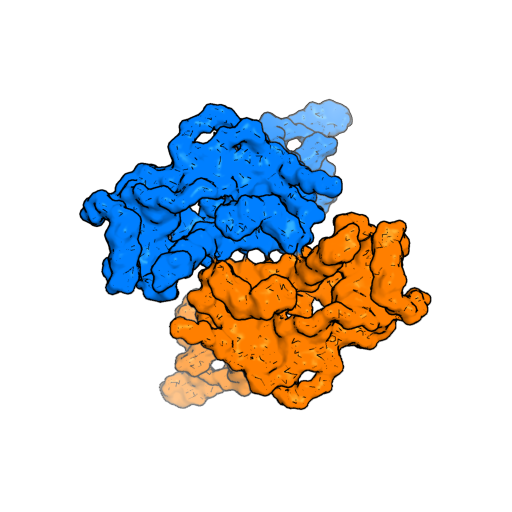59 O O . THR B 1 84 ? -15.016 -9.938 -21.75 1 58.22 84 THR B O 1
ATOM 3062 N N . PHE B 1 85 ? -16.391 -8.906 -23.391 1 51.66 85 PHE B N 1
ATOM 3063 C CA . PHE B 1 85 ? -16.125 -7.605 -22.781 1 51.66 85 PHE B CA 1
ATOM 3064 C C . PHE B 1 85 ? -17.391 -7.055 -22.125 1 51.66 85 PHE B C 1
ATOM 3066 O O . PHE B 1 85 ? -17.359 -6.016 -21.469 1 51.66 85 PHE B O 1
ATOM 3073 N N . SER B 1 86 ? -18.625 -7.406 -22.641 1 47.31 86 SER B N 1
ATOM 3074 C CA . SER B 1 86 ? -19.891 -6.898 -22.141 1 47.31 86 SER B CA 1
ATOM 3075 C C . SER B 1 86 ? -19.953 -6.977 -20.609 1 47.31 86 SER B C 1
ATOM 3077 O O . SER B 1 86 ? -20.469 -6.062 -19.969 1 47.31 86 SER B O 1
ATOM 3079 N N . GLU B 1 87 ? -20.391 -8.305 -20.25 1 40.31 87 GLU B N 1
ATOM 3080 C CA . GLU B 1 87 ? -20.469 -8.242 -18.797 1 40.31 87 GLU B CA 1
ATOM 3081 C C . GLU B 1 87 ? -19.234 -7.555 -18.203 1 40.31 87 GLU B C 1
ATOM 3083 O O . GLU B 1 87 ? -19.359 -6.68 -17.344 1 40.31 87 GLU B O 1
ATOM 3088 N N . GLY B 1 88 ? -18.344 -8.422 -18.078 1 37.31 88 GLY B N 1
ATOM 3089 C CA . GLY B 1 88 ? -17.062 -8.203 -17.406 1 37.31 88 GLY B CA 1
ATOM 3090 C C . GLY B 1 88 ? -16.234 -7.109 -18.047 1 37.31 88 GLY B C 1
ATOM 3091 O O . GLY B 1 88 ? -15.289 -6.602 -17.438 1 37.31 88 GLY B O 1
ATOM 3092 N N . ASP B 1 89 ? -16.297 -6.996 -19.422 1 38.88 89 ASP B N 1
ATOM 3093 C CA . ASP B 1 89 ? -15.164 -6.492 -20.203 1 38.88 89 ASP B CA 1
ATOM 3094 C C . ASP B 1 89 ? -15.156 -4.965 -20.219 1 38.88 89 ASP B C 1
ATOM 3096 O O . ASP B 1 89 ? -14.203 -4.352 -20.719 1 38.88 89 ASP B O 1
ATOM 3100 N N . LEU B 1 90 ? -16.25 -4.43 -20.766 1 37.78 90 LEU B N 1
ATOM 3101 C CA . LEU B 1 90 ? -16.188 -2.977 -20.656 1 37.78 90 LEU B CA 1
ATOM 3102 C C . LEU B 1 90 ? -15.672 -2.555 -19.281 1 37.78 90 LEU B C 1
ATOM 3104 O O . LEU B 1 90 ? -15.531 -1.36 -19.016 1 37.78 90 LEU B O 1
ATOM 3108 N N . ARG B 1 91 ? -15.953 -3.502 -18.5 1 41.12 91 ARG B N 1
ATOM 3109 C CA . ARG B 1 91 ? -15.398 -3.576 -17.156 1 41.12 91 ARG B CA 1
ATOM 3110 C C . ARG B 1 91 ? -13.898 -3.807 -17.188 1 41.12 91 ARG B C 1
ATOM 3112 O O . ARG B 1 91 ? -13.422 -4.727 -17.859 1 41.12 91 ARG B O 1
ATOM 3119 N N . GLY B 1 92 ? -13.234 -2.834 -17.438 1 52.53 92 GLY B N 1
ATOM 3120 C CA . GLY B 1 92 ? -11.789 -2.742 -17.438 1 52.53 92 GLY B CA 1
ATOM 3121 C C . GLY B 1 92 ? -11.109 -3.99 -16.906 1 52.53 92 GLY B C 1
ATOM 3122 O O . GLY B 1 92 ? -11.742 -4.816 -16.25 1 52.53 92 GLY B O 1
ATOM 3123 N N . ARG B 1 93 ? -10.156 -4.734 -17.672 1 64 93 ARG B N 1
ATOM 3124 C CA . ARG B 1 93 ? -9.305 -5.816 -17.188 1 64 93 ARG B CA 1
ATOM 3125 C C . ARG B 1 93 ? -9.234 -5.816 -15.664 1 64 93 ARG B C 1
ATOM 3127 O O . ARG B 1 93 ? -9.188 -4.754 -15.047 1 64 93 ARG B O 1
ATOM 3134 N N . LEU B 1 94 ? -9.82 -7.176 -15.203 1 86.25 94 LEU B N 1
ATOM 3135 C CA . LEU B 1 94 ? -9.57 -7.34 -13.781 1 86.25 94 LEU B CA 1
ATOM 3136 C C . LEU B 1 94 ? -8.141 -6.926 -13.43 1 86.25 94 LEU B C 1
ATOM 3138 O O . LEU B 1 94 ? -7.184 -7.43 -14.016 1 86.25 94 LEU B O 1
ATOM 3142 N N . ILE B 1 95 ? -8.109 -5.875 -12.742 1 89.31 95 ILE B N 1
ATOM 3143 C CA . ILE B 1 95 ? -6.785 -5.434 -12.312 1 89.31 95 ILE B CA 1
ATOM 3144 C C . ILE B 1 95 ? -6.359 -6.219 -11.07 1 89.31 95 ILE B C 1
ATOM 3146 O O . ILE B 1 95 ? -7.016 -6.148 -10.031 1 89.31 95 ILE B O 1
ATOM 3150 N N . VAL B 1 96 ? -5.32 -7 -11.25 1 93.69 96 VAL B N 1
ATOM 3151 C CA . VAL B 1 96 ? -4.785 -7.844 -10.188 1 93.69 96 VAL B CA 1
ATOM 3152 C C . VAL B 1 96 ? -3.42 -7.324 -9.75 1 93.69 96 VAL B C 1
ATOM 3154 O O . VAL B 1 96 ? -2.504 -7.207 -10.57 1 93.69 96 VAL B O 1
ATOM 3157 N N . ALA B 1 97 ? -3.262 -6.867 -8.531 1 94.31 97 ALA B N 1
ATOM 3158 C CA . ALA B 1 97 ? -1.995 -6.512 -7.898 1 94.31 97 ALA B CA 1
ATOM 3159 C C . ALA B 1 97 ? -1.636 -7.5 -6.797 1 94.31 97 ALA B C 1
ATOM 3161 O O . ALA B 1 97 ? -2.24 -7.488 -5.719 1 94.31 97 ALA B O 1
ATOM 3162 N N . SER B 1 98 ? -0.594 -8.367 -7.07 1 95.12 98 SER B N 1
ATOM 3163 C CA . SER B 1 98 ? -0.461 -9.555 -6.238 1 95.12 98 SER B CA 1
ATOM 3164 C C . SER B 1 98 ? 1.004 -9.875 -5.961 1 95.12 98 SER B C 1
ATOM 3166 O O . SER B 1 98 ? 1.895 -9.383 -6.656 1 95.12 98 SER B O 1
ATOM 3168 N N . SER B 1 99 ? 1.117 -10.586 -4.809 1 95.88 99 SER B N 1
ATOM 3169 C CA . SER B 1 99 ? 2.367 -11.328 -4.699 1 95.88 99 SER B CA 1
ATOM 3170 C C . SER B 1 99 ? 2.479 -12.383 -5.797 1 95.88 99 SER B C 1
ATOM 3172 O O . SER B 1 99 ? 1.486 -13.023 -6.156 1 95.88 99 SER B O 1
ATOM 3174 N N . HIS B 1 100 ? 3.643 -12.633 -6.266 1 94.81 100 HIS B N 1
ATOM 3175 C CA . HIS B 1 100 ? 3.855 -13.547 -7.387 1 94.81 100 HIS B CA 1
ATOM 3176 C C . HIS B 1 100 ? 3.58 -14.992 -6.98 1 94.81 100 HIS B C 1
ATOM 3178 O O . HIS B 1 100 ? 4.031 -15.445 -5.926 1 94.81 100 HIS B O 1
ATOM 3184 N N . ASP B 1 101 ? 2.928 -15.641 -7.789 1 96.06 101 ASP B N 1
ATOM 3185 C CA . ASP B 1 101 ? 2.66 -17.062 -7.637 1 96.06 101 ASP B CA 1
ATOM 3186 C C . ASP B 1 101 ? 2.354 -17.719 -8.984 1 96.06 101 ASP B C 1
ATOM 3188 O O . ASP B 1 101 ? 1.609 -17.156 -9.789 1 96.06 101 ASP B O 1
ATOM 3192 N N . GLU B 1 102 ? 2.918 -18.859 -9.148 1 93.19 102 GLU B N 1
ATOM 3193 C CA . GLU B 1 102 ? 2.793 -19.547 -10.438 1 93.19 102 GLU B CA 1
ATOM 3194 C C . GLU B 1 102 ? 1.367 -20.031 -10.664 1 93.19 102 GLU B C 1
ATOM 3196 O O . GLU B 1 102 ? 0.843 -19.938 -11.773 1 93.19 102 GLU B O 1
ATOM 3201 N N . LEU B 1 103 ? 0.783 -20.609 -9.695 1 93.44 103 LEU B N 1
ATOM 3202 C CA . LEU B 1 103 ? -0.562 -21.156 -9.859 1 93.44 103 LEU B CA 1
ATOM 3203 C C . LEU B 1 103 ? -1.563 -20.031 -10.141 1 93.44 103 LEU B C 1
ATOM 3205 O O . LEU B 1 103 ? -2.469 -20.203 -10.961 1 93.44 103 LEU B O 1
ATOM 3209 N N . LEU B 1 104 ? -1.477 -18.922 -9.406 1 94.75 104 LEU B N 1
ATOM 3210 C CA . LEU B 1 104 ? -2.322 -17.766 -9.719 1 94.75 104 LEU B CA 1
ATOM 3211 C C . LEU B 1 104 ? -2.1 -17.312 -11.156 1 94.75 104 LEU B C 1
ATOM 3213 O O . LEU B 1 104 ? -3.059 -17 -11.867 1 94.75 104 LEU B O 1
ATOM 3217 N N . SER B 1 105 ? -0.845 -17.25 -11.539 1 90.06 105 SER B N 1
ATOM 3218 C CA . SER B 1 105 ? -0.529 -16.844 -12.906 1 90.06 105 SER B CA 1
ATOM 3219 C C . SER B 1 105 ? -1.214 -17.75 -13.922 1 90.06 105 SER B C 1
ATOM 3221 O O . SER B 1 105 ? -1.72 -17.281 -14.938 1 90.06 105 SER B O 1
ATOM 3223 N N . TYR B 1 106 ? -1.197 -18.984 -13.594 1 87.19 106 TYR B N 1
ATOM 3224 C CA . TYR B 1 106 ? -1.776 -19.984 -14.484 1 87.19 106 TYR B CA 1
ATOM 3225 C C . TYR B 1 106 ? -3.273 -19.75 -14.648 1 87.19 106 TYR B C 1
ATOM 3227 O O . TYR B 1 106 ? -3.807 -19.906 -15.758 1 87.19 106 TYR B O 1
ATOM 3235 N N . ILE B 1 107 ? -3.896 -19.391 -13.562 1 88.12 107 ILE B N 1
ATOM 3236 C CA . ILE B 1 107 ? -5.352 -19.328 -13.648 1 88.12 107 ILE B CA 1
ATOM 3237 C C . ILE B 1 107 ? -5.785 -17.938 -14.125 1 88.12 107 ILE B C 1
ATOM 3239 O O . ILE B 1 107 ? -6.934 -17.75 -14.523 1 88.12 107 ILE B O 1
ATOM 3243 N N . LEU B 1 108 ? -4.852 -16.984 -13.867 1 84.62 108 LEU B N 1
ATOM 3244 C CA . LEU B 1 108 ? -5.176 -15.664 -14.367 1 84.62 108 LEU B CA 1
ATOM 3245 C C . LEU B 1 108 ? -5.062 -15.617 -15.891 1 84.62 108 LEU B C 1
ATOM 3247 O O . LEU B 1 108 ? -4.121 -16.172 -16.469 1 84.62 108 LEU B O 1
ATOM 3251 N N . ASP B 1 109 ? -6.195 -15.641 -16.547 1 65.19 109 ASP B N 1
ATOM 3252 C CA . ASP B 1 109 ? -6.312 -15.68 -18 1 65.19 109 ASP B CA 1
ATOM 3253 C C . ASP B 1 109 ? -5.922 -14.336 -18.609 1 65.19 109 ASP B C 1
ATOM 3255 O O . ASP B 1 109 ? -5.523 -13.414 -17.906 1 65.19 109 ASP B O 1
ATOM 3259 N N . ASN B 1 110 ? -5.91 -14.32 -19.875 1 60.31 110 ASN B N 1
ATOM 3260 C CA . ASN B 1 110 ? -5.59 -13.164 -20.703 1 60.31 110 ASN B CA 1
ATOM 3261 C C . ASN B 1 110 ? -6.535 -12 -20.422 1 60.31 110 ASN B C 1
ATOM 3263 O O . ASN B 1 110 ? -6.352 -10.898 -20.969 1 60.31 110 ASN B O 1
ATOM 3267 N N . HIS B 1 111 ? -7.355 -12.242 -19.422 1 63.59 111 HIS B N 1
ATOM 3268 C CA . HIS B 1 111 ? -8.328 -11.172 -19.25 1 63.59 111 HIS B CA 1
ATOM 3269 C C . HIS B 1 111 ? -8.023 -10.359 -18 1 63.59 111 HIS B C 1
ATOM 3271 O O . HIS B 1 111 ? -8.781 -9.461 -17.641 1 63.59 111 HIS B O 1
ATOM 3277 N N . ALA B 1 112 ? -6.938 -10.68 -17.312 1 81.88 112 ALA B N 1
ATOM 3278 C CA . ALA B 1 112 ? -6.566 -9.906 -16.141 1 81.88 112 ALA B CA 1
ATOM 3279 C C . ALA B 1 112 ? -5.281 -9.117 -16.375 1 81.88 112 ALA B C 1
ATOM 3281 O O . ALA B 1 112 ? -4.398 -9.57 -17.109 1 81.88 112 ALA B O 1
ATOM 3282 N N . SER B 1 113 ? -5.293 -7.918 -16.016 1 84.38 113 SER B N 1
ATOM 3283 C CA . SER B 1 113 ? -4.051 -7.16 -15.938 1 84.38 113 SER B CA 1
ATOM 3284 C C . SER B 1 113 ? -3.359 -7.375 -14.594 1 84.38 113 SER B C 1
ATOM 3286 O O . SER B 1 113 ? -3.857 -6.934 -13.555 1 84.38 113 SER B O 1
ATOM 3288 N N . VAL B 1 114 ? -2.227 -8.141 -14.672 1 88 114 VAL B N 1
ATOM 3289 C CA . VAL B 1 114 ? -1.588 -8.547 -13.422 1 88 114 VAL B CA 1
ATOM 3290 C C . VAL B 1 114 ? -0.284 -7.773 -13.234 1 88 114 VAL B C 1
ATOM 3292 O O . VAL B 1 114 ? 0.488 -7.605 -14.18 1 88 114 VAL B O 1
ATOM 3295 N N . THR B 1 115 ? -0.121 -7.238 -12.109 1 89.38 115 THR B N 1
ATOM 3296 C CA . THR B 1 115 ? 1.159 -6.695 -11.672 1 89.38 115 THR B CA 1
ATOM 3297 C C . THR B 1 115 ? 1.625 -7.383 -10.391 1 89.38 115 THR B C 1
ATOM 3299 O O . THR B 1 115 ? 0.844 -7.551 -9.445 1 89.38 115 THR B O 1
ATOM 3302 N N . TRP B 1 116 ? 2.875 -7.867 -10.391 1 92.69 116 TRP B N 1
ATOM 3303 C CA . TRP B 1 116 ? 3.459 -8.508 -9.219 1 92.69 116 TRP B CA 1
ATOM 3304 C C . TRP B 1 116 ? 4.133 -7.477 -8.312 1 92.69 116 TRP B C 1
ATOM 3306 O O . TRP B 1 116 ? 5.254 -7.039 -8.594 1 92.69 116 TRP B O 1
ATOM 3316 N N . VAL B 1 117 ? 3.432 -7.188 -7.195 1 91.69 117 VAL B N 1
ATOM 3317 C CA . VAL B 1 117 ? 3.896 -6.059 -6.395 1 91.69 117 VAL B CA 1
ATOM 3318 C C . VAL B 1 117 ? 4.152 -6.516 -4.961 1 91.69 117 VAL B C 1
ATOM 3320 O O . VAL B 1 117 ? 4.684 -5.754 -4.145 1 91.69 117 VAL B O 1
ATOM 3323 N N . GLY B 1 118 ? 3.797 -7.68 -4.566 1 94.31 118 GLY B N 1
ATOM 3324 C CA . GLY B 1 118 ? 3.9 -8.141 -3.191 1 94.31 118 GLY B CA 1
ATOM 3325 C C . GLY B 1 118 ? 2.604 -8.008 -2.416 1 94.31 118 GLY B C 1
ATOM 3326 O O . GLY B 1 118 ? 1.724 -7.234 -2.799 1 94.31 118 GLY B O 1
ATOM 3327 N N . SER B 1 119 ? 2.504 -8.703 -1.287 1 95.5 119 SER B N 1
ATOM 3328 C CA . SER B 1 119 ? 1.272 -8.82 -0.514 1 95.5 119 SER B CA 1
ATOM 3329 C C . SER B 1 119 ? 0.841 -7.469 0.045 1 95.5 119 SER B C 1
ATOM 3331 O O . SER B 1 119 ? -0.312 -7.062 -0.115 1 95.5 119 SER B O 1
ATOM 3333 N N . MET B 1 120 ? 1.729 -6.789 0.684 1 93.81 120 MET B N 1
ATOM 3334 C CA . MET B 1 120 ? 1.386 -5.535 1.347 1 93.81 120 MET B CA 1
ATOM 3335 C C . MET B 1 120 ? 1.001 -4.465 0.327 1 93.81 120 MET B C 1
ATOM 3337 O O . MET B 1 120 ? -0.005 -3.775 0.495 1 93.81 120 MET B O 1
ATOM 3341 N N . ASN B 1 121 ? 1.805 -4.383 -0.715 1 93.62 121 ASN B N 1
ATOM 3342 C CA . ASN B 1 121 ? 1.497 -3.41 -1.758 1 93.62 121 ASN B CA 1
ATOM 3343 C C . ASN B 1 121 ? 0.205 -3.762 -2.49 1 93.62 121 ASN B C 1
ATOM 3345 O O . ASN B 1 121 ? -0.571 -2.875 -2.848 1 93.62 121 ASN B O 1
ATOM 3349 N N . GLY B 1 122 ? 0.037 -5.012 -2.725 1 95.5 122 GLY B N 1
ATOM 3350 C CA . GLY B 1 122 ? -1.22 -5.438 -3.32 1 95.5 122 GLY B CA 1
ATOM 3351 C C . GLY B 1 122 ? -2.432 -5.055 -2.496 1 95.5 122 GLY B C 1
ATOM 3352 O O . GLY B 1 122 ? -3.41 -4.523 -3.027 1 95.5 122 GLY B O 1
ATOM 3353 N N . LEU B 1 123 ? -2.383 -5.285 -1.184 1 95.88 123 LEU B N 1
ATOM 3354 C CA . LEU B 1 123 ? -3.469 -4.898 -0.289 1 95.88 123 LEU B CA 1
ATOM 3355 C C . LEU B 1 123 ? -3.719 -3.396 -0.35 1 95.88 123 LEU B C 1
ATOM 3357 O O . LEU B 1 123 ? -4.867 -2.955 -0.431 1 95.88 123 LEU B O 1
ATOM 3361 N N . SER B 1 124 ? -2.674 -2.656 -0.336 1 94.19 124 SER B N 1
ATOM 3362 C CA . SER B 1 124 ? -2.801 -1.205 -0.413 1 94.19 124 SER B CA 1
ATOM 3363 C C . SER B 1 124 ? -3.482 -0.778 -1.709 1 94.19 124 SER B C 1
ATOM 3365 O O . SER B 1 124 ? -4.316 0.13 -1.707 1 94.19 124 SER B O 1
ATOM 3367 N N . MET B 1 125 ? -3.137 -1.398 -2.807 1 92.19 125 MET B N 1
ATOM 3368 C CA . MET B 1 125 ? -3.75 -1.062 -4.09 1 92.19 125 MET B CA 1
ATOM 3369 C C . MET B 1 125 ? -5.242 -1.376 -4.078 1 92.19 125 MET B C 1
ATOM 3371 O O . MET B 1 125 ? -6.039 -0.658 -4.684 1 92.19 125 MET B O 1
ATOM 3375 N N . LEU B 1 126 ? -5.629 -2.434 -3.4 1 94.56 126 LEU B N 1
ATOM 3376 C CA . LEU B 1 126 ? -7.051 -2.705 -3.234 1 94.56 126 LEU B CA 1
ATOM 3377 C C . LEU B 1 126 ? -7.73 -1.585 -2.453 1 94.56 126 LEU B C 1
ATOM 3379 O O . LEU B 1 126 ? -8.773 -1.08 -2.867 1 94.56 126 LEU B O 1
ATOM 3383 N N . LEU B 1 127 ? -7.098 -1.212 -1.375 1 92.88 127 LEU B N 1
ATOM 3384 C CA . LEU B 1 127 ? -7.691 -0.236 -0.467 1 92.88 127 LEU B CA 1
ATOM 3385 C C . LEU B 1 127 ? -7.793 1.133 -1.131 1 92.88 127 LEU B C 1
ATOM 3387 O O . LEU B 1 127 ? -8.703 1.905 -0.835 1 92.88 127 LEU B O 1
ATOM 3391 N N . MET B 1 128 ? -6.922 1.371 -2.049 1 87.75 128 MET B N 1
ATOM 3392 C CA . MET B 1 128 ? -6.914 2.648 -2.756 1 87.75 128 MET B CA 1
ATOM 3393 C C . MET B 1 128 ? -7.727 2.564 -4.043 1 87.75 128 MET B C 1
ATOM 3395 O O . MET B 1 128 ? -7.68 3.475 -4.871 1 87.75 128 MET B O 1
ATOM 3399 N N . ASN B 1 129 ? -8.383 1.5 -4.27 1 88.44 129 ASN B N 1
ATOM 3400 C CA . ASN B 1 129 ? -9.242 1.259 -5.426 1 88.44 129 ASN B CA 1
ATOM 3401 C C . ASN B 1 129 ? -8.445 1.279 -6.727 1 88.44 129 ASN B C 1
ATOM 3403 O O . ASN B 1 129 ? -8.922 1.79 -7.742 1 88.44 129 ASN B O 1
ATOM 3407 N N . LYS B 1 130 ? -7.238 0.815 -6.645 1 87.75 130 LYS B N 1
ATOM 3408 C CA . LYS B 1 130 ? -6.379 0.772 -7.824 1 87.75 130 LYS B CA 1
ATOM 3409 C C . LYS B 1 130 ? -6.297 -0.643 -8.391 1 87.75 130 LYS B C 1
ATOM 3411 O O . LYS B 1 130 ? -5.746 -0.851 -9.477 1 87.75 130 LYS B O 1
ATOM 3416 N N . ALA B 1 131 ? -6.801 -1.59 -7.723 1 92.5 131 ALA B N 1
ATOM 3417 C CA . ALA B 1 131 ? -6.926 -2.984 -8.148 1 92.5 131 ALA B CA 1
ATOM 3418 C C . ALA B 1 131 ? -8.172 -3.631 -7.543 1 92.5 131 ALA B C 1
ATOM 3420 O O . ALA B 1 131 ? -8.766 -3.096 -6.605 1 92.5 131 ALA B O 1
ATOM 3421 N N . GLN B 1 132 ? -8.539 -4.719 -8.086 1 93.5 132 GLN B N 1
ATOM 3422 C CA . GLN B 1 132 ? -9.727 -5.398 -7.59 1 93.5 132 GLN B CA 1
ATOM 3423 C C . GLN B 1 132 ? -9.359 -6.664 -6.824 1 93.5 132 GLN B C 1
ATOM 3425 O O . GLN B 1 132 ? -10.094 -7.098 -5.934 1 93.5 132 GLN B O 1
ATOM 3430 N N . VAL B 1 133 ? -8.188 -7.262 -7.184 1 95.88 133 VAL B N 1
ATOM 3431 C CA . VAL B 1 133 ? -7.805 -8.547 -6.613 1 95.88 133 VAL B CA 1
ATOM 3432 C C . VAL B 1 133 ? -6.328 -8.531 -6.234 1 95.88 133 VAL B C 1
ATOM 3434 O O . VAL B 1 133 ? -5.512 -7.918 -6.93 1 95.88 133 VAL B O 1
ATOM 3437 N N . ALA B 1 134 ? -6.012 -9.203 -5.094 1 97.44 134 ALA B N 1
ATOM 3438 C CA . ALA B 1 134 ? -4.625 -9.406 -4.684 1 97.44 134 ALA B CA 1
ATOM 3439 C C . ALA B 1 134 ? -4.414 -10.812 -4.125 1 97.44 134 ALA B C 1
ATOM 3441 O O . ALA B 1 134 ? -5.281 -11.344 -3.43 1 97.44 134 ALA B O 1
ATOM 3442 N N . GLY B 1 135 ? -3.301 -11.438 -4.516 1 97.12 135 GLY B N 1
ATOM 3443 C CA . GLY B 1 135 ? -2.814 -12.609 -3.797 1 97.12 135 GLY B CA 1
ATOM 3444 C C . GLY B 1 135 ? -1.914 -12.258 -2.627 1 97.12 135 GLY B C 1
ATOM 3445 O O . GLY B 1 135 ? -0.992 -11.453 -2.768 1 97.12 135 GLY B O 1
ATOM 3446 N N . VAL B 1 136 ? -2.232 -12.875 -1.432 1 96.94 136 VAL B N 1
ATOM 3447 C CA . VAL B 1 136 ? -1.472 -12.508 -0.24 1 96.94 136 VAL B CA 1
ATOM 3448 C C . VAL B 1 136 ? -1.017 -13.773 0.486 1 96.94 136 VAL B C 1
ATOM 3450 O O . VAL B 1 136 ? -1.698 -14.805 0.444 1 96.94 136 VAL B O 1
ATOM 3453 N N . HIS B 1 137 ? 0.144 -13.719 1.066 1 94.94 137 HIS B N 1
ATOM 3454 C CA . HIS B 1 137 ? 0.708 -14.812 1.851 1 94.94 137 HIS B CA 1
ATOM 3455 C C . HIS B 1 137 ? 1.468 -14.289 3.062 1 94.94 137 HIS B C 1
ATOM 3457 O O . HIS B 1 137 ? 2.676 -14.5 3.186 1 94.94 137 HIS B O 1
ATOM 3463 N N . LEU B 1 138 ? 0.834 -13.703 3.965 1 88.56 138 LEU B N 1
ATOM 3464 C CA . LEU B 1 138 ? 1.434 -13.102 5.148 1 88.56 138 LEU B CA 1
ATOM 3465 C C . LEU B 1 138 ? 1.157 -13.945 6.387 1 88.56 138 LEU B C 1
ATOM 3467 O O . LEU B 1 138 ? 1.359 -13.492 7.516 1 88.56 138 LEU B O 1
ATOM 3471 N N . SER B 1 139 ? 0.719 -15.109 6.238 1 78.38 139 SER B N 1
ATOM 3472 C CA . SER B 1 139 ? 0.306 -15.992 7.324 1 78.38 139 SER B CA 1
ATOM 3473 C C . SER B 1 139 ? 1.497 -16.406 8.18 1 78.38 139 SER B C 1
ATOM 3475 O O . SER B 1 139 ? 1.36 -16.594 9.391 1 78.38 139 SER B O 1
ATOM 3477 N N . SER B 1 140 ? 2.535 -16.547 7.586 1 72.75 140 SER B N 1
ATOM 3478 C CA . SER B 1 140 ? 3.715 -17 8.32 1 72.75 140 SER B CA 1
ATOM 3479 C C . SER B 1 140 ? 4.188 -15.945 9.312 1 72.75 140 SER B C 1
ATOM 3481 O O . SER B 1 140 ? 4.918 -16.25 10.258 1 72.75 140 SER B O 1
ATOM 3483 N N . ILE B 1 141 ? 3.773 -14.781 9.148 1 74.19 141 ILE B N 1
ATOM 3484 C CA . ILE B 1 141 ? 4.23 -13.672 9.977 1 74.19 141 ILE B CA 1
ATOM 3485 C C . ILE B 1 141 ? 3.127 -13.266 10.953 1 74.19 141 ILE B C 1
ATOM 3487 O O . ILE B 1 141 ? 3.391 -13.031 12.133 1 74.19 141 ILE B O 1
ATOM 3491 N N . TYR B 1 142 ? 1.926 -13.336 10.508 1 77.5 142 TYR B N 1
ATOM 3492 C CA . TYR B 1 142 ? 0.833 -12.781 11.297 1 77.5 142 TYR B CA 1
ATOM 3493 C C . TYR B 1 142 ? -0.094 -13.883 11.797 1 77.5 142 TYR B C 1
ATOM 3495 O O . TYR B 1 142 ? -1.117 -13.602 12.43 1 77.5 142 TYR B O 1
ATOM 3503 N N . GLY B 1 143 ? 0.217 -15.109 11.531 1 83.25 143 GLY B N 1
ATOM 3504 C CA . GLY B 1 143 ? -0.606 -16.234 11.922 1 83.25 143 GLY B CA 1
ATOM 3505 C C . GLY B 1 143 ? -1.557 -16.688 10.828 1 83.25 143 GLY B C 1
ATOM 3506 O O . GLY B 1 143 ? -1.57 -17.859 10.453 1 83.25 143 GLY B O 1
ATOM 3507 N N . SER B 1 144 ? -2.357 -15.812 10.391 1 90.88 144 SER B N 1
ATOM 3508 C CA . SER B 1 144 ? -3.205 -16.078 9.234 1 90.88 144 SER B CA 1
ATOM 3509 C C . SER B 1 144 ? -3.441 -14.797 8.422 1 90.88 144 SER B C 1
ATOM 3511 O O . SER B 1 144 ? -3.289 -13.695 8.945 1 90.88 144 SER B O 1
ATOM 3513 N N . ASN B 1 145 ? -3.744 -15.047 7.137 1 93.94 145 ASN B N 1
ATOM 3514 C CA . ASN B 1 145 ? -4.078 -13.898 6.312 1 93.94 145 ASN B CA 1
ATOM 3515 C C . ASN B 1 145 ? -5.328 -13.18 6.82 1 93.94 145 ASN B C 1
ATOM 3517 O O . ASN B 1 145 ? -5.414 -11.953 6.766 1 93.94 145 ASN B O 1
ATOM 3521 N N . LEU B 1 146 ? -6.234 -13.93 7.355 1 92.19 146 LEU B N 1
ATOM 3522 C CA . LEU B 1 146 ? -7.457 -13.352 7.902 1 92.19 146 LEU B CA 1
ATOM 3523 C C . LEU B 1 146 ? -7.148 -12.484 9.117 1 92.19 146 LEU B C 1
ATOM 3525 O O . LEU B 1 146 ? -7.707 -11.398 9.266 1 92.19 146 LEU B O 1
ATOM 3529 N N . SER B 1 147 ? -6.305 -13.016 10.016 1 89.69 147 SER B N 1
ATOM 3530 C CA . SER B 1 147 ? -5.938 -12.266 11.203 1 89.69 147 SER B CA 1
ATOM 3531 C C . SER B 1 147 ? -5.293 -10.93 10.844 1 89.69 147 SER B C 1
ATOM 3533 O O . SER B 1 147 ? -5.52 -9.922 11.516 1 89.69 147 SER B O 1
ATOM 3535 N N . LEU B 1 148 ? -4.539 -10.961 9.812 1 90.19 148 LEU B N 1
ATOM 3536 C CA . LEU B 1 148 ? -3.924 -9.719 9.359 1 90.19 148 LEU B CA 1
ATOM 3537 C C . LEU B 1 148 ? -4.984 -8.727 8.891 1 90.19 148 LEU B C 1
ATOM 3539 O O . LEU B 1 148 ? -4.953 -7.551 9.273 1 90.19 148 LEU B O 1
ATOM 3543 N N . LEU B 1 149 ? -5.914 -9.156 8.062 1 92.38 149 LEU B N 1
ATOM 3544 C CA . LEU B 1 149 ? -6.957 -8.273 7.566 1 92.38 149 LEU B CA 1
ATOM 3545 C C . LEU B 1 149 ? -7.793 -7.719 8.711 1 92.38 149 LEU B C 1
ATOM 3547 O O . LEU B 1 149 ? -8.18 -6.547 8.695 1 92.38 149 LEU B O 1
ATOM 3551 N N . LYS B 1 150 ? -8.031 -8.578 9.68 1 88 150 LYS B N 1
ATOM 3552 C CA . LYS B 1 150 ? -8.758 -8.141 10.867 1 88 150 LYS B CA 1
ATOM 3553 C C . LYS B 1 150 ? -7.984 -7.062 11.625 1 88 150 LYS B C 1
ATOM 3555 O O . LYS B 1 150 ? -8.555 -6.043 12.016 1 88 150 LYS B O 1
ATOM 3560 N N . ALA B 1 151 ? -6.723 -7.371 11.781 1 85.31 151 ALA B N 1
ATOM 3561 C CA . ALA B 1 151 ? -5.871 -6.434 12.508 1 85.31 151 ALA B CA 1
ATOM 3562 C C . ALA B 1 151 ? -5.801 -5.086 11.797 1 85.31 151 ALA B C 1
ATOM 3564 O O . ALA B 1 151 ? -5.715 -4.039 12.438 1 85.31 151 ALA B O 1
ATOM 3565 N N . LEU B 1 152 ? -5.887 -5.152 10.5 1 87.81 152 LEU B N 1
ATOM 3566 C CA . LEU B 1 152 ? -5.812 -3.928 9.703 1 87.81 152 LEU B CA 1
ATOM 3567 C C . LEU B 1 152 ? -7.156 -3.209 9.688 1 87.81 152 LEU B C 1
ATOM 3569 O O . LEU B 1 152 ? -7.234 -2.041 9.297 1 87.81 152 LEU B O 1
ATOM 3573 N N . GLY B 1 153 ? -8.227 -3.85 10.102 1 87.44 153 GLY B N 1
ATOM 3574 C CA . GLY B 1 153 ? -9.555 -3.256 10.109 1 87.44 153 GLY B CA 1
ATOM 3575 C C . GLY B 1 153 ? -10.109 -3.029 8.719 1 87.44 153 GLY B C 1
ATOM 3576 O O . GLY B 1 153 ? -10.703 -1.984 8.445 1 87.44 153 GLY B O 1
ATOM 3577 N N . VAL B 1 154 ? -9.883 -3.996 7.84 1 92.88 154 VAL B N 1
ATOM 3578 C CA . VAL B 1 154 ? -10.234 -3.713 6.453 1 92.88 154 VAL B CA 1
ATOM 3579 C C . VAL B 1 154 ? -11.258 -4.73 5.965 1 92.88 154 VAL B C 1
ATOM 3581 O O . VAL B 1 154 ? -11.453 -4.898 4.758 1 92.88 154 VAL B O 1
ATOM 3584 N N . LEU B 1 155 ? -11.922 -5.406 6.855 1 90.56 155 LEU B N 1
ATOM 3585 C CA . LEU B 1 155 ? -12.852 -6.461 6.477 1 90.56 155 LEU B CA 1
ATOM 3586 C C . LEU B 1 155 ? -14.148 -5.875 5.926 1 90.56 155 LEU B C 1
ATOM 3588 O O . LEU B 1 155 ? -14.945 -6.586 5.309 1 90.56 155 LEU B O 1
ATOM 3592 N N . ASP B 1 156 ? -14.422 -4.582 6.117 1 88.69 156 ASP B N 1
ATOM 3593 C CA . ASP B 1 156 ? -15.562 -3.918 5.496 1 88.69 156 ASP B CA 1
ATOM 3594 C C . ASP B 1 156 ? -15.32 -3.701 4.004 1 88.69 156 ASP B C 1
ATOM 3596 O O . ASP B 1 156 ? -16.281 -3.631 3.221 1 88.69 156 ASP B O 1
ATOM 3600 N N . GLU B 1 157 ? -14.07 -3.594 3.646 1 92.44 157 GLU B N 1
ATOM 3601 C CA . GLU B 1 157 ? -13.719 -3.223 2.279 1 92.44 157 GLU B CA 1
ATOM 3602 C C . GLU B 1 157 ? -13.281 -4.441 1.472 1 92.44 157 GLU B C 1
ATOM 3604 O O . GLU B 1 157 ? -13.438 -4.469 0.249 1 92.44 157 GLU B O 1
ATOM 3609 N N . LEU B 1 158 ? -12.789 -5.445 2.191 1 95.56 158 LEU B N 1
ATOM 3610 C CA . LEU B 1 158 ? -12.133 -6.559 1.513 1 95.56 158 LEU B CA 1
ATOM 3611 C C . LEU B 1 158 ? -12.742 -7.891 1.936 1 95.56 158 LEU B C 1
ATOM 3613 O O . LEU B 1 158 ? -13.227 -8.023 3.061 1 95.56 158 LEU B O 1
ATOM 3617 N N . THR B 1 159 ? -12.633 -8.812 0.973 1 95.44 159 THR B N 1
ATOM 3618 C CA . THR B 1 159 ? -13.062 -10.188 1.212 1 95.44 159 THR B CA 1
ATOM 3619 C C . THR B 1 159 ? -11.914 -11.164 0.982 1 95.44 159 THR B C 1
ATOM 3621 O O . THR B 1 159 ? -11.18 -11.047 -0.005 1 95.44 159 THR B O 1
ATOM 3624 N N . LEU B 1 160 ? -11.766 -12.07 1.976 1 97 160 LEU B N 1
ATOM 3625 C CA . LEU B 1 160 ? -10.734 -13.094 1.839 1 97 160 LEU B CA 1
ATOM 3626 C C . LEU B 1 160 ? -11.312 -14.375 1.245 1 97 160 LEU B C 1
ATOM 3628 O O . LEU B 1 160 ? -12.336 -14.875 1.71 1 97 160 LEU B O 1
ATOM 3632 N N . VAL B 1 161 ? -10.688 -14.828 0.162 1 97.31 161 VAL B N 1
ATOM 3633 C CA . VAL B 1 161 ? -11.031 -16.094 -0.468 1 97.31 161 VAL B CA 1
ATOM 3634 C C . VAL B 1 161 ? -9.883 -17.094 -0.277 1 97.31 161 VAL B C 1
ATOM 3636 O O . VAL B 1 161 ? -8.727 -16.781 -0.548 1 97.31 161 VAL B O 1
ATOM 3639 N N . ARG B 1 162 ? -10.258 -18.25 0.195 1 97.19 162 ARG B N 1
ATOM 3640 C CA . ARG B 1 162 ? -9.25 -19.281 0.452 1 97.19 162 ARG B CA 1
ATOM 3641 C C . ARG B 1 162 ? -8.531 -19.672 -0.833 1 97.19 162 ARG B C 1
ATOM 3643 O O . ARG B 1 162 ? -9.18 -19.984 -1.838 1 97.19 162 ARG B O 1
ATOM 3650 N N . GLY B 1 163 ? -7.277 -19.609 -0.809 1 97.31 163 GLY B N 1
ATOM 3651 C CA . GLY B 1 163 ? -6.465 -20.109 -1.909 1 97.31 163 GLY B CA 1
ATOM 3652 C C . GLY B 1 163 ? -5.879 -21.484 -1.649 1 97.31 163 GLY B C 1
ATOM 3653 O O . GLY B 1 163 ? -6.617 -22.453 -1.464 1 97.31 163 GLY B O 1
ATOM 3654 N N . TYR B 1 164 ? -4.535 -21.516 -1.518 1 97.56 164 TYR B N 1
ATOM 3655 C CA . TYR B 1 164 ? -3.807 -22.766 -1.338 1 97.56 164 TYR B CA 1
ATOM 3656 C C . TYR B 1 164 ? -2.549 -22.547 -0.505 1 97.56 164 TYR B C 1
ATOM 3658 O O . TYR B 1 164 ? -2.141 -21.406 -0.271 1 97.56 164 TYR B O 1
ATOM 3666 N N . GLY B 1 165 ? -2.1 -23.656 -0.001 1 96.75 165 GLY B N 1
ATOM 3667 C CA . GLY B 1 165 ? -0.799 -23.641 0.648 1 96.75 165 GLY B CA 1
ATOM 3668 C C . GLY B 1 165 ? 0.356 -23.781 -0.324 1 96.75 165 GLY B C 1
ATOM 3669 O O . GLY B 1 165 ? 0.202 -24.375 -1.395 1 96.75 165 GLY B O 1
ATOM 3670 N N . ARG B 1 166 ? 1.464 -23.234 0.041 1 97.19 166 ARG B N 1
ATOM 3671 C CA . ARG B 1 166 ? 2.674 -23.453 -0.746 1 97.19 166 ARG B CA 1
ATOM 3672 C C . ARG B 1 166 ? 3.906 -23.516 0.151 1 97.19 166 ARG B C 1
ATOM 3674 O O . ARG B 1 166 ? 3.906 -22.953 1.252 1 97.19 166 ARG B O 1
ATOM 3681 N N . VAL B 1 167 ? 4.863 -24.234 -0.292 1 97.5 167 VAL B N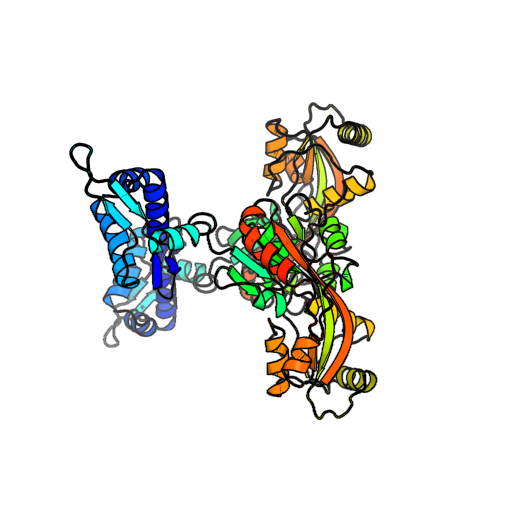 1
ATOM 3682 C CA . VAL B 1 167 ? 6.098 -24.422 0.465 1 97.5 167 VAL B CA 1
ATOM 3683 C C . VAL B 1 167 ? 7.121 -23.359 0.052 1 97.5 167 VAL B C 1
ATOM 3685 O O . VAL B 1 167 ? 7.352 -23.141 -1.141 1 97.5 167 VAL B O 1
ATOM 3688 N N . ILE B 1 168 ? 7.652 -22.656 1.056 1 97.31 168 ILE B N 1
ATOM 3689 C CA . ILE B 1 168 ? 8.656 -21.609 0.84 1 97.31 168 ILE B CA 1
ATOM 3690 C C . ILE B 1 168 ? 9.953 -22 1.553 1 97.31 168 ILE B C 1
ATOM 3692 O O . ILE B 1 168 ? 9.922 -22.641 2.604 1 97.31 168 ILE B O 1
ATOM 3696 N N . GLY B 1 169 ? 11.047 -21.688 0.897 1 96.62 169 GLY B N 1
ATOM 3697 C CA . GLY B 1 169 ? 12.352 -21.969 1.482 1 96.62 169 GLY B CA 1
ATOM 3698 C C . GLY B 1 169 ? 13.477 -21.172 0.825 1 96.62 169 GLY B C 1
ATOM 3699 O O . GLY B 1 169 ? 13.25 -20.078 0.302 1 96.62 169 GLY B O 1
ATOM 3700 N N . ILE B 1 170 ? 14.68 -21.719 1.036 1 96.81 170 ILE B N 1
ATOM 3701 C CA . ILE B 1 170 ? 15.867 -21.094 0.478 1 96.81 170 ILE B CA 1
ATOM 3702 C C . ILE B 1 170 ? 16.359 -21.906 -0.717 1 96.81 170 ILE B C 1
ATOM 3704 O O . ILE B 1 170 ? 16.688 -23.094 -0.583 1 96.81 170 ILE B O 1
ATOM 3708 N N . GLY B 1 171 ? 16.312 -21.266 -1.913 1 96.69 171 GLY B N 1
ATOM 3709 C CA . GLY B 1 171 ? 16.969 -21.828 -3.086 1 96.69 171 GLY B CA 1
ATOM 3710 C C . GLY B 1 171 ? 18.438 -21.453 -3.199 1 96.69 171 GLY B C 1
ATOM 3711 O O . GLY B 1 171 ? 18.812 -20.328 -2.865 1 96.69 171 GLY B O 1
ATOM 3712 N N . TYR B 1 172 ? 19.219 -22.375 -3.643 1 94.12 172 TYR B N 1
ATOM 3713 C CA . TYR B 1 172 ? 20.656 -22.109 -3.809 1 94.12 172 TYR B CA 1
ATOM 3714 C C . TYR B 1 172 ? 21.203 -22.875 -4.996 1 94.12 172 TYR B C 1
ATOM 3716 O O . TYR B 1 172 ? 20.578 -23.828 -5.484 1 94.12 172 TYR B O 1
ATOM 3724 N N . ARG B 1 173 ? 22.359 -22.438 -5.457 1 87.44 173 ARG B N 1
ATOM 3725 C CA . ARG B 1 173 ? 22.984 -23.047 -6.629 1 87.44 173 ARG B CA 1
ATOM 3726 C C . ARG B 1 173 ? 23.406 -24.484 -6.352 1 87.44 173 ARG B C 1
ATOM 3728 O O . ARG B 1 173 ? 23.953 -24.781 -5.289 1 87.44 173 ARG B O 1
ATOM 3735 N N . GLU B 1 174 ? 22.969 -25.578 -7.047 1 71.94 174 GLU B N 1
ATOM 3736 C CA . GLU B 1 174 ? 23.25 -27 -6.883 1 71.94 174 GLU B CA 1
ATOM 3737 C C . GLU B 1 174 ? 24.734 -27.266 -6.766 1 71.94 174 GLU B C 1
ATOM 3739 O O . GLU B 1 174 ? 25.156 -28.188 -6.055 1 71.94 174 GLU B O 1
ATOM 3744 N N . GLY B 1 175 ? 25.625 -26.484 -7.234 1 62.84 175 GLY B N 1
ATOM 3745 C CA . GLY B 1 175 ? 27.047 -26.719 -7.152 1 62.84 175 GLY B CA 1
ATOM 3746 C C . GLY B 1 175 ? 27.625 -26.469 -5.766 1 62.84 175 GLY B C 1
ATOM 3747 O O . GLY B 1 175 ? 28.766 -26.828 -5.484 1 62.84 175 GLY B O 1
ATOM 3748 N N . LEU B 1 176 ? 26.938 -25.812 -5.004 1 56.25 176 LEU B N 1
ATOM 3749 C CA . LEU B 1 176 ? 27.422 -25.609 -3.65 1 56.25 176 LEU B CA 1
ATOM 3750 C C . LEU B 1 176 ? 27.281 -26.875 -2.816 1 56.25 176 LEU B C 1
ATOM 3752 O O . LEU B 1 176 ? 27.625 -26.891 -1.631 1 56.25 176 LEU B O 1
ATOM 3756 N N . GLY B 1 177 ? 27.297 -28.078 -3.568 1 54.81 177 GLY B N 1
ATOM 3757 C CA . GLY B 1 177 ? 27.125 -29.344 -2.877 1 54.81 177 GLY B CA 1
ATOM 3758 C C . GLY B 1 177 ? 25.891 -29.391 -2.006 1 54.81 177 GLY B C 1
ATOM 3759 O O . GLY B 1 177 ? 25.062 -28.484 -2.057 1 54.81 177 GLY B O 1
ATOM 3760 N N . SER B 1 178 ? 25.531 -30.531 -1.291 1 63.78 178 SER B N 1
ATOM 3761 C CA . SER B 1 178 ? 24.469 -30.672 -0.3 1 63.78 178 SER B CA 1
ATOM 3762 C C . SER B 1 178 ? 24.641 -29.672 0.836 1 63.78 178 SER B C 1
ATOM 3764 O O . SER B 1 178 ? 25.328 -29.938 1.816 1 63.78 178 SER B O 1
ATOM 3766 N N . MET B 1 179 ? 24.422 -28.484 0.521 1 71.38 179 MET B N 1
ATOM 3767 C CA . MET B 1 179 ? 24.562 -27.453 1.548 1 71.38 179 MET B CA 1
ATOM 3768 C C . MET B 1 179 ? 23.5 -27.641 2.637 1 71.38 179 MET B C 1
ATOM 3770 O O . MET B 1 179 ? 22.312 -27.781 2.34 1 71.38 179 MET B O 1
ATOM 3774 N N . SER B 1 180 ? 24.062 -27.984 3.838 1 83.06 180 SER B N 1
ATOM 3775 C CA . SER B 1 180 ? 23.156 -28 4.988 1 83.06 180 SER B CA 1
ATOM 3776 C C . SER B 1 180 ? 22.75 -26.594 5.406 1 83.06 180 SER B C 1
ATOM 3778 O O . SER B 1 180 ? 23.359 -25.609 4.965 1 83.06 180 SER B O 1
ATOM 3780 N N . LEU B 1 181 ? 21.641 -26.516 6.031 1 86.5 181 LEU B N 1
ATOM 3781 C CA . LEU B 1 181 ? 21.219 -25.234 6.578 1 86.5 181 LEU B CA 1
ATOM 3782 C C . LEU B 1 181 ? 22.328 -24.578 7.383 1 86.5 181 LEU B C 1
ATOM 3784 O O . LEU B 1 181 ? 22.516 -23.375 7.316 1 86.5 181 LEU B O 1
ATOM 3788 N N . LYS B 1 182 ? 23.125 -25.438 8.039 1 88.56 182 LYS B N 1
ATOM 3789 C CA . LYS B 1 182 ? 24.234 -24.938 8.844 1 88.56 182 LYS B CA 1
ATOM 3790 C C . LYS B 1 182 ? 25.297 -24.312 7.957 1 88.56 182 LYS B C 1
ATOM 3792 O O . LYS B 1 182 ? 25.844 -23.25 8.289 1 88.56 182 LYS B O 1
ATOM 3797 N N . ASP B 1 183 ? 25.578 -24.953 6.875 1 88.56 183 ASP B N 1
ATOM 3798 C CA . ASP B 1 183 ? 26.562 -24.438 5.938 1 88.56 183 ASP B CA 1
ATOM 3799 C C . ASP B 1 183 ? 26.109 -23.094 5.367 1 88.56 183 ASP B C 1
ATOM 3801 O O . ASP B 1 183 ? 26.922 -22.172 5.23 1 88.56 183 ASP B O 1
ATOM 3805 N N . LEU B 1 184 ? 24.906 -23.031 5.039 1 89.38 184 LEU B N 1
ATOM 3806 C CA . LEU B 1 184 ? 24.359 -21.797 4.473 1 89.38 184 LEU B CA 1
ATOM 3807 C C . LEU B 1 184 ? 24.453 -20.656 5.473 1 89.38 184 LEU B C 1
ATOM 3809 O O . LEU B 1 184 ? 24.953 -19.578 5.137 1 89.38 184 LEU B O 1
ATOM 3813 N N . ILE B 1 185 ? 24.078 -20.922 6.695 1 91.69 185 ILE B N 1
ATOM 3814 C CA . ILE B 1 185 ? 24.078 -19.906 7.746 1 91.69 185 ILE B CA 1
ATOM 3815 C C . ILE B 1 185 ? 25.516 -19.406 7.969 1 91.69 185 ILE B C 1
ATOM 3817 O O . ILE B 1 185 ? 25.75 -18.203 8.078 1 91.69 185 ILE B O 1
ATOM 3821 N N . ASP B 1 186 ? 26.406 -20.344 8 1 91.5 186 ASP B N 1
ATOM 3822 C CA . ASP B 1 186 ? 27.812 -20 8.188 1 91.5 186 ASP B CA 1
ATOM 3823 C C . ASP B 1 186 ? 28.328 -19.125 7.043 1 91.5 186 ASP B C 1
ATOM 3825 O O . ASP B 1 186 ? 29.047 -18.156 7.266 1 91.5 186 ASP B O 1
ATOM 3829 N N . GLY B 1 187 ? 28 -19.5 5.891 1 91.31 187 GLY B N 1
ATOM 3830 C CA . GLY B 1 187 ? 28.391 -18.719 4.73 1 91.31 187 GLY B CA 1
ATOM 3831 C C . GLY B 1 187 ? 27.828 -17.312 4.734 1 91.31 187 GLY B C 1
ATOM 3832 O O . GLY B 1 187 ? 28.516 -16.359 4.363 1 91.31 187 GLY B O 1
ATOM 3833 N N . VAL B 1 188 ? 26.562 -17.188 5.098 1 92.31 188 VAL B N 1
ATOM 3834 C CA . VAL B 1 188 ? 25.922 -15.883 5.156 1 92.31 188 VAL B CA 1
ATOM 3835 C C . VAL B 1 188 ? 26.578 -15.016 6.223 1 92.31 188 VAL B C 1
ATOM 3837 O O . VAL B 1 188 ? 26.906 -13.852 5.977 1 92.31 188 VAL B O 1
ATOM 3840 N N . ARG B 1 189 ? 26.828 -15.586 7.359 1 92.25 189 ARG B N 1
ATOM 3841 C CA . ARG B 1 189 ? 27.438 -14.875 8.484 1 92.25 189 ARG B CA 1
ATOM 3842 C C . ARG B 1 189 ? 28.828 -14.375 8.133 1 92.25 189 ARG B C 1
ATOM 3844 O O . ARG B 1 189 ? 29.219 -13.273 8.531 1 92.25 189 ARG B O 1
ATOM 3851 N N . LYS B 1 190 ? 29.547 -15.156 7.395 1 92.69 190 LYS B N 1
ATOM 3852 C CA . LYS B 1 190 ? 30.922 -14.82 7.047 1 92.69 190 LYS B CA 1
ATOM 3853 C C . LYS B 1 190 ? 30.969 -13.906 5.828 1 92.69 190 LYS B C 1
ATOM 3855 O O . LYS B 1 190 ? 32.062 -13.508 5.387 1 92.69 190 LYS B O 1
ATOM 3860 N N . GLY B 1 191 ? 29.891 -13.688 5.246 1 92 191 GLY B N 1
ATOM 3861 C CA . GLY B 1 191 ? 29.828 -12.789 4.102 1 92 191 GLY B CA 1
ATOM 3862 C C . GLY B 1 191 ? 30.312 -13.43 2.816 1 92 191 GLY B C 1
ATOM 3863 O O . GLY B 1 191 ? 30.75 -12.734 1.898 1 92 191 GLY B O 1
ATOM 3864 N N . ARG B 1 192 ? 30.234 -14.75 2.744 1 92.56 192 ARG B N 1
ATOM 3865 C CA . ARG B 1 192 ? 30.75 -15.484 1.596 1 92.56 192 ARG B CA 1
ATOM 3866 C C . ARG B 1 192 ? 29.672 -15.711 0.551 1 92.56 192 ARG B C 1
ATOM 3868 O O . ARG B 1 192 ? 29.953 -16.141 -0.568 1 92.56 192 ARG B O 1
ATOM 3875 N N . LEU B 1 193 ? 28.484 -15.5 0.97 1 93.94 193 LEU B N 1
ATOM 3876 C CA . LEU B 1 193 ? 27.359 -15.766 0.076 1 93.94 193 LEU B CA 1
ATOM 3877 C C . LEU B 1 193 ? 26.594 -14.484 -0.23 1 93.94 193 LEU B C 1
ATOM 3879 O O . LEU B 1 193 ? 26.406 -13.641 0.653 1 93.94 193 LEU B O 1
ATOM 3883 N N . ILE B 1 194 ? 26.172 -14.383 -1.503 1 96.06 194 ILE B N 1
ATOM 3884 C CA . ILE B 1 194 ? 25.406 -13.227 -1.956 1 96.06 194 ILE B CA 1
ATOM 3885 C C . ILE B 1 194 ? 23.922 -13.578 -2.033 1 96.06 194 ILE B C 1
ATOM 3887 O O . ILE B 1 194 ? 23.547 -14.547 -2.693 1 96.06 194 ILE B O 1
ATOM 3891 N N . MET B 1 195 ? 23.125 -12.781 -1.394 1 96.94 195 MET B N 1
ATOM 3892 C CA . MET B 1 195 ? 21.688 -12.992 -1.365 1 96.94 195 MET B CA 1
ATOM 3893 C C . MET B 1 195 ? 21 -12.188 -2.463 1 96.94 195 MET B C 1
ATOM 3895 O O . MET B 1 195 ? 21.391 -11.055 -2.754 1 96.94 195 MET B O 1
ATOM 3899 N N . VAL B 1 196 ? 20.031 -12.734 -3.148 1 97.5 196 VAL B N 1
ATOM 3900 C CA . VAL B 1 196 ? 19.062 -11.953 -3.9 1 97.5 196 VAL B CA 1
ATOM 3901 C C . VAL B 1 196 ? 17.781 -11.781 -3.072 1 97.5 196 VAL B C 1
ATOM 3903 O O . VAL B 1 196 ? 17.156 -12.766 -2.678 1 97.5 196 VAL B O 1
ATOM 3906 N N . LYS B 1 197 ? 17.406 -10.531 -2.744 1 96.06 197 LYS B N 1
ATOM 3907 C CA . LYS B 1 197 ? 16.234 -10.219 -1.943 1 96.06 197 LYS B CA 1
ATOM 3908 C C . LYS B 1 197 ? 14.992 -10.039 -2.826 1 96.06 197 LYS B C 1
ATOM 3910 O O . LYS B 1 197 ? 15.102 -9.57 -3.961 1 96.06 197 LYS B O 1
ATOM 3915 N N . ARG B 1 198 ? 13.875 -10.461 -2.264 1 96.62 198 ARG B N 1
ATOM 3916 C CA . ARG B 1 198 ? 12.602 -10.133 -2.902 1 96.62 198 ARG B CA 1
ATOM 3917 C C . ARG B 1 198 ? 12.266 -8.656 -2.725 1 96.62 198 ARG B C 1
ATOM 3919 O O . ARG B 1 198 ? 12.875 -7.969 -1.905 1 96.62 198 ARG B O 1
ATOM 3926 N N . ASN B 1 199 ? 11.352 -8.164 -3.523 1 93.12 199 ASN B N 1
ATOM 3927 C CA . ASN B 1 199 ? 10.977 -6.754 -3.486 1 93.12 199 ASN B CA 1
ATOM 3928 C C . ASN B 1 199 ? 10.367 -6.371 -2.139 1 93.12 199 ASN B C 1
ATOM 3930 O O . ASN B 1 199 ? 9.672 -7.172 -1.517 1 93.12 199 ASN B O 1
ATOM 3934 N N . PRO B 1 200 ? 10.648 -5.094 -1.678 1 93.19 200 PRO B N 1
ATOM 3935 C CA . PRO B 1 200 ? 10.008 -4.613 -0.451 1 93.19 200 PRO B CA 1
ATOM 3936 C C . PRO B 1 200 ? 8.484 -4.621 -0.538 1 93.19 200 PRO B C 1
ATOM 3938 O O . PRO B 1 200 ? 7.918 -4.281 -1.58 1 93.19 200 PRO B O 1
ATOM 3941 N N . GLY B 1 201 ? 7.855 -5.074 0.55 1 90.19 201 GLY B N 1
ATOM 3942 C CA . GLY B 1 201 ? 6.402 -5.172 0.575 1 90.19 201 GLY B CA 1
ATOM 3943 C C . GLY B 1 201 ? 5.895 -6.566 0.266 1 90.19 201 GLY B C 1
ATOM 3944 O O . GLY B 1 201 ? 4.715 -6.863 0.469 1 90.19 201 GLY B O 1
ATOM 3945 N N . SER B 1 202 ? 6.836 -7.43 -0.195 1 93.12 202 SER B N 1
ATOM 3946 C CA . SER B 1 202 ? 6.418 -8.812 -0.424 1 93.12 202 SER B CA 1
ATOM 3947 C C . SER B 1 202 ? 6.453 -9.617 0.867 1 93.12 202 SER B C 1
ATOM 3949 O O . SER B 1 202 ? 7.215 -9.305 1.783 1 93.12 202 SER B O 1
ATOM 3951 N N . GLY B 1 203 ? 5.613 -10.602 0.951 1 93.44 203 GLY B N 1
ATOM 3952 C CA . GLY B 1 203 ? 5.656 -11.508 2.088 1 93.44 203 GLY B CA 1
ATOM 3953 C C . GLY B 1 203 ? 6.973 -12.25 2.207 1 93.44 203 GLY B C 1
ATOM 3954 O O . GLY B 1 203 ? 7.465 -12.477 3.316 1 93.44 203 GLY B O 1
ATOM 3955 N N . THR B 1 204 ? 7.516 -12.594 1.08 1 95.31 204 THR B N 1
ATOM 3956 C CA . THR B 1 204 ? 8.773 -13.328 1.071 1 95.31 204 THR B CA 1
ATOM 3957 C C . THR B 1 204 ? 9.914 -12.453 1.596 1 95.31 204 THR B C 1
ATOM 3959 O O . THR B 1 204 ? 10.82 -12.945 2.27 1 95.31 204 THR B O 1
ATOM 3962 N N . ARG B 1 205 ? 9.906 -11.195 1.261 1 94.19 205 ARG B N 1
ATOM 3963 C CA . ARG B 1 205 ? 10.859 -10.266 1.85 1 94.19 205 ARG B CA 1
ATOM 3964 C C . ARG B 1 205 ? 10.75 -10.25 3.371 1 94.19 205 ARG B C 1
ATOM 3966 O O . ARG B 1 205 ? 11.766 -10.328 4.07 1 94.19 205 ARG B O 1
ATOM 3973 N N . LEU B 1 206 ? 9.57 -10.141 3.834 1 92.69 206 LEU B N 1
ATOM 3974 C CA . LEU B 1 206 ? 9.344 -10.141 5.273 1 92.69 206 LEU B CA 1
ATOM 3975 C C . LEU B 1 206 ? 9.836 -11.438 5.902 1 92.69 206 LEU B C 1
ATOM 3977 O O . LEU B 1 206 ? 10.492 -11.422 6.945 1 92.69 206 LEU B O 1
ATOM 3981 N N . LEU B 1 207 ? 9.516 -12.539 5.285 1 93.94 207 LEU B N 1
ATOM 3982 C CA . LEU B 1 207 ? 9.969 -13.836 5.781 1 93.94 207 LEU B CA 1
ATOM 3983 C C . LEU B 1 207 ? 11.484 -13.891 5.859 1 93.94 207 LEU B C 1
ATOM 3985 O O . LEU B 1 207 ? 12.047 -14.391 6.84 1 93.94 207 LEU B O 1
ATOM 3989 N N . SER B 1 208 ? 12.18 -13.422 4.801 1 94.56 208 SER B N 1
ATOM 3990 C CA . SER B 1 208 ? 13.633 -13.445 4.793 1 94.56 208 SER B CA 1
ATOM 3991 C C . SER B 1 208 ? 14.203 -12.578 5.91 1 94.56 208 SER B C 1
ATOM 3993 O O . SER B 1 208 ? 15.18 -12.945 6.559 1 94.56 208 SER B O 1
ATOM 3995 N N . GLU B 1 209 ? 13.602 -11.398 6.137 1 91.75 209 GLU B N 1
ATOM 3996 C CA . GLU B 1 209 ? 14.062 -10.516 7.203 1 91.75 209 GLU B CA 1
ATOM 3997 C C . GLU B 1 209 ? 13.898 -11.172 8.57 1 91.75 209 GLU B C 1
ATOM 3999 O O . GLU B 1 209 ? 14.781 -11.07 9.422 1 91.75 209 GLU B O 1
ATOM 4004 N N . LEU B 1 210 ? 12.758 -11.789 8.742 1 91.75 210 LEU B N 1
ATOM 4005 C CA . LEU B 1 210 ? 12.508 -12.477 10.008 1 91.75 210 LEU B CA 1
ATOM 4006 C C . LEU B 1 210 ? 13.492 -13.617 10.211 1 91.75 210 LEU B C 1
ATOM 4008 O O . LEU B 1 210 ? 14 -13.828 11.32 1 91.75 210 LEU B O 1
ATOM 4012 N N . TRP B 1 211 ? 13.734 -14.352 9.156 1 92.75 211 TRP B N 1
ATOM 4013 C CA . TRP B 1 211 ? 14.68 -15.461 9.211 1 92.75 211 TRP B CA 1
ATOM 4014 C C . TRP B 1 211 ? 16.078 -14.969 9.578 1 92.75 211 TRP B C 1
ATOM 4016 O O . TRP B 1 211 ? 16.734 -15.547 10.438 1 92.75 211 TRP B O 1
ATOM 4026 N N . LEU B 1 212 ? 16.547 -13.898 8.961 1 93.25 212 LEU B N 1
ATOM 4027 C CA . LEU B 1 212 ? 17.859 -13.328 9.234 1 93.25 212 LEU B CA 1
ATOM 4028 C C . LEU B 1 212 ? 17.953 -12.867 10.688 1 93.25 212 LEU B C 1
ATOM 4030 O O . LEU B 1 212 ? 18.969 -13.102 11.344 1 93.25 212 LEU B O 1
ATOM 4034 N N . ARG B 1 213 ? 16.906 -12.227 11.109 1 90.5 213 ARG B N 1
ATOM 4035 C CA . ARG B 1 213 ? 16.875 -11.758 12.492 1 90.5 213 ARG B CA 1
ATOM 4036 C C . ARG B 1 213 ? 16.969 -12.93 13.469 1 90.5 213 ARG B C 1
ATOM 4038 O O . ARG B 1 213 ? 17.703 -12.859 14.453 1 90.5 213 ARG B O 1
ATOM 4045 N N . ARG B 1 214 ? 16.25 -13.969 13.227 1 91.12 214 ARG B N 1
ATOM 4046 C CA . ARG B 1 214 ? 16.266 -15.156 14.07 1 91.12 214 ARG B CA 1
ATOM 4047 C C . ARG B 1 214 ? 17.656 -15.773 14.109 1 91.12 214 ARG B C 1
ATOM 4049 O O . ARG B 1 214 ? 18.062 -16.328 15.133 1 91.12 214 ARG B O 1
ATOM 4056 N N . MET B 1 215 ? 18.391 -15.602 13.039 1 92.19 215 MET B N 1
ATOM 4057 C CA . MET B 1 215 ? 19.734 -16.156 12.945 1 92.19 215 MET B CA 1
ATOM 4058 C C . MET B 1 215 ? 20.781 -15.148 13.406 1 92.19 215 MET B C 1
ATOM 4060 O O . MET B 1 215 ? 21.984 -15.383 13.281 1 92.19 215 MET B O 1
ATOM 4064 N N . SER B 1 216 ? 20.344 -13.969 13.836 1 91.88 216 SER B N 1
ATOM 4065 C CA . SER B 1 216 ? 21.188 -12.891 14.328 1 91.88 216 SER B CA 1
ATOM 4066 C C . SER B 1 216 ? 22.156 -12.414 13.242 1 91.88 216 SER B C 1
ATOM 4068 O O . SER B 1 216 ? 23.344 -12.195 13.508 1 91.88 216 SER B O 1
ATOM 4070 N N . ILE B 1 217 ? 21.609 -12.359 12.07 1 91.31 217 ILE B N 1
ATOM 4071 C CA . ILE B 1 217 ? 22.359 -11.812 10.938 1 91.31 217 ILE B CA 1
ATOM 4072 C C . ILE B 1 217 ? 21.844 -10.422 10.602 1 91.31 217 ILE B C 1
ATOM 4074 O O . ILE B 1 217 ? 20.656 -10.25 10.305 1 91.31 217 ILE B O 1
ATOM 4078 N N . SER B 1 218 ? 22.516 -9.328 10.531 1 83.31 218 SER B N 1
ATOM 4079 C CA . SER B 1 218 ? 22.016 -7.973 10.367 1 83.31 218 SER B CA 1
ATOM 4080 C C . SER B 1 218 ? 22.281 -7.449 8.961 1 83.31 218 SER B C 1
ATOM 4082 O O . SER B 1 218 ? 21.469 -6.711 8.398 1 83.31 218 SER B O 1
ATOM 4084 N N . ASN B 1 219 ? 23.375 -7.742 8.305 1 83.31 219 ASN B N 1
ATOM 4085 C CA . ASN B 1 219 ? 23.75 -7.148 7.027 1 83.31 219 ASN B CA 1
ATOM 4086 C C . ASN B 1 219 ? 24.328 -8.188 6.078 1 83.31 219 ASN B C 1
ATOM 4088 O O . ASN B 1 219 ? 25.516 -8.125 5.73 1 83.31 219 ASN B O 1
ATOM 4092 N N . PRO B 1 220 ? 23.391 -9 5.664 1 91.69 220 PRO B N 1
ATOM 4093 C CA . PRO B 1 220 ? 23.938 -9.969 4.707 1 91.69 220 PRO B CA 1
ATOM 4094 C C . PRO B 1 220 ? 24.359 -9.32 3.391 1 91.69 220 PRO B C 1
ATOM 4096 O O . PRO B 1 220 ? 23.766 -8.328 2.961 1 91.69 220 PRO B O 1
ATOM 4099 N N . GLN B 1 221 ? 25.438 -9.859 2.787 1 94.31 221 GLN B N 1
ATOM 4100 C CA . GLN B 1 221 ? 25.766 -9.422 1.436 1 94.31 221 GLN B CA 1
ATOM 4101 C C . GLN B 1 221 ? 24.609 -9.711 0.472 1 94.31 221 GLN B C 1
ATOM 4103 O O . GLN B 1 221 ? 24.062 -10.805 0.472 1 94.31 221 GLN B O 1
ATOM 4108 N N . SER B 1 222 ? 24.188 -8.672 -0.233 1 95.12 222 SER B N 1
ATOM 4109 C CA . SER B 1 222 ? 23.031 -8.852 -1.108 1 95.12 222 SER B CA 1
ATOM 4110 C C . SER B 1 222 ? 23.219 -8.125 -2.434 1 95.12 222 SER B C 1
ATOM 4112 O O . SER B 1 222 ? 24.031 -7.191 -2.525 1 95.12 222 SER B O 1
ATOM 4114 N N . LEU B 1 223 ? 22.562 -8.617 -3.461 1 94.12 223 LEU B N 1
ATOM 4115 C CA . LEU B 1 223 ? 22.469 -7.883 -4.719 1 94.12 223 LEU B CA 1
ATOM 4116 C C . LEU B 1 223 ? 21.812 -6.527 -4.512 1 94.12 223 LEU B C 1
ATOM 4118 O O . LEU B 1 223 ? 20.953 -6.379 -3.639 1 94.12 223 LEU B O 1
ATOM 4122 N N . SER B 1 224 ? 22.219 -5.617 -5.32 1 88.69 224 SER B N 1
ATOM 4123 C CA . SER B 1 224 ? 21.594 -4.297 -5.25 1 88.69 224 SER B CA 1
ATOM 4124 C C . SER B 1 224 ? 20.172 -4.324 -5.797 1 88.69 224 SER B C 1
ATOM 4126 O O . SER B 1 224 ? 19.281 -3.691 -5.234 1 88.69 224 SER B O 1
ATOM 4128 N N . ARG B 1 225 ? 20 -5.148 -6.84 1 88.62 225 ARG B N 1
ATOM 4129 C CA . ARG B 1 225 ? 18.656 -5.238 -7.418 1 88.62 225 ARG B CA 1
ATOM 4130 C C . ARG B 1 225 ? 17.812 -6.25 -6.66 1 88.62 225 ARG B C 1
ATOM 4132 O O . ARG B 1 225 ? 18.328 -7.207 -6.086 1 88.62 225 ARG B O 1
ATOM 4139 N N . VAL B 1 226 ? 16.516 -6.059 -6.684 1 93.44 226 VAL B N 1
ATOM 4140 C CA . VAL B 1 226 ? 15.594 -6.949 -5.988 1 93.44 226 VAL B CA 1
ATOM 4141 C C . VAL B 1 226 ? 14.836 -7.801 -7.004 1 93.44 226 VAL B C 1
ATOM 4143 O O . VAL B 1 226 ? 14.758 -7.449 -8.188 1 93.44 226 VAL B O 1
ATOM 4146 N N . ALA B 1 227 ? 14.375 -8.961 -6.566 1 94.94 227 ALA B N 1
ATOM 4147 C CA . ALA B 1 227 ? 13.57 -9.859 -7.383 1 94.94 227 ALA B CA 1
ATOM 4148 C C . ALA B 1 227 ? 12.078 -9.633 -7.145 1 94.94 227 ALA B C 1
ATOM 4150 O O . ALA B 1 227 ? 11.617 -9.633 -5.996 1 94.94 227 ALA B O 1
ATOM 4151 N N . TRP B 1 228 ? 11.281 -9.492 -8.211 1 91.62 228 TRP B N 1
ATOM 4152 C CA . TRP B 1 228 ? 9.852 -9.219 -8.086 1 91.62 228 TRP B CA 1
ATOM 4153 C C . TRP B 1 228 ? 9.039 -10.5 -8.227 1 91.62 228 TRP B C 1
ATOM 4155 O O . TRP B 1 228 ? 7.867 -10.547 -7.852 1 91.62 228 TRP B O 1
ATOM 4165 N N . THR B 1 229 ? 9.688 -11.539 -8.844 1 94.19 229 THR B N 1
ATOM 4166 C CA . THR B 1 229 ? 9.047 -12.836 -8.992 1 94.19 229 THR B CA 1
ATOM 4167 C C . THR B 1 229 ? 9.961 -13.953 -8.5 1 94.19 229 THR B C 1
ATOM 4169 O O . THR B 1 229 ? 11.164 -13.742 -8.328 1 94.19 229 THR B O 1
ATOM 4172 N N . HIS B 1 230 ? 9.328 -15.039 -8.18 1 97.81 230 HIS B N 1
ATOM 4173 C CA . HIS B 1 230 ? 10.148 -16.188 -7.816 1 97.81 230 HIS B CA 1
ATOM 4174 C C . HIS B 1 230 ? 11.031 -16.625 -8.977 1 97.81 230 HIS B C 1
ATOM 4176 O O . HIS B 1 230 ? 12.156 -17.094 -8.766 1 97.81 230 HIS B O 1
ATOM 4182 N N . ASP B 1 231 ? 10.617 -16.422 -10.195 1 94.88 231 ASP B N 1
ATOM 4183 C CA . ASP B 1 231 ? 11.461 -16.672 -11.359 1 94.88 231 ASP B CA 1
ATOM 4184 C C . ASP B 1 231 ? 12.695 -15.766 -11.344 1 94.88 231 ASP B C 1
ATOM 4186 O O . ASP B 1 231 ? 13.797 -16.203 -11.672 1 94.88 231 ASP B O 1
ATOM 4190 N N . ASP B 1 232 ? 12.469 -14.492 -10.977 1 95.19 232 ASP B N 1
ATOM 4191 C CA . ASP B 1 232 ? 13.578 -13.555 -10.883 1 95.19 232 ASP B CA 1
ATOM 4192 C C . ASP B 1 232 ? 14.648 -14.055 -9.914 1 95.19 232 ASP B C 1
ATOM 4194 O O . ASP B 1 232 ? 15.844 -13.914 -10.164 1 95.19 232 ASP B O 1
ATOM 4198 N N . VAL B 1 233 ? 14.219 -14.625 -8.812 1 98 233 VAL B N 1
ATOM 4199 C CA . VAL B 1 233 ? 15.141 -15.172 -7.816 1 98 233 VAL B CA 1
ATOM 4200 C C . VAL B 1 233 ? 15.953 -16.312 -8.438 1 98 233 VAL B C 1
ATOM 4202 O O . VAL B 1 233 ? 17.188 -16.312 -8.367 1 98 233 VAL B O 1
ATOM 4205 N N . ALA B 1 234 ? 15.273 -17.219 -9.062 1 97.31 234 ALA B N 1
ATOM 4206 C CA . ALA B 1 234 ? 15.938 -18.375 -9.664 1 97.31 234 ALA B CA 1
ATOM 4207 C C . ALA B 1 234 ? 16.938 -17.938 -10.742 1 97.31 234 ALA B C 1
ATOM 4209 O O . ALA B 1 234 ? 18.062 -18.422 -10.781 1 97.31 234 ALA B O 1
ATOM 4210 N N . LYS B 1 235 ? 16.531 -17.047 -11.578 1 96.19 235 LYS B N 1
ATOM 4211 C CA . LYS B 1 235 ? 17.375 -16.594 -12.68 1 96.19 235 LYS B CA 1
ATOM 4212 C C . LYS B 1 235 ? 18.641 -15.922 -12.156 1 96.19 235 LYS B C 1
ATOM 4214 O O . LYS B 1 235 ? 19.734 -16.125 -12.695 1 96.19 235 LYS B O 1
ATOM 4219 N N . ALA B 1 236 ? 18.484 -15.102 -11.07 1 96.06 236 ALA B N 1
ATOM 4220 C CA . ALA B 1 236 ? 19.656 -14.445 -10.477 1 96.06 236 ALA B CA 1
ATOM 4221 C C . ALA B 1 236 ? 20.656 -15.469 -9.977 1 96.06 236 ALA B C 1
ATOM 4223 O O . ALA B 1 236 ? 21.875 -15.281 -10.133 1 96.06 236 ALA B O 1
ATOM 4224 N N . ILE B 1 237 ? 20.219 -16.562 -9.438 1 96.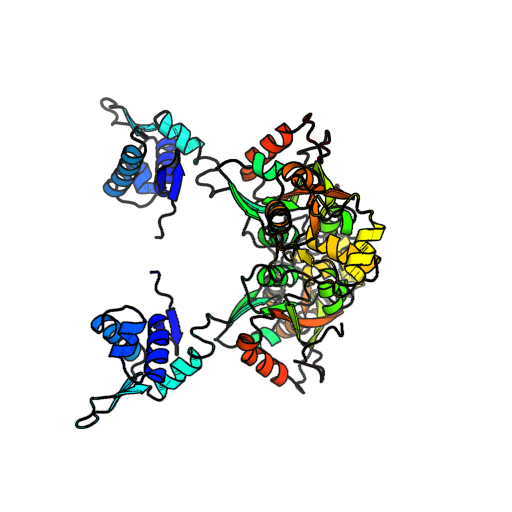12 237 ILE B N 1
ATOM 4225 C CA . ILE B 1 237 ? 21.078 -17.594 -8.883 1 96.12 237 ILE B CA 1
ATOM 4226 C C . ILE B 1 237 ? 21.734 -18.391 -10.016 1 96.12 237 ILE B C 1
ATOM 4228 O O . ILE B 1 237 ? 22.938 -18.609 -10.016 1 96.12 237 ILE B O 1
ATOM 4232 N N . ILE B 1 238 ? 20.984 -18.734 -10.992 1 94.5 238 ILE B N 1
ATOM 4233 C CA . ILE B 1 238 ? 21.469 -19.562 -12.102 1 94.5 238 ILE B CA 1
ATOM 4234 C C . ILE B 1 238 ? 22.5 -18.781 -12.906 1 94.5 238 ILE B C 1
ATOM 4236 O O . ILE B 1 238 ? 23.484 -19.344 -13.398 1 94.5 238 ILE B O 1
ATOM 4240 N N . ARG B 1 239 ? 22.266 -17.484 -13.016 1 94.62 239 ARG B N 1
ATOM 4241 C CA . ARG B 1 239 ? 23.172 -16.625 -13.781 1 94.62 239 ARG B CA 1
ATOM 4242 C C . ARG B 1 239 ? 24.453 -16.328 -13 1 94.62 239 ARG B C 1
ATOM 4244 O O . ARG B 1 239 ? 25.359 -15.68 -13.508 1 94.62 239 ARG B O 1
ATOM 4251 N N . GLY B 1 240 ? 24.453 -16.703 -11.727 1 93.56 240 GLY B N 1
ATOM 4252 C CA . GLY B 1 240 ? 25.641 -16.531 -10.898 1 93.56 240 GLY B CA 1
ATOM 4253 C C . GLY B 1 240 ? 25.703 -15.156 -10.25 1 93.56 240 GLY B C 1
ATOM 4254 O O . GLY B 1 240 ? 26.734 -14.781 -9.695 1 93.56 240 GLY B O 1
ATOM 4255 N N . GLU B 1 241 ? 24.656 -14.383 -10.328 1 95.25 241 GLU B N 1
ATOM 4256 C CA . GLU B 1 241 ? 24.625 -13.055 -9.727 1 95.25 241 GLU B CA 1
ATOM 4257 C C . GLU B 1 241 ? 24.438 -13.141 -8.211 1 95.25 241 GLU B C 1
ATOM 4259 O O . GLU B 1 241 ? 24.859 -12.242 -7.48 1 95.25 241 GLU B O 1
ATOM 4264 N N . ALA B 1 242 ? 23.75 -14.164 -7.781 1 96.56 242 ALA B N 1
ATOM 4265 C CA . ALA B 1 242 ? 23.5 -14.445 -6.367 1 96.56 242 ALA B CA 1
ATOM 4266 C C . ALA B 1 242 ? 23.734 -15.914 -6.047 1 96.56 242 ALA B C 1
ATOM 4268 O O . ALA B 1 242 ? 23.781 -16.75 -6.949 1 96.56 242 ALA B O 1
ATOM 4269 N N . ASP B 1 243 ? 23.906 -16.188 -4.742 1 94.81 243 ASP B N 1
ATOM 4270 C CA . ASP B 1 243 ? 24.156 -17.562 -4.312 1 94.81 243 ASP B CA 1
ATOM 4271 C C . ASP B 1 243 ? 22.875 -18.203 -3.76 1 94.81 243 ASP B C 1
ATOM 4273 O O . ASP B 1 243 ? 22.719 -19.422 -3.818 1 94.81 243 ASP B O 1
ATOM 4277 N N . TYR B 1 244 ? 22.047 -17.344 -3.199 1 95.88 244 TYR B N 1
ATOM 4278 C CA . TYR B 1 244 ? 20.844 -17.891 -2.592 1 95.88 244 TYR B CA 1
ATOM 4279 C C . TYR B 1 244 ? 19.734 -16.828 -2.514 1 95.88 244 TYR B C 1
ATOM 4281 O O . TYR B 1 244 ? 20 -15.633 -2.678 1 95.88 244 TYR B O 1
ATOM 4289 N N . GLY B 1 245 ? 18.547 -17.25 -2.326 1 97.38 245 GLY B N 1
ATOM 4290 C CA . GLY B 1 245 ? 17.375 -16.406 -2.105 1 97.38 245 GLY B CA 1
ATOM 4291 C C . GLY B 1 245 ? 16.156 -17.188 -1.659 1 97.38 245 GLY B C 1
ATOM 4292 O O . GLY B 1 245 ? 16.094 -18.406 -1.827 1 97.38 245 GLY B O 1
ATOM 4293 N N . PHE B 1 246 ? 15.227 -16.547 -1.021 1 97.31 246 PHE B N 1
ATOM 4294 C CA . PHE B 1 246 ? 13.969 -17.172 -0.64 1 97.31 246 PHE B CA 1
ATOM 4295 C C . PHE B 1 246 ? 13.062 -17.359 -1.853 1 97.31 246 PHE B C 1
ATOM 4297 O O . PHE B 1 246 ? 12.906 -16.438 -2.66 1 97.31 246 PHE B O 1
ATOM 4304 N N . ILE B 1 247 ? 12.5 -18.5 -1.959 1 98.12 247 ILE B N 1
ATOM 4305 C CA . ILE B 1 247 ? 11.805 -18.906 -3.178 1 98.12 247 ILE B CA 1
ATOM 4306 C C . ILE B 1 247 ? 10.82 -20.031 -2.863 1 98.12 247 ILE B C 1
ATOM 4308 O O . ILE B 1 247 ? 10.945 -20.703 -1.839 1 98.12 247 ILE B O 1
ATOM 4312 N N . THR B 1 248 ? 9.859 -20.203 -3.699 1 98.06 248 THR B N 1
ATOM 4313 C CA . THR B 1 248 ? 8.969 -21.344 -3.529 1 98.06 248 THR B CA 1
ATOM 4314 C C . THR B 1 248 ? 9.656 -22.641 -3.945 1 98.06 248 THR B C 1
ATOM 4316 O O . THR B 1 248 ? 10.508 -22.625 -4.836 1 98.06 248 THR B O 1
ATOM 4319 N N . GLN B 1 249 ? 9.211 -23.703 -3.307 1 97.94 249 GLN B N 1
ATOM 4320 C CA . GLN B 1 249 ? 9.727 -25.016 -3.705 1 97.94 249 GLN B CA 1
ATOM 4321 C C . GLN B 1 249 ? 9.453 -25.281 -5.184 1 97.94 249 GLN B C 1
ATOM 4323 O O . GLN B 1 249 ? 10.305 -25.828 -5.887 1 97.94 249 GLN B O 1
ATOM 4328 N N . TYR B 1 250 ? 8.312 -24.953 -5.648 1 97.38 250 TYR B N 1
ATOM 4329 C CA . TYR B 1 250 ? 7.949 -25.141 -7.051 1 97.38 250 TYR B CA 1
ATOM 4330 C C . TYR B 1 250 ? 8.992 -24.516 -7.973 1 97.38 250 TYR B C 1
ATOM 4332 O O . TYR B 1 250 ? 9.492 -25.188 -8.891 1 97.38 250 TYR B O 1
ATOM 4340 N N . HIS B 1 251 ? 9.352 -23.297 -7.742 1 97.44 251 HIS B N 1
ATOM 4341 C CA . HIS B 1 251 ? 10.266 -22.578 -8.633 1 97.44 251 HIS B CA 1
ATOM 4342 C C . HIS B 1 251 ? 11.695 -23.109 -8.484 1 97.44 251 HIS B C 1
ATOM 4344 O O . HIS B 1 251 ? 12.445 -23.141 -9.461 1 97.44 251 HIS B O 1
ATOM 4350 N N . ALA B 1 252 ? 12.062 -23.484 -7.234 1 96.88 252 ALA B N 1
ATOM 4351 C CA . ALA B 1 252 ? 13.383 -24.094 -7.066 1 96.88 252 ALA B CA 1
ATOM 4352 C C . ALA B 1 252 ? 13.516 -25.344 -7.93 1 96.88 252 ALA B C 1
ATOM 4354 O O . ALA B 1 252 ? 14.531 -25.531 -8.609 1 96.88 252 ALA B O 1
ATOM 4355 N N . GLU B 1 253 ? 12.523 -26.125 -7.922 1 95.25 253 GLU B N 1
ATOM 4356 C CA . GLU B 1 253 ? 12.531 -27.359 -8.711 1 95.25 253 GLU B CA 1
ATOM 4357 C C . GLU B 1 253 ? 12.461 -27.062 -10.203 1 95.25 253 GLU B C 1
ATOM 4359 O O . GLU B 1 253 ? 13.203 -27.656 -10.992 1 95.25 253 GLU B O 1
ATOM 4364 N N . LYS B 1 254 ? 11.562 -26.188 -10.547 1 94.88 254 LYS B N 1
ATOM 4365 C CA . LYS B 1 254 ? 11.391 -25.797 -11.945 1 94.88 254 LYS B CA 1
ATOM 4366 C C . LYS B 1 254 ? 12.719 -25.375 -12.562 1 94.88 254 LYS B C 1
ATOM 4368 O O . LYS B 1 254 ? 13 -25.703 -13.727 1 94.88 254 LYS B O 1
ATOM 4373 N N . TRP B 1 255 ? 13.539 -24.75 -11.75 1 95 255 TRP B N 1
ATOM 4374 C CA . TRP B 1 255 ? 14.766 -24.172 -12.297 1 95 255 TRP B CA 1
ATOM 4375 C C . TRP B 1 255 ? 15.984 -25 -11.891 1 95 255 TRP B C 1
ATOM 4377 O O . TRP B 1 255 ? 17.125 -24.625 -12.172 1 95 255 TRP B O 1
ATOM 4387 N N . GLY B 1 256 ? 15.773 -26.094 -11.164 1 93.62 256 GLY B N 1
ATOM 4388 C CA . GLY B 1 256 ? 16.828 -27.016 -10.812 1 93.62 256 GLY B CA 1
ATOM 4389 C C . GLY B 1 256 ? 17.75 -26.5 -9.727 1 93.62 256 GLY B C 1
ATOM 4390 O O . GLY B 1 256 ? 18.969 -26.719 -9.766 1 93.62 256 GLY B O 1
ATOM 4391 N N . LEU B 1 257 ? 17.234 -25.766 -8.797 1 95 257 LEU B N 1
ATOM 4392 C CA . LEU B 1 257 ? 18.016 -25.234 -7.684 1 95 257 LEU B CA 1
ATOM 4393 C C . LEU B 1 257 ? 18 -26.219 -6.508 1 95 257 LEU B C 1
ATOM 4395 O O . LEU B 1 257 ? 17.094 -27.047 -6.387 1 95 257 LEU B O 1
ATOM 4399 N N . GLY B 1 258 ? 19.094 -26.219 -5.684 1 93.38 258 GLY B N 1
ATOM 4400 C CA . GLY B 1 258 ? 18.953 -26.781 -4.344 1 93.38 258 GLY B CA 1
ATOM 4401 C C . GLY B 1 258 ? 17.906 -26.062 -3.516 1 93.38 258 GLY B C 1
ATOM 4402 O O . GLY B 1 258 ? 17.594 -24.891 -3.773 1 93.38 258 GLY B O 1
ATOM 4403 N N . PHE B 1 259 ? 17.422 -26.812 -2.611 1 95.69 259 PHE B N 1
ATOM 4404 C CA . PHE B 1 259 ? 16.312 -26.234 -1.868 1 95.69 259 PHE B CA 1
ATOM 4405 C C . PHE B 1 259 ? 16.328 -26.703 -0.42 1 95.69 259 PHE B C 1
ATOM 4407 O O . PHE B 1 259 ? 16.453 -27.906 -0.156 1 95.69 259 PHE B O 1
ATOM 4414 N N . ILE B 1 260 ? 16.234 -25.734 0.519 1 94.69 260 ILE B N 1
ATOM 4415 C CA . ILE B 1 260 ? 16.016 -26 1.935 1 94.69 260 ILE B CA 1
ATOM 4416 C C . ILE B 1 260 ? 14.664 -25.469 2.371 1 94.69 260 ILE B C 1
ATOM 4418 O O . ILE B 1 260 ? 14.422 -24.266 2.307 1 94.69 260 ILE B O 1
ATOM 4422 N N . LYS B 1 261 ? 13.805 -26.328 2.838 1 95.12 261 LYS B N 1
ATOM 4423 C CA . LYS B 1 261 ? 12.477 -25.922 3.268 1 95.12 261 LYS B CA 1
ATOM 4424 C C . LYS B 1 261 ? 12.539 -25.078 4.531 1 95.12 261 LYS B C 1
ATOM 4426 O O . LYS B 1 261 ? 13.219 -25.438 5.496 1 95.12 261 LYS B O 1
ATOM 4431 N N . ILE B 1 262 ? 11.844 -23.984 4.504 1 95.06 262 ILE B N 1
ATOM 4432 C CA . ILE B 1 262 ? 11.766 -23.141 5.695 1 95.06 262 ILE B CA 1
ATOM 4433 C C . ILE B 1 262 ? 10.375 -23.266 6.32 1 95.06 262 ILE B C 1
ATOM 4435 O O . ILE B 1 262 ? 10.242 -23.562 7.512 1 95.06 262 ILE B O 1
ATOM 4439 N N . THR B 1 263 ? 9.312 -23.094 5.5 1 95 263 THR B N 1
ATOM 4440 C CA . THR B 1 263 ? 7.961 -23.156 6.047 1 95 263 THR B CA 1
ATOM 4441 C C . THR B 1 263 ? 6.941 -23.422 4.945 1 95 263 THR B C 1
ATOM 4443 O O . THR B 1 263 ? 7.301 -23.516 3.77 1 95 263 THR B O 1
ATOM 4446 N N . GLN B 1 264 ? 5.773 -23.703 5.438 1 94.94 264 GLN B N 1
ATOM 4447 C CA . GLN B 1 264 ? 4.582 -23.719 4.594 1 94.94 264 GLN B CA 1
ATOM 4448 C C . GLN B 1 264 ? 3.701 -22.5 4.883 1 94.94 264 GLN B C 1
ATOM 4450 O O . GLN B 1 264 ? 3.531 -22.109 6.039 1 94.94 264 GLN B O 1
ATOM 4455 N N . GLU B 1 265 ? 3.252 -21.875 3.83 1 95.38 265 GLU B N 1
ATOM 4456 C CA . GLU B 1 265 ? 2.428 -20.688 4.031 1 95.38 265 GLU B CA 1
ATOM 4457 C C . GLU B 1 265 ? 1.125 -20.781 3.242 1 95.38 265 GLU B C 1
ATOM 4459 O O . GLU B 1 265 ? 1.039 -21.516 2.258 1 95.38 265 GLU B O 1
ATOM 4464 N N . ASP B 1 266 ? 0.13 -20.062 3.734 1 95.94 266 ASP B N 1
ATOM 4465 C CA . ASP B 1 266 ? -1.138 -19.938 3.021 1 95.94 266 ASP B CA 1
ATOM 4466 C C . ASP B 1 266 ? -1.103 -18.766 2.035 1 95.94 266 ASP B C 1
ATOM 4468 O O . ASP B 1 266 ? -0.766 -17.641 2.41 1 95.94 266 ASP B O 1
ATOM 4472 N N . TYR B 1 267 ? -1.326 -19.047 0.791 1 97.38 267 TYR B N 1
ATOM 4473 C CA . TYR B 1 267 ? -1.547 -18.062 -0.251 1 97.38 267 TYR B CA 1
ATOM 4474 C C . TYR B 1 267 ? -3.033 -17.906 -0.558 1 97.38 267 TYR B C 1
ATOM 4476 O O . TYR B 1 267 ? -3.637 -18.797 -1.171 1 97.38 267 TYR B O 1
ATOM 4484 N N . ASP B 1 268 ? -3.609 -16.812 -0.109 1 97.62 268 ASP B N 1
ATOM 4485 C CA . ASP B 1 268 ? -5.039 -16.578 -0.289 1 97.62 268 ASP B CA 1
ATOM 4486 C C . ASP B 1 268 ? -5.281 -15.422 -1.258 1 97.62 268 ASP B C 1
ATOM 4488 O O . ASP B 1 268 ? -4.352 -14.703 -1.622 1 97.62 268 ASP B O 1
ATOM 4492 N N . ILE B 1 2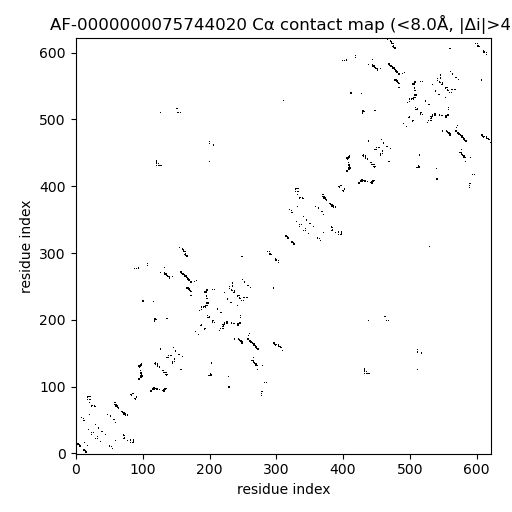69 ? -6.512 -15.367 -1.709 1 97.75 269 ILE B N 1
ATOM 4493 C CA . ILE B 1 269 ? -6.938 -14.312 -2.627 1 97.75 269 ILE B CA 1
ATOM 4494 C C . ILE B 1 269 ? -7.805 -13.305 -1.885 1 97.75 269 ILE B C 1
ATOM 4496 O O . ILE B 1 269 ? -8.711 -13.68 -1.141 1 97.75 269 ILE B O 1
ATOM 4500 N N . VAL B 1 270 ? -7.453 -12.07 -1.99 1 97.81 270 VAL B N 1
ATOM 4501 C CA . VAL B 1 270 ? -8.25 -10.984 -1.427 1 97.81 270 VAL B CA 1
ATOM 4502 C C . VAL B 1 270 ? -8.953 -10.219 -2.549 1 97.81 270 VAL B C 1
ATOM 4504 O O . VAL B 1 270 ? -8.32 -9.859 -3.545 1 97.81 270 VAL B O 1
ATOM 4507 N N . VAL B 1 271 ? -10.25 -10.016 -2.412 1 96.62 271 VAL B N 1
ATOM 4508 C CA . VAL B 1 271 ? -11.055 -9.32 -3.41 1 96.62 271 VAL B CA 1
ATOM 4509 C C . VAL B 1 271 ? -11.773 -8.133 -2.766 1 96.62 271 VAL B C 1
ATOM 4511 O O . VAL B 1 271 ? -12.289 -8.242 -1.651 1 96.62 271 VAL B O 1
ATOM 4514 N N . ARG B 1 272 ? -11.719 -7.008 -3.424 1 94.44 272 ARG B N 1
ATOM 4515 C CA . ARG B 1 272 ? -12.586 -5.934 -2.943 1 94.44 272 ARG B CA 1
ATOM 4516 C C . ARG B 1 272 ? -14.039 -6.379 -2.902 1 94.44 272 ARG B C 1
ATOM 4518 O O . ARG B 1 272 ? -14.523 -7.035 -3.828 1 94.44 272 ARG B O 1
ATOM 4525 N N . ARG B 1 273 ? -14.711 -5.984 -1.874 1 92 273 ARG B N 1
ATOM 4526 C CA . ARG B 1 273 ? -16.094 -6.414 -1.713 1 92 273 ARG B CA 1
ATOM 4527 C C . ARG B 1 273 ? -16.969 -5.91 -2.863 1 92 273 ARG B C 1
ATOM 4529 O O . ARG B 1 273 ? -17.859 -6.625 -3.334 1 92 273 ARG B O 1
ATOM 4536 N N . ASP B 1 274 ? -16.703 -4.758 -3.379 1 88.56 274 ASP B N 1
ATOM 4537 C CA . ASP B 1 274 ? -17.531 -4.172 -4.43 1 88.56 274 ASP B CA 1
ATOM 4538 C C . ASP B 1 274 ? -17.141 -4.711 -5.805 1 88.56 274 ASP B C 1
ATOM 4540 O O . ASP B 1 274 ? -17.719 -4.32 -6.82 1 88.56 274 ASP B O 1
ATOM 4544 N N . SER B 1 275 ? -16.156 -5.625 -5.852 1 89.62 275 SER B N 1
ATOM 4545 C CA . SER B 1 275 ? -15.688 -6.168 -7.121 1 89.62 275 SER B CA 1
ATOM 4546 C C . SER B 1 275 ? -15.883 -7.68 -7.188 1 89.62 275 SER B C 1
ATOM 4548 O O . SER B 1 275 ? -15.359 -8.344 -8.086 1 89.62 275 SER B O 1
ATOM 4550 N N . ILE B 1 276 ? -16.562 -8.227 -6.25 1 89.94 276 ILE B N 1
ATOM 4551 C CA . ILE B 1 276 ? -16.734 -9.672 -6.156 1 89.94 276 ILE B CA 1
ATOM 4552 C C . ILE B 1 276 ? -17.359 -10.211 -7.441 1 89.94 276 ILE B C 1
ATOM 4554 O O . ILE B 1 276 ? -16.969 -11.273 -7.93 1 89.94 276 ILE B O 1
ATOM 4558 N N . ASP B 1 277 ? -18.281 -9.469 -8.047 1 84.44 277 ASP B N 1
ATOM 4559 C CA . ASP B 1 277 ? -18.938 -9.898 -9.281 1 84.44 277 ASP B CA 1
ATOM 4560 C C . ASP B 1 277 ? -17.953 -9.945 -10.445 1 84.44 277 ASP B C 1
ATOM 4562 O O . ASP B 1 277 ? -17.969 -10.883 -11.242 1 84.44 277 ASP B O 1
ATOM 4566 N N . GLU B 1 278 ? -17.125 -8.945 -10.438 1 83.12 278 GLU B N 1
ATOM 4567 C CA . GLU B 1 278 ? -16.125 -8.867 -11.5 1 83.12 278 GLU B CA 1
ATOM 4568 C C . GLU B 1 278 ? -15.094 -9.977 -11.375 1 83.12 278 GLU B C 1
ATOM 4570 O O . GLU B 1 278 ? -14.477 -10.375 -12.367 1 83.12 278 GLU B O 1
ATOM 4575 N N . ALA B 1 279 ? -14.953 -10.539 -10.156 1 89.62 279 ALA B N 1
ATOM 4576 C CA . ALA B 1 279 ? -13.883 -11.5 -9.898 1 89.62 279 ALA B CA 1
ATOM 4577 C C . ALA B 1 279 ? -14.391 -12.93 -10.016 1 89.62 279 ALA B C 1
ATOM 4579 O O . ALA B 1 279 ? -13.648 -13.883 -9.766 1 89.62 279 ALA B O 1
ATOM 4580 N N . GLN B 1 280 ? -15.586 -13.148 -10.477 1 87.44 280 GLN B N 1
ATOM 4581 C CA . GLN B 1 280 ? -16.219 -14.461 -10.43 1 87.44 280 GLN B CA 1
ATOM 4582 C C . GLN B 1 280 ? -15.484 -15.453 -11.328 1 87.44 280 GLN B C 1
ATOM 4584 O O . GLN B 1 280 ? -15.336 -16.625 -10.977 1 87.44 280 GLN B O 1
ATOM 4589 N N . GLN B 1 281 ? -15.062 -14.969 -12.477 1 84 281 GLN B N 1
ATOM 4590 C CA . GLN B 1 281 ? -14.328 -15.867 -13.367 1 84 281 GLN B CA 1
ATOM 4591 C C . GLN B 1 281 ? -13.039 -16.359 -12.719 1 84 281 GLN B C 1
ATOM 4593 O O . GLN B 1 281 ? -12.703 -17.547 -12.82 1 84 281 GLN B O 1
ATOM 4598 N N . LEU B 1 282 ? -12.336 -15.469 -12.078 1 90.25 282 LEU B N 1
ATOM 4599 C CA . LEU B 1 282 ? -11.117 -15.844 -11.367 1 90.25 282 LEU B CA 1
ATOM 4600 C C . LEU B 1 282 ? -11.43 -16.828 -10.242 1 90.25 282 LEU B C 1
ATOM 4602 O O . LEU B 1 282 ? -10.711 -17.812 -10.062 1 90.25 282 LEU B O 1
ATOM 4606 N N . LEU B 1 283 ? -12.523 -16.609 -9.539 1 91.81 283 LEU B N 1
ATOM 4607 C CA . LEU B 1 283 ? -12.891 -17.453 -8.414 1 91.81 283 LEU B CA 1
ATOM 4608 C C . LEU B 1 283 ? -13.297 -18.844 -8.891 1 91.81 283 LEU B C 1
ATOM 4610 O O . LEU B 1 283 ? -12.977 -19.844 -8.234 1 91.81 283 LEU B O 1
ATOM 4614 N N . GLU B 1 284 ? -13.906 -18.844 -10.016 1 90.12 284 GLU B N 1
ATOM 4615 C CA . GLU B 1 284 ? -14.258 -20.141 -10.602 1 90.12 284 GLU B CA 1
ATOM 4616 C C . GLU B 1 284 ? -13.008 -20.891 -11.039 1 90.12 284 GLU B C 1
ATOM 4618 O O . GLU B 1 284 ? -12.906 -22.109 -10.828 1 90.12 284 GLU B O 1
ATOM 4623 N N . ALA B 1 285 ? -12.117 -20.172 -11.656 1 91 285 ALA B N 1
ATOM 4624 C CA . ALA B 1 285 ? -10.859 -20.797 -12.047 1 91 285 ALA B CA 1
ATOM 4625 C C . ALA B 1 285 ? -10.102 -21.312 -10.836 1 91 285 ALA B C 1
ATOM 4627 O O . ALA B 1 285 ? -9.492 -22.391 -10.883 1 91 285 ALA B O 1
ATOM 4628 N N . LEU B 1 286 ? -10.133 -20.578 -9.766 1 94.94 286 LEU B N 1
ATOM 4629 C CA . LEU B 1 286 ? -9.508 -20.984 -8.508 1 94.94 286 LEU B CA 1
ATOM 4630 C C . LEU B 1 286 ? -10.125 -22.297 -7.996 1 94.94 286 LEU B C 1
ATOM 4632 O O . LEU B 1 286 ? -9.398 -23.219 -7.633 1 94.94 286 LEU B O 1
ATOM 4636 N N . ARG B 1 287 ? -11.414 -22.359 -8.023 1 94.31 287 ARG B N 1
ATOM 4637 C CA . ARG B 1 287 ? -12.109 -23.562 -7.574 1 94.31 287 ARG B CA 1
ATOM 4638 C C . ARG B 1 287 ? -11.781 -24.75 -8.469 1 94.31 287 ARG B C 1
ATOM 4640 O O . ARG B 1 287 ? -11.758 -25.891 -8.016 1 94.31 287 ARG B O 1
ATOM 4647 N N . GLY B 1 288 ? -11.492 -24.422 -9.617 1 92.81 288 GLY B N 1
ATOM 4648 C CA . GLY B 1 288 ? -11.156 -25.453 -10.586 1 92.81 288 GLY B CA 1
ATOM 4649 C C . GLY B 1 288 ? -9.844 -26.156 -10.273 1 92.81 288 GLY B C 1
ATOM 4650 O O . GLY B 1 288 ? -9.562 -27.234 -10.82 1 92.81 288 GLY B O 1
ATOM 4651 N N . LEU B 1 289 ? -9.109 -25.594 -9.398 1 93.31 289 LEU B N 1
ATOM 4652 C CA . LEU B 1 289 ? -7.832 -26.203 -9.031 1 93.31 289 LEU B CA 1
ATOM 4653 C C . LEU B 1 289 ? -8.031 -27.344 -8.047 1 93.31 289 LEU B C 1
ATOM 4655 O O . LEU B 1 289 ? -7.102 -28.109 -7.781 1 93.31 289 LEU B O 1
ATOM 4659 N N . ARG B 1 290 ? -9.219 -27.469 -7.547 1 93.44 290 ARG B N 1
ATOM 4660 C CA . ARG B 1 290 ? -9.516 -28.5 -6.551 1 93.44 290 ARG B CA 1
ATOM 4661 C C . ARG B 1 290 ? -9.164 -29.891 -7.07 1 93.44 290 ARG B C 1
ATOM 4663 O O . ARG B 1 290 ? -9.508 -30.234 -8.195 1 93.44 290 ARG B O 1
ATOM 4670 N N . GLY B 1 291 ? -8.391 -30.703 -6.227 1 91.06 291 GLY B N 1
ATOM 4671 C CA . GLY B 1 291 ? -8.055 -32.094 -6.555 1 91.06 291 GLY B CA 1
ATOM 4672 C C . GLY B 1 291 ? -6.738 -32.219 -7.289 1 91.06 291 GLY B C 1
ATOM 4673 O O . GLY B 1 291 ? -6.219 -33.312 -7.449 1 91.06 291 GLY B O 1
ATOM 4674 N N . LEU B 1 292 ? -6.188 -31.062 -7.742 1 91.62 292 LEU B N 1
ATOM 4675 C CA . LEU B 1 292 ? -4.895 -31.125 -8.414 1 91.62 292 LEU B CA 1
ATOM 4676 C C . LEU B 1 292 ? -3.775 -31.391 -7.414 1 91.62 292 LEU B C 1
ATOM 4678 O O . LEU B 1 292 ? -3.867 -30.984 -6.254 1 91.62 292 LEU B O 1
ATOM 4682 N N . ASN B 1 293 ? -2.844 -32.125 -7.898 1 93.19 293 ASN B N 1
ATOM 4683 C CA . ASN B 1 293 ? -1.627 -32.375 -7.129 1 93.19 293 ASN B CA 1
ATOM 4684 C C . ASN B 1 293 ? -0.402 -31.781 -7.816 1 93.19 293 ASN B C 1
ATOM 4686 O O . ASN B 1 293 ? 0.078 -32.312 -8.812 1 93.19 293 ASN B O 1
ATOM 4690 N N . ILE B 1 294 ? 0.039 -30.734 -7.293 1 93.38 294 ILE B N 1
ATOM 4691 C CA . ILE B 1 294 ? 1.198 -30.031 -7.824 1 93.38 294 ILE B CA 1
ATOM 4692 C C . ILE B 1 294 ? 2.281 -29.922 -6.754 1 93.38 294 ILE B C 1
ATOM 4694 O O . ILE B 1 294 ? 2.033 -29.422 -5.656 1 93.38 294 ILE B O 1
ATOM 4698 N N . LYS B 1 295 ? 3.445 -30.375 -7.051 1 93.19 295 LYS B N 1
ATOM 4699 C CA . LYS B 1 295 ? 4.539 -30.375 -6.086 1 93.19 295 LYS B CA 1
ATOM 4700 C C . LYS B 1 295 ? 4.82 -28.953 -5.574 1 93.19 295 LYS B C 1
ATOM 4702 O O . LYS B 1 295 ? 4.895 -28.016 -6.363 1 93.19 295 LYS B O 1
ATOM 4707 N N . GLY B 1 296 ? 4.949 -28.859 -4.316 1 96.19 296 GLY B N 1
ATOM 4708 C CA . GLY B 1 296 ? 5.227 -27.578 -3.691 1 96.19 296 GLY B CA 1
ATOM 4709 C C . GLY B 1 296 ? 3.973 -26.812 -3.289 1 96.19 296 GLY B C 1
ATOM 4710 O O . GLY B 1 296 ? 4.051 -25.781 -2.635 1 96.19 296 GLY B O 1
ATOM 4711 N N . TYR B 1 297 ? 2.865 -27.328 -3.736 1 96.94 297 TYR B N 1
ATOM 4712 C CA . TYR B 1 297 ? 1.593 -26.703 -3.387 1 96.94 297 TYR B CA 1
ATOM 4713 C C . TYR B 1 297 ? 0.73 -27.656 -2.561 1 96.94 297 TYR B C 1
ATOM 4715 O O . TYR B 1 297 ? 0.881 -28.875 -2.643 1 96.94 297 TYR B O 1
ATOM 4723 N N . LEU B 1 298 ? -0.059 -27.125 -1.665 1 96.75 298 LEU B N 1
ATOM 4724 C CA . LEU B 1 298 ? -1.08 -27.828 -0.897 1 96.75 298 LEU B CA 1
ATOM 4725 C C . LEU B 1 298 ? -2.463 -27.25 -1.174 1 96.75 298 LEU B C 1
ATOM 4727 O O . LEU B 1 298 ? -2.852 -26.25 -0.574 1 96.75 298 LEU B O 1
ATOM 4731 N N . ILE B 1 299 ? -3.227 -27.969 -1.966 1 96.62 299 ILE B N 1
ATOM 4732 C CA . ILE B 1 299 ? -4.539 -27.484 -2.377 1 96.62 299 ILE B CA 1
ATOM 4733 C C . ILE B 1 299 ? -5.625 -28.156 -1.542 1 96.62 299 ILE B C 1
ATOM 4735 O O . ILE B 1 299 ? -5.805 -29.375 -1.61 1 96.62 299 ILE B O 1
ATOM 4739 N N . GLY B 1 300 ? -6.297 -27.406 -0.74 1 95.38 300 GLY B N 1
ATOM 4740 C CA . GLY B 1 300 ? -7.328 -27.922 0.141 1 95.38 300 GLY B CA 1
ATOM 4741 C C . GLY B 1 300 ? -8.703 -27.969 -0.508 1 95.38 300 GLY B C 1
ATOM 4742 O O . GLY B 1 300 ? -8.906 -27.391 -1.571 1 95.38 300 GLY B O 1
ATOM 4743 N N . SER B 1 301 ? -9.578 -28.656 0.173 1 94.44 301 SER B N 1
ATOM 4744 C CA . SER B 1 301 ? -10.938 -28.781 -0.337 1 94.44 301 SER B CA 1
ATOM 4745 C C . SER B 1 301 ? -11.695 -27.453 -0.213 1 94.44 301 SER B C 1
ATOM 4747 O O . SER B 1 301 ? -12.719 -27.266 -0.868 1 94.44 301 SER B O 1
ATOM 4749 N N . ASP B 1 302 ? -11.195 -26.578 0.569 1 94.81 302 ASP B N 1
ATOM 4750 C CA . ASP B 1 302 ? -11.898 -25.328 0.839 1 94.81 302 ASP B CA 1
ATOM 4751 C C . ASP B 1 302 ? -11.438 -24.219 -0.114 1 94.81 302 ASP B C 1
ATOM 4753 O O . ASP B 1 302 ? -11.82 -23.062 0.039 1 94.81 302 ASP B O 1
ATOM 4757 N N . ILE B 1 303 ? -10.664 -24.594 -1.139 1 97 303 ILE B N 1
ATOM 4758 C CA . ILE B 1 303 ? -10.164 -23.594 -2.082 1 97 303 ILE B CA 1
ATOM 4759 C C . ILE B 1 303 ? -11.344 -22.859 -2.732 1 97 303 ILE B C 1
ATOM 4761 O O . ILE B 1 303 ? -12.328 -23.5 -3.129 1 97 303 ILE B O 1
ATOM 4765 N N . GLY B 1 304 ? -11.258 -21.5 -2.768 1 95 304 GLY B N 1
ATOM 4766 C CA . GLY B 1 304 ? -12.289 -20.703 -3.414 1 95 304 GLY B CA 1
ATOM 4767 C C . GLY B 1 304 ? -13.414 -20.312 -2.475 1 95 304 GLY B C 1
ATOM 4768 O O . GLY B 1 304 ? -14.305 -19.547 -2.855 1 95 304 GLY B O 1
ATOM 4769 N N . GLN B 1 305 ? -13.367 -20.797 -1.274 1 94.31 305 GLN B N 1
ATOM 4770 C CA . GLN B 1 305 ? -14.391 -20.438 -0.303 1 94.31 305 GLN B CA 1
ATOM 4771 C C . GLN B 1 305 ? -14.156 -19.047 0.261 1 94.31 305 GLN B C 1
ATOM 4773 O O . GLN B 1 305 ? -13.016 -18.672 0.567 1 94.31 305 GLN B O 1
ATOM 4778 N N . ILE B 1 306 ? -15.219 -18.25 0.301 1 92.69 306 ILE B N 1
ATOM 4779 C CA . ILE B 1 306 ? -15.148 -16.953 0.952 1 92.69 306 ILE B CA 1
ATOM 4780 C C . ILE B 1 306 ? -15.102 -17.125 2.467 1 92.69 306 ILE B C 1
ATOM 4782 O O . ILE B 1 306 ? -15.953 -17.812 3.041 1 92.69 306 ILE B O 1
ATOM 4786 N N . ILE B 1 307 ? -13.992 -16.641 3.008 1 88.5 307 ILE B N 1
ATOM 4787 C CA . ILE B 1 307 ? -13.852 -16.734 4.457 1 88.5 307 ILE B CA 1
ATOM 4788 C C . ILE B 1 307 ? -14.633 -15.609 5.133 1 88.5 307 ILE B C 1
ATOM 4790 O O . ILE B 1 307 ? -14.344 -14.43 4.922 1 88.5 307 ILE B O 1
ATOM 4794 N N . GLU B 1 308 ? -15.875 -15.844 5.527 1 72.25 308 GLU B N 1
ATOM 4795 C CA . GLU B 1 308 ? -16.734 -14.867 6.176 1 72.25 308 GLU B CA 1
ATOM 4796 C C . GLU B 1 308 ? -16.391 -14.703 7.652 1 72.25 308 GLU B C 1
ATOM 4798 O O . GLU B 1 308 ? -15.93 -15.656 8.297 1 72.25 308 GLU B O 1
ATOM 4803 N N . LEU B 1 309 ? -15.922 -13.406 8.047 1 59.66 309 LEU B N 1
ATOM 4804 C CA . LEU B 1 309 ? -15.805 -13.156 9.477 1 59.66 309 LEU B CA 1
ATOM 4805 C C . LEU B 1 309 ? -17.141 -13.352 10.18 1 59.66 309 LEU B C 1
ATOM 4807 O O . LEU B 1 309 ? -18.188 -12.961 9.656 1 59.66 309 LEU B O 1
ATOM 4811 N N . ASN B 1 310 ? -17.438 -14.539 10.516 1 45.22 310 ASN B N 1
ATOM 4812 C CA . ASN B 1 310 ? -18.562 -14.469 11.453 1 45.22 310 ASN B CA 1
ATOM 4813 C C . ASN B 1 310 ? -18.469 -13.242 12.352 1 45.22 310 ASN B C 1
ATOM 4815 O O . ASN B 1 310 ? -17.422 -12.992 12.953 1 45.22 310 ASN B O 1
ATOM 4819 N N . HIS B 1 311 ? -19.062 -12.094 11.922 1 36.41 311 HIS B N 1
ATOM 4820 C CA . HIS B 1 311 ? -19.359 -11.109 12.961 1 36.41 311 HIS B CA 1
ATOM 4821 C C . HIS B 1 311 ? -19.75 -11.789 14.266 1 36.41 311 HIS B C 1
ATOM 4823 O O . HIS B 1 311 ? -20.391 -12.852 14.25 1 36.41 311 HIS B O 1
#